Protein AF-0000000084913507 (afdb_homodimer)

Secondary structure (DSSP, 8-state):
------------------------HHHHHGGG--S--TTEEE-SS-EEEEETTTTEEEEEEEEE-HHHHH-----GGG---B--TTS-GGG---HHHHTTSSSEEEESS-GGG-TT-HHHHHHTTBTTTTEEEE-HHHIIIIIHHHHHHHHHGGGT-SEEEEEEEEE--EEEETTTTEEEEEEEEETTTTEE--SEEEEEEEEE-GGGTT-EEEEEEEESS---S---GGGGB--HHHHHHHHT--SSTTS-GGG--SBHHHHH-------HHHHHHHHHHHHHH-SSHHHHHHHHHHHHHH--SSHHHHHHHHHHHHHHHHHHHTT--/------------------------HHHHHGGG--S--TTEEE-SS-EEEEETTTTEEEEEEEEE-HHHHH-----GGG---B--TTS-GGG---HHHHTTSSSEEEESS-GGG-TT-HHHHHHTTBTTTTEEEE-HHHIIIIIHHHHHHHHHGGGT-SEEEEEEEEE--EEEETTTTEEEEEEEEETTTTEE--SEEEEEEEEE-GGGTT-EEEEEEEESS---S---GGGGB--HHHHHHHH---SSTTS-GGG--SBHHHHH-------HHHHHHHHHHHHHH-SSHHHHHHHHHHHHHH--SSHHHHHHHHHHHHHHHHHHHTT--

pLDDT: mean 90.05, std 17.03, range [25.39, 98.94]

Nearest PDB structures (foldseek):
  3s5b-assembly1_B  TM=9.616E-01  e=5.655E-26  Caenorhabditis elegans
  4qn0-assembly1_A  TM=9.670E-01  e=1.112E-25  Caenorhabditis elegans
  5gkc-assembly1_B  TM=9.629E-01  e=9.837E-26  Caenorhabditis elegans
  5t40-assembly1_B  TM=7.676E-01  e=4.626E-30  Homo sapiens
  5gkp-assembly1_B  TM=9.649E-01  e=1.820E-25  Caenorhabditis elegans

Structure (mmCIF, N/CA/C/O backbone):
data_AF-0000000084913507-model_v1
#
loop_
_entity.id
_entity.type
_entity.pdbx_description
1 polymer Endonuclease
#
loop_
_atom_site.group_PDB
_atom_site.id
_atom_site.type_symbol
_atom_site.label_atom_id
_atom_site.label_alt_id
_atom_site.label_comp_id
_atom_site.label_asym_id
_atom_site.label_entity_id
_atom_site.label_seq_id
_atom_site.pdbx_PDB_ins_code
_atom_site.Cartn_x
_atom_site.Cartn_y
_atom_site.Cartn_z
_atom_site.occupancy
_atom_site.B_iso_or_equiv
_atom_site.auth_seq_id
_atom_site.auth_comp_id
_atom_site.auth_asym_id
_atom_site.auth_atom_id
_atom_site.pdbx_PDB_model_num
ATOM 1 N N . MET A 1 1 ? -70.375 14.734 46.312 1 25.39 1 MET A N 1
ATOM 2 C CA . MET A 1 1 ? -69 14.359 46.125 1 25.39 1 MET A CA 1
ATOM 3 C C . MET A 1 1 ? -68.375 15.023 44.875 1 25.39 1 MET A C 1
ATOM 5 O O . MET A 1 1 ? -68.875 14.773 43.781 1 25.39 1 MET A O 1
ATOM 9 N N . ALA A 1 2 ? -68.062 16.312 45.062 1 28.25 2 ALA A N 1
ATOM 10 C CA . ALA A 1 2 ? -67.625 17.359 44.125 1 28.25 2 ALA A CA 1
ATOM 11 C C . ALA A 1 2 ? -66.5 16.906 43.25 1 28.25 2 ALA A C 1
ATOM 13 O O . ALA A 1 2 ? -65.438 16.438 43.781 1 28.25 2 ALA A O 1
ATOM 14 N N . TRP A 1 3 ? -66.688 16.484 42.062 1 27.73 3 TRP A N 1
ATOM 15 C CA . TRP A 1 3 ? -65.875 16.047 40.938 1 27.73 3 TRP A CA 1
ATOM 16 C C . TRP A 1 3 ? -64.812 17.109 40.562 1 27.73 3 TRP A C 1
ATOM 18 O O . TRP A 1 3 ? -65.188 18.219 40.156 1 27.73 3 TRP A O 1
ATOM 28 N N . ARG A 1 4 ? -63.844 17.281 41.469 1 30.91 4 ARG A N 1
ATOM 29 C CA . ARG A 1 4 ? -62.906 18.375 41.312 1 30.91 4 ARG A CA 1
ATOM 30 C C . ARG A 1 4 ? -62.344 18.406 39.875 1 30.91 4 ARG A C 1
ATOM 32 O O . ARG A 1 4 ? -62.156 17.375 39.25 1 30.91 4 ARG A O 1
ATOM 39 N N . ALA A 1 5 ? -62.594 19.578 39.25 1 33.16 5 ALA A N 1
ATOM 40 C CA . ALA A 1 5 ? -62.188 20.016 37.938 1 33.16 5 ALA A CA 1
ATOM 41 C C . ALA A 1 5 ? -60.719 19.719 37.688 1 33.16 5 ALA A C 1
ATOM 43 O O . ALA A 1 5 ? -59.844 20.078 38.5 1 33.16 5 ALA A O 1
ATOM 44 N N . VAL A 1 6 ? -60.375 18.625 37.031 1 33.56 6 VAL A N 1
ATOM 45 C CA . VAL A 1 6 ? -59.031 18.234 36.625 1 33.56 6 VAL A CA 1
ATOM 46 C C . VAL A 1 6 ? -58.344 19.391 35.906 1 33.56 6 VAL A C 1
ATOM 48 O O . VAL A 1 6 ? -58.875 19.906 34.906 1 33.56 6 VAL A O 1
ATOM 51 N N . PRO A 1 7 ? -57.625 20.203 36.719 1 31.22 7 PRO A N 1
ATOM 52 C CA . PRO A 1 7 ? -57.062 21.344 36 1 31.22 7 PRO A CA 1
ATOM 53 C C . PRO A 1 7 ? -56.406 20.953 34.688 1 31.22 7 PRO A C 1
ATOM 55 O O . PRO A 1 7 ? -56 19.797 34.5 1 31.22 7 PRO A O 1
ATOM 58 N N . THR A 1 8 ? -56.906 21.547 33.625 1 32.75 8 THR A N 1
ATOM 59 C CA . THR A 1 8 ? -56.406 21.469 32.25 1 32.75 8 THR A CA 1
ATOM 60 C C . THR A 1 8 ? -54.906 21.734 32.219 1 32.75 8 THR A C 1
ATOM 62 O O . THR A 1 8 ? -54.438 22.75 32.719 1 32.75 8 THR A O 1
ATOM 65 N N . PHE A 1 9 ? -54.156 20.641 32.375 1 31.48 9 PHE A N 1
ATOM 66 C CA . PHE A 1 9 ? -5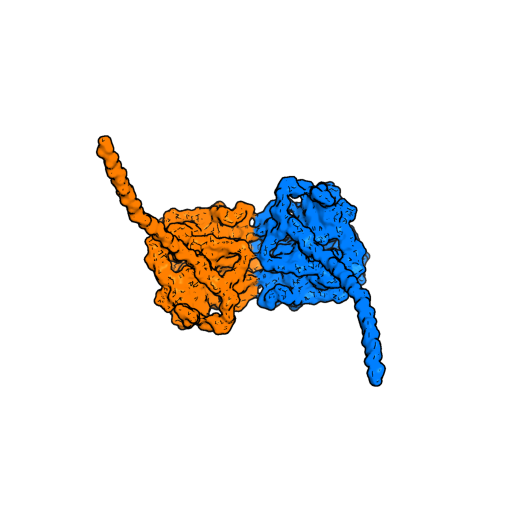2.719 20.75 32.219 1 31.48 9 PHE A CA 1
ATOM 67 C C . PHE A 1 9 ? -52.375 21.578 30.984 1 31.48 9 PHE A C 1
ATOM 69 O O . PHE A 1 9 ? -52.781 21.25 29.875 1 31.48 9 PHE A O 1
ATOM 76 N N . THR A 1 10 ? -52.312 22.906 31.219 1 31.72 10 THR A N 1
ATOM 77 C CA . THR A 1 10 ? -51.812 23.75 30.141 1 31.72 10 THR A CA 1
ATOM 78 C C . THR A 1 10 ? -50.562 23.109 29.516 1 31.72 10 THR A C 1
ATOM 80 O O . THR A 1 10 ? -49.719 22.578 30.234 1 31.72 10 THR A O 1
ATOM 83 N N . THR A 1 11 ? -50.75 22.625 28.281 1 32.88 11 THR A N 1
ATOM 84 C CA . THR A 1 11 ? -49.719 22.094 27.391 1 32.88 11 THR A CA 1
ATOM 85 C C . THR A 1 11 ? -48.469 22.969 27.438 1 32.88 11 THR A C 1
ATOM 87 O O . THR A 1 11 ? -48.531 24.188 27.281 1 32.88 11 THR A O 1
ATOM 90 N N . SER A 1 12 ? -47.594 22.719 28.469 1 32.16 12 SER A N 1
ATOM 91 C CA . SER A 1 12 ? -46.312 23.406 28.469 1 32.16 12 SER A CA 1
ATOM 92 C C . SER A 1 12 ? -45.812 23.625 27.047 1 32.16 12 SER A C 1
ATOM 94 O O . SER A 1 12 ? -46 22.781 26.188 1 32.16 12 SER A O 1
ATOM 96 N N . PRO A 1 13 ? -45.625 24.875 26.703 1 30.77 13 PRO A N 1
ATOM 97 C CA . PRO A 1 13 ? -45.125 25.094 25.344 1 30.77 13 PRO A CA 1
ATOM 98 C C . PRO A 1 13 ? -44.062 24.062 24.953 1 30.77 13 PRO A C 1
ATOM 100 O O . PRO A 1 13 ? -43.344 23.531 25.812 1 30.77 13 PRO A O 1
ATOM 103 N N . ALA A 1 14 ? -44.281 23.344 23.875 1 32.28 14 ALA A N 1
ATOM 104 C CA . ALA A 1 14 ? -43.344 22.531 23.141 1 32.28 14 ALA A CA 1
ATOM 105 C C . ALA A 1 14 ? -41.969 23.172 23.125 1 32.28 14 ALA A C 1
ATOM 107 O O . ALA A 1 14 ? -41.781 24.297 22.641 1 32.28 14 ALA A O 1
ATOM 108 N N . LEU A 1 15 ? -41.188 22.984 24.188 1 30.48 15 LEU A N 1
ATOM 109 C CA . LEU A 1 15 ? -39.781 23.312 24.016 1 30.48 15 LEU A CA 1
ATOM 110 C C . LEU A 1 15 ? -39.344 23.125 22.562 1 30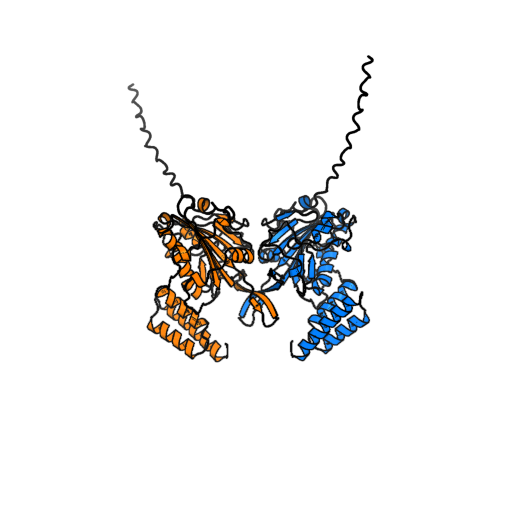.48 15 LEU A C 1
ATOM 112 O O . LEU A 1 15 ? -39.438 22.031 22.031 1 30.48 15 LEU A O 1
ATOM 116 N N . THR A 1 16 ? -39.5 24.125 21.781 1 29.95 16 THR A N 1
ATOM 117 C CA . THR A 1 16 ? -38.812 24.109 20.5 1 29.95 16 THR A CA 1
ATOM 118 C C . THR A 1 16 ? -37.438 23.5 20.641 1 29.95 16 THR A C 1
ATOM 120 O O . THR A 1 16 ? -36.562 24.062 21.328 1 29.95 16 THR A O 1
ATOM 123 N N . LEU A 1 17 ? -37.344 22.25 20.844 1 31.69 17 LEU A N 1
ATOM 124 C CA . LEU A 1 17 ? -36.062 21.609 20.578 1 31.69 17 LEU A CA 1
ATOM 125 C C . LEU A 1 17 ? -35.281 22.359 19.484 1 31.69 17 LEU A C 1
ATOM 127 O O . LEU A 1 17 ? -35.719 22.391 18.328 1 31.69 17 LEU A O 1
ATOM 131 N N . LEU A 1 18 ? -34.812 23.453 19.844 1 28.94 18 LEU A N 1
ATOM 132 C CA . LEU A 1 18 ? -33.75 23.969 18.953 1 28.94 18 LEU A CA 1
ATOM 133 C C . LEU A 1 18 ? -33 22.828 18.297 1 28.94 18 LEU A C 1
ATOM 135 O O . LEU A 1 18 ? -32.312 22.062 18.969 1 28.94 18 LEU A O 1
ATOM 139 N N . LEU A 1 19 ? -33.625 22.156 17.422 1 32.12 19 LEU A N 1
ATOM 140 C CA . LEU A 1 19 ? -32.812 21.438 16.453 1 32.12 19 LEU A CA 1
ATOM 141 C C . LEU A 1 19 ? -31.484 22.156 16.219 1 32.12 19 LEU A C 1
ATOM 143 O O . LEU A 1 19 ? -31.438 23.172 15.523 1 32.12 19 LEU A O 1
ATOM 147 N N . LEU A 1 20 ? -30.797 22.547 17.219 1 33.41 20 LEU A N 1
ATOM 148 C CA . LEU A 1 20 ? -29.406 22.828 16.891 1 33.41 20 LEU A CA 1
ATOM 149 C C . LEU A 1 20 ? -28.969 22.047 15.656 1 33.41 20 LEU A C 1
ATOM 151 O O . LEU A 1 20 ? -28.953 20.812 15.672 1 33.41 20 LEU A O 1
ATOM 155 N N . ALA A 1 21 ? -29.328 22.359 14.539 1 34.81 21 ALA A N 1
ATOM 156 C CA . ALA A 1 21 ? -28.766 21.922 13.266 1 34.81 21 ALA A CA 1
ATOM 157 C C . ALA A 1 21 ? -27.281 21.578 13.406 1 34.81 21 ALA A C 1
ATOM 159 O O . ALA A 1 21 ? -26.438 22.469 13.555 1 34.81 21 ALA A O 1
ATOM 160 N N . SER A 1 22 ? -26.797 20.781 14.156 1 41.56 22 SER A N 1
ATOM 161 C CA . SER A 1 22 ? -25.438 20.281 14.039 1 41.56 22 SER A CA 1
ATOM 162 C C . SER A 1 22 ? -24.906 20.438 12.617 1 41.56 22 SER A C 1
ATOM 164 O O . SER A 1 22 ? -25.5 19.906 11.672 1 41.56 22 SER A O 1
ATOM 166 N N . ARG A 1 23 ? -24.625 21.641 12.109 1 47.25 23 ARG A N 1
ATOM 167 C CA . ARG A 1 23 ? -24 21.969 10.836 1 47.25 23 ARG A CA 1
ATOM 168 C C . ARG A 1 23 ? -23.125 20.812 10.359 1 47.25 23 ARG A C 1
ATOM 170 O O . ARG A 1 23 ? -22.047 20.562 10.914 1 47.25 23 ARG A O 1
ATOM 177 N N . ASP A 1 24 ? -23.656 19.797 9.867 1 58.09 24 ASP A N 1
ATOM 178 C CA . ASP A 1 24 ? -23 18.609 9.352 1 58.09 24 ASP A CA 1
ATOM 179 C C . ASP A 1 24 ? -21.891 18.969 8.367 1 58.09 24 ASP A C 1
ATOM 181 O O . ASP A 1 24 ? -22.141 19.047 7.156 1 58.09 24 ASP A O 1
ATOM 185 N N . THR A 1 25 ? -20.812 19.688 8.758 1 67.12 25 THR A N 1
ATOM 186 C CA . THR A 1 25 ? -19.641 20.109 7.996 1 67.12 25 THR A CA 1
ATOM 187 C C . THR A 1 25 ? -19.141 18.984 7.082 1 67.12 25 THR A C 1
ATOM 189 O O . THR A 1 25 ? -18.578 19.25 6.02 1 67.12 25 THR A O 1
ATOM 192 N N . THR A 1 26 ? -19.578 17.828 7.336 1 75.94 26 THR A N 1
ATOM 193 C CA . THR A 1 26 ? -19 16.734 6.566 1 75.94 26 THR A CA 1
ATOM 194 C C . THR A 1 26 ? -19.797 16.484 5.289 1 75.94 26 THR A C 1
ATOM 196 O O . THR A 1 26 ? -19.25 16.062 4.277 1 75.94 26 THR A O 1
ATOM 199 N N . GLU A 1 27 ? -21.078 16.766 5.344 1 79.38 27 GLU A N 1
ATOM 200 C CA . GLU A 1 27 ? -21.844 16.625 4.117 1 79.38 27 GLU A CA 1
ATOM 201 C C . GLU A 1 27 ? -21.391 17.609 3.049 1 79.38 27 GLU A C 1
ATOM 203 O O . GLU A 1 27 ? -21.25 17.25 1.878 1 79.38 27 GLU A O 1
ATOM 208 N N . TYR A 1 28 ? -21.125 18.844 3.521 1 87.56 28 TYR A N 1
ATOM 209 C CA . TYR A 1 28 ? -20.688 19.875 2.586 1 87.56 28 TYR A CA 1
ATOM 210 C C . TYR A 1 28 ? -19.281 19.562 2.072 1 87.56 28 TYR A C 1
ATOM 212 O O . TYR A 1 28 ? -18.969 19.844 0.915 1 87.56 28 TYR A O 1
ATOM 220 N N . ALA A 1 29 ? -18.531 18.938 2.891 1 89.94 29 ALA A N 1
ATOM 221 C CA . ALA A 1 29 ? -17.172 18.594 2.504 1 89.94 29 ALA A CA 1
ATOM 222 C C . ALA A 1 29 ? -17.156 17.688 1.277 1 89.94 29 ALA A C 1
ATOM 224 O O . ALA A 1 29 ? -16.25 17.766 0.446 1 89.94 29 ALA A O 1
ATOM 225 N N . ALA A 1 30 ? -18.156 16.922 1.095 1 93.88 30 ALA A N 1
ATOM 226 C CA . ALA A 1 30 ? -18.172 15.891 0.052 1 93.88 30 ALA A CA 1
ATOM 227 C C . ALA A 1 30 ? -18.844 16.422 -1.22 1 93.88 30 ALA A C 1
ATOM 229 O O . ALA A 1 30 ? -19.125 15.648 -2.143 1 93.88 30 ALA A O 1
ATOM 230 N N . LYS A 1 31 ? -19.109 17.703 -1.231 1 92.19 31 LYS A N 1
ATOM 231 C CA . LYS A 1 31 ? -19.891 18.297 -2.314 1 92.19 31 LYS A CA 1
ATOM 232 C C . LYS A 1 31 ? -19.25 18.031 -3.67 1 92.19 31 LYS A C 1
ATOM 234 O O . LYS A 1 31 ? -19.938 17.812 -4.664 1 92.19 31 LYS A O 1
ATOM 239 N N . TYR A 1 32 ? -17.938 17.938 -3.713 1 95.56 32 TYR A N 1
ATOM 240 C CA . TYR A 1 32 ? -17.266 17.766 -4.992 1 95.56 32 TYR A CA 1
ATOM 241 C C . TYR A 1 32 ? -16.75 16.344 -5.148 1 95.56 32 TYR A C 1
ATOM 243 O O . TYR A 1 32 ? -15.867 16.078 -5.965 1 95.56 32 TYR A O 1
ATOM 251 N N . GLY A 1 33 ? -17.312 15.391 -4.328 1 96.81 33 GLY A N 1
ATOM 252 C CA . GLY A 1 33 ? -16.938 13.984 -4.406 1 96.81 33 GLY A CA 1
ATOM 253 C C . GLY A 1 33 ? -15.812 13.617 -3.465 1 96.81 33 GLY A C 1
ATOM 254 O O . GLY A 1 33 ? -15.117 14.5 -2.945 1 96.81 33 GLY A O 1
ATOM 255 N N . LEU A 1 34 ? -15.68 12.32 -3.236 1 98.19 34 LEU A N 1
ATOM 256 C CA . LEU A 1 34 ? -14.625 11.789 -2.379 1 98.19 34 LEU A CA 1
ATOM 257 C C . LEU A 1 34 ? -13.445 11.289 -3.209 1 98.19 34 LEU A C 1
ATOM 259 O O . LEU A 1 34 ? -13.617 10.883 -4.363 1 98.19 34 LEU A O 1
ATOM 263 N N . PRO A 1 35 ? -12.266 11.398 -2.617 1 98.44 35 PRO A N 1
ATOM 264 C CA . PRO A 1 35 ? -11.094 10.93 -3.361 1 98.44 35 PRO A CA 1
ATOM 265 C C . PRO A 1 35 ? -11.172 9.453 -3.723 1 98.44 35 PRO A C 1
ATOM 267 O O . PRO A 1 35 ? -10.578 9.023 -4.715 1 98.44 35 PRO A O 1
ATOM 270 N N . SER A 1 36 ? -11.742 8.617 -2.889 1 97.75 36 SER A N 1
ATOM 271 C CA . SER A 1 36 ? -12.055 7.207 -3.09 1 97.75 36 SER A CA 1
ATOM 272 C C . SER A 1 36 ? -13.211 6.766 -2.203 1 97.75 36 SER A C 1
ATOM 274 O O . SER A 1 36 ? -13.633 7.5 -1.308 1 97.75 36 SER A O 1
ATOM 276 N N . GLU A 1 37 ? -13.703 5.531 -2.404 1 95.06 37 GLU A N 1
ATOM 277 C CA . GLU A 1 37 ? -14.938 5.129 -1.733 1 95.06 37 GLU A CA 1
ATOM 278 C C . GLU A 1 37 ? -14.68 4.016 -0.722 1 95.06 37 GLU A C 1
ATOM 280 O O . GLU A 1 37 ? -15.594 3.592 -0.013 1 95.06 37 GLU A O 1
ATOM 285 N N . GLY A 1 38 ? -13.539 3.613 -0.584 1 93.94 38 GLY A N 1
ATOM 286 C CA . GLY A 1 38 ? -13.273 2.473 0.277 1 93.94 38 GLY A CA 1
ATOM 287 C C . GLY A 1 38 ? -13.219 2.836 1.749 1 93.94 38 GLY A C 1
ATOM 288 O O . GLY A 1 38 ? -12.531 3.781 2.137 1 93.94 38 GLY A O 1
ATOM 289 N N . ASN A 1 39 ? -13.922 2.121 2.586 1 96.81 39 ASN A N 1
ATOM 290 C CA . ASN A 1 39 ? -13.859 2.213 4.039 1 96.81 39 ASN A CA 1
ATOM 291 C C . ASN A 1 39 ? -14.008 3.654 4.52 1 96.81 39 ASN A C 1
ATOM 293 O O . ASN A 1 39 ? -13.18 4.148 5.285 1 96.81 39 ASN A O 1
ATOM 297 N N . VAL A 1 40 ? -15.031 4.324 4.117 1 97.5 40 VAL A N 1
ATOM 298 C CA . VAL A 1 40 ? -15.25 5.734 4.422 1 97.5 40 VAL A CA 1
ATOM 299 C C . VAL A 1 40 ? -15.953 5.871 5.77 1 97.5 40 VAL A C 1
ATOM 301 O O . VAL A 1 40 ? -16.891 5.133 6.062 1 97.5 40 VAL A O 1
ATOM 304 N N . VAL A 1 41 ? -15.477 6.77 6.598 1 97.19 41 VAL A N 1
ATOM 305 C CA . VAL A 1 41 ? -16.125 7.102 7.867 1 97.19 41 VAL A CA 1
ATOM 306 C C . VAL A 1 41 ? -16.344 8.609 7.949 1 97.19 41 VAL A C 1
ATOM 308 O O . VAL A 1 41 ? -15.5 9.398 7.512 1 97.19 41 VAL A O 1
ATOM 311 N N . HIS A 1 42 ? -17.469 8.984 8.461 1 96.44 42 HIS A N 1
ATOM 312 C CA . HIS A 1 42 ? -17.812 10.383 8.695 1 96.44 42 HIS A CA 1
ATOM 313 C C . HIS A 1 42 ? -17.625 10.758 10.164 1 96.44 42 HIS A C 1
ATOM 315 O O . HIS A 1 42 ? -18.281 10.172 11.039 1 96.44 42 HIS A O 1
ATOM 321 N N . LYS A 1 43 ? -16.703 11.648 10.422 1 96.75 43 LYS A N 1
ATOM 322 C CA . LYS A 1 43 ? -16.469 12.18 11.758 1 96.75 43 LYS A CA 1
ATOM 323 C C . LYS A 1 43 ? -17.047 13.594 11.898 1 96.75 43 LYS A C 1
ATOM 325 O O . LYS A 1 43 ? -17.672 14.109 10.969 1 96.75 43 LYS A O 1
ATOM 330 N N . ALA A 1 44 ? -16.906 14.219 13.031 1 94.88 44 ALA A N 1
ATOM 331 C CA . ALA A 1 44 ? -17.547 15.5 13.297 1 94.88 44 ALA A CA 1
ATOM 332 C C . ALA A 1 44 ? -16.891 16.625 12.492 1 94.88 44 ALA A C 1
ATOM 334 O O . ALA A 1 44 ? -17.562 17.562 12.055 1 94.88 44 ALA A O 1
ATOM 335 N N . GLY A 1 45 ? -15.625 16.516 12.25 1 95.88 45 GLY A N 1
ATOM 336 C CA . GLY A 1 45 ? -14.914 17.609 11.617 1 95.88 45 GLY A CA 1
ATOM 337 C C . GLY A 1 45 ? -14.242 17.219 10.312 1 95.88 45 GLY A C 1
ATOM 338 O O . GLY A 1 45 ? -13.656 18.062 9.641 1 95.88 45 GLY A O 1
ATOM 339 N N . TYR A 1 46 ? -14.352 15.922 9.969 1 97.81 46 TYR A N 1
ATOM 340 C CA . TYR A 1 46 ? -13.695 15.461 8.75 1 97.81 46 TYR A CA 1
ATOM 341 C C . TYR A 1 46 ? -14.297 14.141 8.273 1 97.81 46 TYR A C 1
ATOM 343 O O . TYR A 1 46 ? -15.031 13.484 9.016 1 97.81 46 TYR A O 1
ATOM 351 N N . ILE A 1 47 ? -14.086 13.867 7.031 1 98.31 47 ILE A N 1
ATOM 352 C CA . ILE A 1 47 ? -14.352 12.562 6.438 1 98.31 47 ILE A CA 1
ATOM 353 C C . ILE A 1 47 ? -13.031 11.844 6.172 1 98.31 47 ILE A C 1
ATOM 355 O O . ILE A 1 47 ? -12.062 12.453 5.727 1 98.31 47 ILE A O 1
ATOM 359 N N . ALA A 1 48 ? -13.016 10.531 6.461 1 98.5 48 ALA A N 1
ATOM 360 C CA . ALA A 1 48 ? -11.773 9.789 6.258 1 98.5 48 ALA A CA 1
ATOM 361 C C . ALA A 1 48 ? -12.031 8.469 5.543 1 98.5 48 ALA A C 1
ATOM 363 O O . ALA A 1 48 ? -13.141 7.926 5.613 1 98.5 48 ALA A O 1
ATOM 364 N N . SER A 1 49 ? -11.094 8.062 4.793 1 98.44 49 SER A N 1
ATOM 365 C CA . SER A 1 49 ? -11.016 6.699 4.285 1 98.44 49 SER A CA 1
ATOM 366 C C . SER A 1 49 ? -9.938 5.902 5.016 1 98.44 49 SER A C 1
ATOM 368 O O . SER A 1 49 ? -8.773 6.301 5.047 1 98.44 49 SER A O 1
ATOM 370 N N . LEU A 1 50 ? -10.352 4.754 5.578 1 98.5 50 LEU A N 1
ATOM 371 C CA . LEU A 1 50 ? -9.453 3.949 6.406 1 98.5 50 LEU A CA 1
ATOM 372 C C . LEU A 1 50 ? -8.688 2.943 5.555 1 98.5 50 LEU A C 1
ATOM 374 O O . LEU A 1 50 ? -9.25 2.344 4.633 1 98.5 50 LEU A O 1
ATOM 378 N N . ASN A 1 51 ? -7.465 2.812 5.824 1 98.44 51 ASN A N 1
ATOM 379 C CA . ASN A 1 51 ? -6.652 1.752 5.242 1 98.44 51 ASN A CA 1
ATOM 380 C C . ASN A 1 51 ? -6.309 0.679 6.273 1 98.44 51 ASN A C 1
ATOM 382 O O . ASN A 1 51 ? -5.465 0.894 7.145 1 98.44 51 ASN A O 1
ATOM 386 N N . TYR A 1 52 ? -6.938 -0.436 6.113 1 98.44 52 TYR A N 1
ATOM 387 C CA . TYR A 1 52 ? -6.797 -1.518 7.082 1 98.44 52 TYR A CA 1
ATOM 388 C C . TYR A 1 52 ? -5.418 -2.154 6.996 1 98.44 52 TYR A C 1
ATOM 390 O O . TYR A 1 52 ? -4.906 -2.68 7.988 1 98.44 52 TYR A O 1
ATOM 398 N N . GLN A 1 53 ? -4.805 -2.088 5.914 1 98.19 53 GLN A N 1
ATOM 399 C CA . GLN A 1 53 ? -3.48 -2.674 5.742 1 98.19 53 GLN A CA 1
ATOM 400 C C . GLN A 1 53 ? -2.412 -1.838 6.441 1 98.19 53 GLN A C 1
ATOM 402 O O . GLN A 1 53 ? -1.564 -2.377 7.156 1 98.19 53 GLN A O 1
ATOM 407 N N . THR A 1 54 ? -2.463 -0.511 6.281 1 98.69 54 THR A N 1
ATOM 408 C CA . THR A 1 54 ? -1.43 0.363 6.82 1 98.69 54 THR A CA 1
ATOM 409 C C . THR A 1 54 ? -1.815 0.862 8.211 1 98.69 54 THR A C 1
ATOM 411 O O . THR A 1 54 ? -0.979 1.404 8.938 1 98.69 54 THR A O 1
ATOM 414 N N . ARG A 1 55 ? -3.104 0.777 8.531 1 98.81 55 ARG A N 1
ATOM 415 C CA . ARG A 1 55 ? -3.674 1.226 9.805 1 98.81 55 ARG A CA 1
ATOM 416 C C . ARG A 1 55 ? -3.543 2.736 9.953 1 98.81 55 ARG A C 1
ATOM 418 O O . ARG A 1 55 ? -3.293 3.234 11.055 1 98.81 55 ARG A O 1
ATOM 425 N N . THR A 1 56 ? -3.529 3.412 8.836 1 98.81 56 THR A N 1
ATOM 426 C CA . THR A 1 56 ? -3.605 4.859 8.672 1 98.81 56 THR A CA 1
ATOM 427 C C . THR A 1 56 ? -4.676 5.234 7.652 1 98.81 56 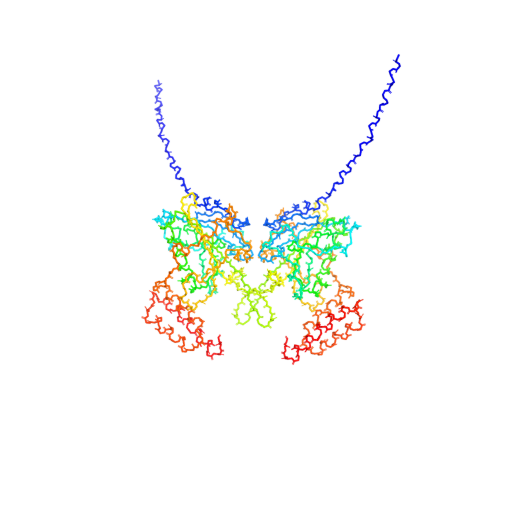THR A C 1
ATOM 429 O O . THR A 1 56 ? -5.242 4.359 6.996 1 98.81 56 THR A O 1
ATOM 432 N N . PRO A 1 57 ? -5.043 6.52 7.574 1 98.75 57 PRO A N 1
ATOM 433 C CA . PRO A 1 57 ? -6.016 6.879 6.539 1 98.75 57 PRO A CA 1
ATOM 434 C C . PRO A 1 57 ? -5.426 6.832 5.133 1 98.75 57 PRO A C 1
ATOM 436 O O . PRO A 1 57 ? -4.234 7.086 4.949 1 98.75 57 PRO A O 1
ATOM 439 N N . ASN A 1 58 ? -6.316 6.492 4.18 1 98.69 58 ASN A N 1
ATOM 440 C CA . ASN A 1 58 ? -5.973 6.789 2.793 1 98.69 58 ASN A CA 1
ATOM 441 C C . ASN A 1 58 ? -5.969 8.289 2.527 1 98.69 58 ASN A C 1
ATOM 443 O O . ASN A 1 58 ? -5.145 8.789 1.757 1 98.69 58 ASN A O 1
ATOM 447 N N . TRP A 1 59 ? -6.902 8.938 3.125 1 98.88 59 TRP A N 1
ATOM 448 C CA . TRP A 1 59 ? -7.07 10.383 3.023 1 98.88 59 TRP A CA 1
ATOM 449 C C . TRP A 1 59 ? -8.039 10.891 4.086 1 98.88 59 TRP A C 1
ATOM 451 O O . TRP A 1 59 ? -8.82 10.117 4.648 1 98.88 59 TRP A O 1
ATOM 461 N N . VAL A 1 60 ? -7.93 12.141 4.383 1 98.88 60 VAL A N 1
ATOM 462 C CA . VAL A 1 60 ? -8.844 12.891 5.238 1 98.88 60 VAL A CA 1
ATOM 463 C C . VAL A 1 60 ? -9.297 14.164 4.523 1 98.88 60 VAL A C 1
ATOM 465 O O . VAL A 1 60 ? -8.477 14.898 3.967 1 98.88 60 VAL A O 1
ATOM 468 N N . LEU A 1 61 ? -10.594 14.406 4.488 1 98.75 61 LEU A N 1
ATOM 469 C CA . LEU A 1 61 ? -11.195 15.547 3.805 1 98.75 61 LEU A CA 1
ATOM 470 C C . LEU A 1 61 ? -11.859 16.5 4.801 1 98.75 61 LEU A C 1
ATOM 472 O O . LEU A 1 61 ? -12.656 16.062 5.641 1 98.75 61 LEU A O 1
ATOM 476 N N . GLN A 1 62 ? -11.508 17.75 4.711 1 97.88 62 GLN A N 1
ATOM 477 C CA . GLN A 1 62 ? -12.055 18.797 5.57 1 97.88 62 GLN A CA 1
ATOM 478 C C . GLN A 1 62 ? -12.68 19.922 4.742 1 97.88 62 GLN A C 1
ATOM 480 O O . GLN A 1 62 ? -12.281 20.141 3.598 1 97.88 62 GLN A O 1
ATOM 485 N N . HIS A 1 63 ? -13.68 20.531 5.324 1 97.19 63 HIS A N 1
ATOM 486 C CA . HIS A 1 63 ? -14.211 21.812 4.863 1 97.19 63 HIS A CA 1
ATOM 487 C C . HIS A 1 63 ? -13.977 22.906 5.891 1 97.19 63 HIS A C 1
ATOM 489 O O . HIS A 1 63 ? -14.516 22.859 7 1 97.19 63 HIS A O 1
ATOM 495 N N . LEU A 1 64 ? -13.18 23.875 5.508 1 96.56 64 LEU A N 1
ATOM 496 C CA . LEU A 1 64 ? -12.844 24.969 6.395 1 96.56 64 LEU A CA 1
ATOM 497 C C . LEU A 1 64 ? -13.539 26.25 5.957 1 96.56 64 LEU A C 1
ATOM 499 O O . LEU A 1 64 ? -13.602 26.562 4.766 1 96.56 64 LEU A O 1
ATOM 503 N N . THR A 1 65 ? -14.07 26.969 6.898 1 95.5 65 THR A N 1
ATOM 504 C CA . THR A 1 65 ? -14.633 28.297 6.703 1 95.5 65 THR A CA 1
ATOM 505 C C . THR A 1 65 ? -14.164 29.25 7.805 1 95.5 65 THR A C 1
ATOM 507 O O . THR A 1 65 ? -13.75 28.812 8.875 1 95.5 65 THR A O 1
ATOM 510 N N . LYS A 1 66 ? -14.273 30.453 7.512 1 95.62 66 LYS A N 1
ATOM 511 C CA . LYS A 1 66 ? -13.898 31.453 8.516 1 95.62 66 LYS A CA 1
ATOM 512 C C . LYS A 1 66 ? -14.75 31.312 9.773 1 95.62 66 LYS A C 1
ATOM 514 O O . LYS A 1 66 ? -14.234 31.391 10.891 1 95.62 66 LYS A O 1
ATOM 519 N N . ASP A 1 67 ? -16 31.094 9.664 1 94.44 67 ASP A N 1
ATOM 520 C CA . ASP A 1 67 ? -16.938 30.953 10.789 1 94.44 67 ASP A CA 1
ATOM 521 C C . ASP A 1 67 ? -16.516 29.797 11.695 1 94.44 67 ASP A C 1
ATOM 523 O O . ASP A 1 67 ? -16.484 29.953 12.922 1 94.44 67 ASP A O 1
ATOM 527 N N . LEU A 1 68 ? -16.219 28.688 11.078 1 92.38 68 LEU A N 1
ATOM 528 C CA . LEU A 1 68 ? -15.82 27.516 11.852 1 92.38 68 LEU A CA 1
ATOM 529 C C . LEU A 1 68 ? -14.516 27.781 12.594 1 92.38 68 LEU A C 1
ATOM 531 O O . LEU A 1 68 ? -14.344 27.344 13.734 1 92.38 68 LEU A O 1
ATOM 535 N N . GLN A 1 69 ? -13.625 28.516 11.922 1 92.94 69 GLN A N 1
ATOM 536 C CA . GLN A 1 69 ? -12.305 28.734 12.5 1 92.94 69 GLN A CA 1
ATOM 537 C C . GLN A 1 69 ? -12.367 29.734 13.648 1 92.94 69 GLN A C 1
ATOM 539 O O . GLN A 1 69 ? -11.516 29.719 14.539 1 92.94 69 GLN A O 1
ATOM 544 N N . GLU A 1 70 ? -13.352 30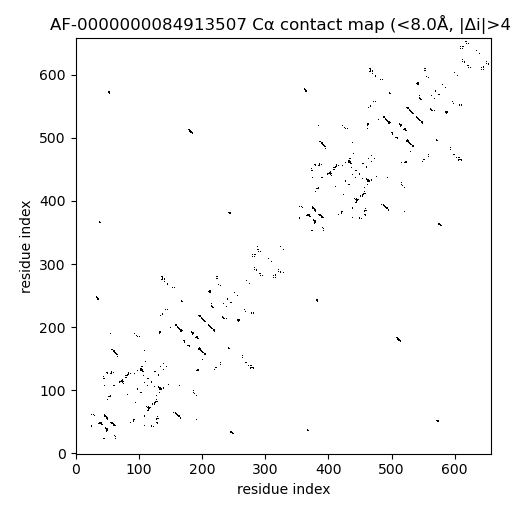.562 13.672 1 93.25 70 GLU A N 1
ATOM 545 C CA . GLU A 1 70 ? -13.484 31.594 14.695 1 93.25 70 GLU A CA 1
ATOM 546 C C . GLU A 1 70 ? -14.211 31.062 15.93 1 93.25 70 GLU A C 1
ATOM 548 O O . GLU A 1 70 ? -14.141 31.641 17 1 93.25 70 GLU A O 1
ATOM 553 N N . GLU A 1 71 ? -14.859 30 15.742 1 89.56 71 GLU A N 1
ATOM 554 C CA . GLU A 1 71 ? -15.516 29.344 16.875 1 89.56 71 GLU A CA 1
ATOM 555 C C . GLU A 1 71 ? -14.531 28.531 17.703 1 89.56 71 GLU A C 1
ATOM 557 O O . GLU A 1 71 ? -13.781 27.719 17.156 1 89.56 71 GLU A O 1
ATOM 562 N N . VAL A 1 72 ? -14.477 28.859 18.984 1 91.44 72 VAL A N 1
ATOM 563 C CA . VAL A 1 72 ? -13.594 28.125 19.891 1 91.44 72 VAL A CA 1
ATOM 564 C C . VAL A 1 72 ? -14.406 27.5 21.016 1 91.44 72 VAL A C 1
ATOM 566 O O . VAL A 1 72 ? -14.797 28.188 21.953 1 91.44 72 VAL A O 1
ATOM 569 N N . HIS A 1 73 ? -14.641 26.234 20.906 1 90.25 73 HIS A N 1
ATOM 570 C CA . HIS A 1 73 ? -15.453 25.531 21.891 1 90.25 73 HIS A CA 1
ATOM 571 C C . HIS A 1 73 ? -14.664 24.422 22.562 1 90.25 73 HIS A C 1
ATOM 573 O O . HIS A 1 73 ? -15.141 23.797 23.516 1 90.25 73 HIS A O 1
ATOM 579 N N . ALA A 1 74 ? -13.492 24.219 22.062 1 90.56 74 ALA A N 1
ATOM 580 C CA . ALA A 1 74 ? -12.68 23.141 22.625 1 90.56 74 ALA A CA 1
ATOM 581 C C . ALA A 1 74 ? -11.195 23.469 22.547 1 90.56 74 ALA A C 1
ATOM 583 O O . ALA A 1 74 ? -10.75 24.141 21.609 1 90.56 74 ALA A O 1
ATOM 584 N N . HIS A 1 75 ? -10.492 22.984 23.531 1 89.31 75 HIS A N 1
ATOM 585 C CA . HIS A 1 75 ? -9.039 23.109 23.578 1 89.31 75 HIS A CA 1
ATOM 586 C C . HIS A 1 75 ? -8.367 21.75 23.516 1 89.31 75 HIS A C 1
ATOM 588 O O . HIS A 1 75 ? -8.805 20.797 24.172 1 89.31 75 HIS A O 1
ATOM 594 N N . ARG A 1 76 ? -7.285 21.719 22.766 1 87.56 76 ARG A N 1
ATOM 595 C CA . ARG A 1 76 ? -6.688 20.438 22.422 1 87.56 76 ARG A CA 1
ATOM 596 C C . ARG A 1 76 ? -6.141 19.719 23.656 1 87.56 76 ARG A C 1
ATOM 598 O O . ARG A 1 76 ? -6.109 18.5 23.719 1 87.56 76 ARG A O 1
ATOM 605 N N . SER A 1 77 ? -5.684 20.438 24.672 1 87.44 77 SER A N 1
ATOM 606 C CA . SER A 1 77 ? -5.012 19.844 25.828 1 87.44 77 SER A CA 1
ATOM 607 C C . SER A 1 77 ? -5.949 18.938 26.609 1 87.44 77 SER A C 1
ATOM 609 O O . SER A 1 77 ? -5.5 18.109 27.406 1 87.44 77 SER A O 1
ATOM 611 N N . SER A 1 78 ? -7.129 18.938 26.312 1 88.44 78 SER A N 1
ATOM 612 C CA . SER A 1 78 ? -8.102 18.172 27.094 1 88.44 78 SER A CA 1
ATOM 613 C C . SER A 1 78 ? -8.469 16.859 26.406 1 88.44 78 SER A C 1
ATOM 615 O O . SER A 1 78 ? -9.25 16.078 26.938 1 88.44 78 SER A O 1
ATOM 617 N N . PHE A 1 79 ? -7.879 16.625 25.312 1 95 79 PHE A N 1
ATOM 618 C CA . PHE A 1 79 ? -8.312 15.453 24.547 1 95 79 PHE A CA 1
ATOM 619 C C . PHE A 1 79 ? -7.129 14.547 24.234 1 95 79 PHE A C 1
ATOM 621 O O . PHE A 1 79 ? -6.18 14.961 23.562 1 95 79 PHE A O 1
ATOM 628 N N . PRO A 1 80 ? -7.199 13.344 24.703 1 97.06 80 PRO A N 1
ATOM 629 C CA . PRO A 1 80 ? -6.129 12.383 24.422 1 97.06 80 PRO A CA 1
ATOM 630 C C . PRO A 1 80 ? -6.312 11.664 23.094 1 97.06 80 PRO A C 1
ATOM 632 O O . PRO A 1 80 ? -7.438 11.555 22.594 1 97.06 80 PRO A O 1
ATOM 635 N N . PHE A 1 81 ? -5.23 11.219 22.609 1 98.56 81 PHE A N 1
ATOM 636 C CA . PHE A 1 81 ? -5.316 10.266 21.516 1 98.56 81 PHE A CA 1
ATOM 637 C C . PHE A 1 81 ? -6.047 9 21.953 1 98.56 81 PHE A C 1
ATOM 639 O O . PHE A 1 81 ? -5.941 8.586 23.109 1 98.56 81 PHE A O 1
ATOM 646 N N . PHE A 1 82 ? -6.75 8.406 20.984 1 98.56 82 PHE A N 1
ATOM 647 C CA . PHE A 1 82 ? -7.488 7.211 21.359 1 98.56 82 PHE A CA 1
ATOM 648 C C . PHE A 1 82 ? -7.578 6.242 20.172 1 98.56 82 PHE A C 1
ATOM 650 O O . PHE A 1 82 ? -7.363 6.633 19.031 1 98.56 82 PHE A O 1
ATOM 657 N N . GLU A 1 83 ? -7.77 5.023 20.5 1 98.75 83 GLU A N 1
ATOM 658 C CA . GLU A 1 83 ? -7.977 3.965 19.516 1 98.75 83 GLU A CA 1
ATOM 659 C C . GLU A 1 83 ? -9.398 3.994 18.969 1 98.75 83 GLU A C 1
ATOM 661 O O . GLU A 1 83 ? -10.359 3.797 19.703 1 98.75 83 GLU A O 1
ATOM 666 N N . ASP A 1 84 ? -9.555 4.211 17.719 1 98.31 84 ASP A N 1
ATOM 667 C CA . ASP A 1 84 ? -10.852 4.48 17.109 1 98.31 84 ASP A CA 1
ATOM 668 C C . ASP A 1 84 ? -11.664 3.195 16.953 1 98.31 84 ASP A C 1
ATOM 670 O O . ASP A 1 84 ? -11.344 2.346 16.125 1 98.31 84 ASP A O 1
ATOM 674 N N . GLU A 1 85 ? -12.75 3.094 17.531 1 97.06 85 GLU A N 1
ATOM 675 C CA . GLU A 1 85 ? -13.57 1.889 17.531 1 97.06 85 GLU A CA 1
ATOM 676 C C . GLU A 1 85 ? -14.336 1.738 16.219 1 97.06 85 GLU A C 1
ATOM 678 O O . GLU A 1 85 ? -14.891 0.675 15.938 1 97.06 85 GLU A O 1
ATOM 683 N N . ALA A 1 86 ? -14.312 2.797 15.43 1 95.06 86 ALA A N 1
ATOM 684 C CA . ALA A 1 86 ? -14.883 2.674 14.094 1 95.06 86 ALA A CA 1
ATOM 685 C C . ALA A 1 86 ? -14.062 1.714 13.234 1 95.06 86 ALA A C 1
ATOM 687 O O . ALA A 1 86 ? -14.539 1.229 12.203 1 95.06 86 ALA A O 1
ATOM 688 N N . VAL A 1 87 ? -12.875 1.417 13.609 1 97.69 87 VAL A N 1
ATOM 689 C CA . VAL A 1 87 ? -11.992 0.484 12.914 1 97.69 87 VAL A CA 1
ATOM 690 C C . VAL A 1 87 ? -12.102 -0.899 13.555 1 97.69 87 VAL A C 1
ATOM 692 O O . VAL A 1 87 ? -11.977 -1.037 14.773 1 97.69 87 VAL A O 1
ATOM 695 N N . PRO A 1 88 ? -12.352 -1.905 12.734 1 97.06 88 PRO A N 1
ATOM 696 C CA . PRO A 1 88 ? -12.328 -3.246 13.32 1 97.06 88 PRO A CA 1
ATOM 697 C C . PRO A 1 88 ? -11.047 -3.529 14.102 1 97.06 88 PRO A C 1
ATOM 699 O O . PRO A 1 88 ? -9.961 -3.115 13.68 1 97.06 88 PRO A O 1
ATOM 702 N N . SER A 1 89 ? -11.164 -4.215 15.172 1 97.31 89 SER A N 1
ATOM 703 C CA . SER A 1 89 ? -10.07 -4.434 16.109 1 97.31 89 SER A CA 1
ATOM 704 C C . SER A 1 89 ? -8.867 -5.051 15.422 1 97.31 89 SER A C 1
ATOM 706 O O . SER A 1 89 ? -7.723 -4.703 15.719 1 97.31 89 SER A O 1
ATOM 708 N N . LEU A 1 90 ? -9.102 -5.867 14.5 1 97 90 LEU A N 1
ATOM 709 C CA . LEU A 1 90 ? -8.031 -6.578 13.797 1 97 90 LEU A CA 1
ATOM 710 C C . LEU A 1 90 ? -7.145 -5.602 13.031 1 97 90 LEU A C 1
ATOM 712 O O . LEU A 1 90 ? -5.965 -5.879 12.805 1 97 90 LEU A O 1
ATOM 716 N N . PHE A 1 91 ? -7.715 -4.469 12.688 1 98.44 91 PHE A N 1
ATOM 717 C CA . PHE A 1 91 ? -7.023 -3.543 11.805 1 98.44 91 PHE A CA 1
ATOM 718 C C . PHE A 1 91 ? -6.723 -2.23 12.516 1 98.44 91 PHE A C 1
ATOM 720 O O . PHE A 1 91 ? -6.273 -1.267 11.891 1 98.44 91 PHE A O 1
ATOM 727 N N . ARG A 1 92 ? -6.852 -2.162 13.773 1 98.44 92 ARG A N 1
ATOM 728 C CA . ARG A 1 92 ? -6.863 -0.917 14.531 1 98.44 92 ARG A CA 1
ATOM 729 C C . ARG A 1 92 ? -5.473 -0.591 15.07 1 98.44 92 ARG A C 1
ATOM 731 O O . ARG A 1 92 ? -4.832 -1.434 15.695 1 98.44 92 ARG A O 1
ATOM 738 N N . ALA A 1 93 ? -5.008 0.591 14.742 1 98.81 93 ALA A N 1
ATOM 739 C CA . ALA A 1 93 ? -3.805 1.076 15.406 1 98.81 93 ALA A CA 1
ATOM 740 C C . ALA A 1 93 ? -4.039 1.261 16.906 1 98.81 93 ALA A C 1
ATOM 742 O O . ALA A 1 93 ? -5.129 1.668 17.312 1 98.81 93 ALA A O 1
ATOM 743 N N . GLN A 1 94 ? -3.045 1.033 17.625 1 98.81 94 GLN A N 1
ATOM 744 C CA . GLN A 1 94 ? -3.107 1.177 19.078 1 98.81 94 GLN A CA 1
ATOM 745 C C . GLN A 1 94 ? -2.092 2.203 19.578 1 98.81 94 GLN A C 1
ATOM 747 O O . GLN A 1 94 ? -1.121 2.51 18.875 1 98.81 94 GLN A O 1
ATOM 752 N N . LEU A 1 95 ? -2.41 2.713 20.766 1 98.62 95 LEU A N 1
ATOM 753 C CA . LEU A 1 95 ? -1.517 3.699 21.359 1 98.62 95 LEU A CA 1
ATOM 754 C C . LEU A 1 95 ? -0.1 3.148 21.469 1 98.62 95 LEU A C 1
ATOM 756 O O . LEU A 1 95 ? 0.872 3.867 21.234 1 98.62 95 LEU A O 1
ATOM 760 N N . ARG A 1 96 ? 0.081 1.933 21.781 1 98.5 96 ARG A N 1
ATOM 761 C CA . ARG A 1 96 ? 1.38 1.302 22 1 98.5 96 ARG A CA 1
ATOM 762 C C . ARG A 1 96 ? 2.176 1.24 20.688 1 98.5 96 ARG A C 1
ATOM 764 O O . ARG A 1 96 ? 3.4 1.094 20.719 1 98.5 96 ARG A O 1
ATOM 771 N N . ASP A 1 97 ? 1.502 1.27 19.578 1 98.75 97 ASP A N 1
ATOM 772 C CA . ASP A 1 97 ? 2.197 1.26 18.297 1 98.75 97 ASP A CA 1
ATOM 773 C C . ASP A 1 97 ? 3.062 2.508 18.125 1 98.75 97 ASP A C 1
ATOM 775 O O . ASP A 1 97 ? 4.105 2.465 17.469 1 98.75 97 ASP A O 1
ATOM 779 N N . TYR A 1 98 ? 2.654 3.561 18.734 1 98.31 98 TYR A N 1
ATOM 780 C CA . TYR A 1 98 ? 3.322 4.848 18.547 1 98.31 98 TYR A CA 1
ATOM 781 C C . TYR A 1 98 ? 4.32 5.105 19.672 1 98.31 98 TYR A C 1
ATOM 783 O O . TYR A 1 98 ? 5.145 6.016 19.578 1 98.31 98 TYR A O 1
ATOM 791 N N . GLN A 1 99 ? 4.234 4.34 20.703 1 96.88 99 GLN A N 1
ATOM 792 C CA . GLN A 1 99 ? 5.137 4.516 21.828 1 96.88 99 GLN A CA 1
ATOM 793 C C . GLN A 1 99 ? 6.574 4.176 21.453 1 96.88 99 GLN A C 1
ATOM 795 O O . GLN A 1 99 ? 6.844 3.092 20.922 1 96.88 99 GLN A O 1
ATOM 800 N N . ARG A 1 100 ? 7.5 5.09 21.594 1 93.38 100 ARG A N 1
ATOM 801 C CA . ARG A 1 100 ? 8.914 4.93 21.297 1 93.38 100 ARG A CA 1
ATOM 802 C C . ARG A 1 100 ? 9.125 4.566 19.828 1 93.38 100 ARG A C 1
ATOM 804 O O . ARG A 1 100 ? 9.984 3.744 19.5 1 93.38 100 ARG A O 1
ATOM 811 N N . SER A 1 101 ? 8.273 5.066 19.016 1 95.56 101 SER A N 1
ATOM 812 C CA . SER A 1 101 ? 8.328 4.75 17.594 1 95.56 101 SER A CA 1
ATOM 813 C C . SER A 1 101 ? 9.359 5.617 16.875 1 95.56 101 SER A C 1
ATOM 815 O O . SER A 1 101 ? 9.781 5.293 15.758 1 95.56 101 SER A O 1
ATOM 817 N N . GLY A 1 102 ? 9.703 6.727 17.469 1 93.5 102 GLY A N 1
ATOM 818 C CA . GLY A 1 102 ? 10.523 7.719 16.797 1 93.5 102 GLY A CA 1
ATOM 819 C C . GLY A 1 102 ? 9.719 8.68 15.953 1 93.5 102 GLY A C 1
ATOM 820 O O . GLY A 1 102 ? 10.273 9.641 15.398 1 93.5 102 GLY A O 1
ATOM 821 N N . PHE A 1 103 ? 8.43 8.438 15.883 1 97.62 103 PHE A N 1
ATOM 822 C CA . PHE A 1 103 ? 7.535 9.297 15.125 1 97.62 103 PHE A CA 1
ATOM 823 C C . PHE A 1 103 ? 6.555 10.008 16.047 1 97.62 103 PHE A C 1
ATOM 825 O O . PHE A 1 103 ? 6.25 9.508 17.141 1 97.62 103 PHE A O 1
ATOM 832 N N . SER A 1 104 ? 6.129 11.125 15.594 1 97.38 104 SER A N 1
ATOM 833 C CA . SER A 1 104 ? 4.984 11.758 16.234 1 97.38 104 SER A CA 1
ATOM 834 C C . SER A 1 104 ? 3.672 11.172 15.734 1 97.38 104 SER A C 1
ATOM 836 O O . SER A 1 104 ? 3.643 10.492 14.703 1 97.38 104 SER A O 1
ATOM 838 N N . ARG A 1 105 ? 2.652 11.359 16.531 1 98.38 105 ARG A N 1
ATOM 839 C CA . ARG A 1 105 ? 1.284 11.109 16.094 1 98.38 105 ARG A CA 1
ATOM 840 C C . ARG A 1 105 ? 0.736 12.297 15.305 1 98.38 105 ARG A C 1
ATOM 842 O O . ARG A 1 105 ? 0.077 13.172 15.867 1 98.38 105 ARG A O 1
ATOM 849 N N . GLY A 1 106 ? 0.986 12.312 14.008 1 98.62 106 GLY A N 1
ATOM 850 C CA . GLY A 1 106 ? 0.691 13.453 13.148 1 98.62 106 GLY A CA 1
ATOM 851 C C . GLY A 1 106 ? -0.767 13.531 12.742 1 98.62 106 GLY A C 1
ATOM 852 O O . GLY A 1 106 ? -1.349 12.531 12.305 1 98.62 106 GLY A O 1
ATOM 853 N N . HIS A 1 107 ? -1.338 14.68 12.852 1 98.75 107 HIS A N 1
ATOM 854 C CA . HIS A 1 107 ? -2.709 14.93 12.422 1 98.75 107 HIS A CA 1
ATOM 855 C C . HIS A 1 107 ? -2.775 15.211 10.93 1 98.75 107 HIS A C 1
ATOM 857 O O . HIS A 1 107 ? -1.985 16 10.398 1 98.75 107 HIS A O 1
ATOM 863 N N . LEU A 1 108 ? -3.727 14.555 10.281 1 98.81 108 LEU A N 1
ATOM 864 C CA . LEU A 1 108 ? -4.051 14.961 8.922 1 98.81 108 LEU A CA 1
ATOM 865 C C . LEU A 1 108 ? -5.062 16.109 8.93 1 98.81 108 LEU A C 1
ATOM 867 O O . LEU A 1 108 ? -4.891 17.094 8.219 1 98.81 108 LEU A O 1
ATOM 871 N N . ALA A 1 109 ? -6.109 15.969 9.633 1 98.38 109 ALA A N 1
ATOM 872 C CA . ALA A 1 109 ? -6.938 17.094 10.047 1 98.38 109 ALA A CA 1
ATOM 873 C C . ALA A 1 109 ? -6.453 17.672 11.375 1 98.38 109 ALA A C 1
ATOM 875 O O . ALA A 1 109 ? -6.652 17.078 12.438 1 98.38 109 ALA A O 1
ATOM 876 N N . ALA A 1 110 ? -5.91 18.844 11.328 1 97.94 110 ALA A N 1
ATOM 877 C CA . ALA A 1 110 ? -5.258 19.422 12.5 1 97.94 110 ALA A CA 1
ATOM 878 C C . ALA A 1 110 ? -6.262 19.672 13.617 1 97.94 110 ALA A C 1
ATOM 880 O O . ALA A 1 110 ? -7.398 20.078 13.367 1 97.94 110 ALA A O 1
ATOM 881 N N . ALA A 1 111 ? -5.766 19.5 14.82 1 97.56 111 ALA A N 1
ATOM 882 C CA . ALA A 1 111 ? -6.594 19.828 15.977 1 97.56 111 ALA A CA 1
ATOM 883 C C . ALA A 1 111 ? -7.055 21.281 15.93 1 97.56 111 ALA A C 1
ATOM 885 O O . ALA A 1 111 ? -8.211 21.578 16.25 1 97.56 111 ALA A O 1
ATOM 886 N N . SER A 1 112 ? -6.195 22.172 15.5 1 95.75 112 SER A N 1
ATOM 887 C CA . SER A 1 112 ? -6.473 23.609 15.469 1 95.75 112 SER A CA 1
ATOM 888 C C . SER A 1 112 ? -7.598 23.922 14.492 1 95.75 112 SER A C 1
ATOM 890 O O . SER A 1 112 ? -8.188 25 14.547 1 95.75 112 SER A O 1
ATOM 892 N N . ASP A 1 113 ? -7.879 23.016 13.586 1 96.69 113 ASP A N 1
ATOM 893 C CA . ASP A 1 113 ? -8.969 23.219 12.641 1 96.69 113 ASP A CA 1
ATOM 894 C C . ASP A 1 113 ? -10.305 22.75 13.227 1 96.69 113 ASP A C 1
ATOM 896 O O . ASP A 1 113 ? -11.352 22.922 12.609 1 96.69 113 ASP A O 1
ATOM 900 N N . ASN A 1 114 ? -10.281 22.172 14.391 1 96.5 114 ASN A N 1
ATOM 901 C CA . ASN A 1 114 ? -11.461 21.484 14.906 1 96.5 114 ASN A CA 1
ATOM 902 C C . ASN A 1 114 ? -11.867 22.016 16.281 1 96.5 114 ASN A C 1
ATOM 904 O O . ASN A 1 114 ? -12.461 21.297 17.078 1 96.5 114 ASN A O 1
ATOM 908 N N . LYS A 1 115 ? -11.602 23.234 16.562 1 96.44 115 LYS A N 1
ATOM 909 C CA . LYS A 1 115 ? -11.891 23.844 17.859 1 96.44 115 LYS A CA 1
ATOM 910 C C . LYS A 1 115 ? -13.375 24.172 17.984 1 96.44 115 LYS A C 1
ATOM 912 O O . LYS A 1 115 ? -13.859 24.438 19.094 1 96.44 115 LYS A O 1
ATOM 917 N N . PHE A 1 116 ? -14.148 24.172 16.922 1 94.81 116 PHE A N 1
ATOM 918 C CA . PHE A 1 116 ? -15.516 24.672 16.859 1 94.81 116 PHE A CA 1
ATOM 919 C C . PHE A 1 116 ? -16.469 23.734 17.609 1 94.81 116 PHE A C 1
ATOM 921 O O . PHE A 1 116 ? -17.609 24.094 17.875 1 94.81 116 PHE A O 1
ATOM 928 N N . SER A 1 117 ? -16.047 22.5 17.969 1 93.62 117 SER A N 1
ATOM 929 C CA . SER A 1 117 ? -16.875 21.562 18.719 1 93.62 117 SER A CA 1
ATOM 930 C C . SER A 1 117 ? -16 20.562 19.484 1 93.62 117 SER A C 1
ATOM 932 O O . SER A 1 117 ? -14.938 20.172 19.016 1 93.62 117 SER A O 1
ATOM 934 N N . GLU A 1 118 ? -16.531 20.109 20.578 1 95.69 118 GLU A N 1
ATOM 935 C CA . GLU A 1 118 ? -15.828 19.094 21.359 1 95.69 118 GLU A CA 1
ATOM 936 C C . GLU A 1 118 ? -15.719 17.781 20.594 1 95.69 118 GLU A C 1
ATOM 938 O O . GLU A 1 118 ? -14.688 17.109 20.641 1 95.69 118 GLU A O 1
ATOM 943 N N . ALA A 1 119 ? -16.797 17.469 19.938 1 95.81 119 ALA A N 1
ATOM 944 C CA . ALA A 1 119 ? -16.812 16.234 19.156 1 95.81 119 ALA A CA 1
ATOM 945 C C . ALA A 1 119 ? -15.766 16.281 18.047 1 95.81 119 ALA A C 1
ATOM 947 O O . ALA A 1 119 ? -15.039 15.305 17.828 1 95.81 119 ALA A O 1
ATOM 948 N N . ALA A 1 120 ? -15.68 17.391 17.328 1 96.75 120 ALA A N 1
ATOM 949 C CA . ALA A 1 120 ? -14.695 17.562 16.266 1 96.75 120 ALA A CA 1
ATOM 950 C C . ALA A 1 120 ? -13.273 17.5 16.828 1 96.75 120 ALA A C 1
ATOM 952 O O . ALA A 1 120 ? -12.406 16.828 16.25 1 96.75 120 ALA A O 1
ATOM 953 N N . MET A 1 121 ? -13.07 18.203 17.906 1 97.44 121 MET A N 1
ATOM 954 C CA . MET A 1 121 ? -11.766 18.172 18.562 1 97.44 121 MET A CA 1
ATOM 955 C C . MET A 1 121 ? -11.391 16.75 18.969 1 97.44 121 MET A C 1
ATOM 957 O O . MET A 1 121 ? -10.289 16.281 18.672 1 97.44 121 MET A O 1
ATOM 961 N N . ARG A 1 122 ? -12.273 16.109 19.609 1 97.56 122 ARG A N 1
ATOM 962 C CA . ARG A 1 122 ? -12.016 14.734 20.031 1 97.56 122 ARG A CA 1
ATOM 963 C C . ARG A 1 122 ? -11.664 13.852 18.828 1 97.56 122 ARG A C 1
ATOM 965 O O . ARG A 1 122 ? -10.664 13.125 18.859 1 97.56 122 ARG A O 1
ATOM 972 N N . ASP A 1 123 ? -12.453 13.93 17.797 1 97.69 123 ASP A N 1
ATOM 973 C CA . ASP A 1 123 ? -12.281 13.078 16.625 1 97.69 123 ASP A CA 1
ATOM 974 C C . ASP A 1 123 ? -10.922 13.328 15.961 1 97.69 123 ASP A C 1
ATOM 976 O O . ASP A 1 123 ? -10.359 12.43 15.328 1 97.69 123 ASP A O 1
ATOM 980 N N . SER A 1 124 ? -10.391 14.516 16.078 1 98.25 124 SER A N 1
ATOM 981 C CA . SER A 1 124 ? -9.109 14.82 15.445 1 98.25 124 SER A CA 1
ATOM 982 C C . SER A 1 124 ? -7.984 14 16.062 1 98.25 124 SER A C 1
ATOM 984 O O . SER A 1 124 ? -6.902 13.883 15.492 1 98.25 124 SER A O 1
ATOM 986 N N . PHE A 1 125 ? -8.227 13.336 17.219 1 98.75 125 PHE A N 1
ATOM 987 C CA . PHE A 1 125 ? -7.195 12.578 17.906 1 98.75 125 PHE A CA 1
ATOM 988 C C . PHE A 1 125 ? -7.383 11.086 17.688 1 98.75 125 PHE A C 1
ATOM 990 O O . PHE A 1 125 ? -6.742 10.266 18.359 1 98.75 125 PHE A O 1
ATOM 997 N N . ALA A 1 126 ? -8.195 10.727 16.781 1 98.81 126 ALA A N 1
ATOM 998 C CA . ALA A 1 126 ? -8.492 9.32 16.516 1 98.81 126 ALA A CA 1
ATOM 999 C C . ALA A 1 126 ? -7.367 8.656 15.734 1 98.81 126 ALA A C 1
ATOM 1001 O O . ALA A 1 126 ? -7.086 9.039 14.594 1 98.81 126 ALA A O 1
ATOM 1002 N N . LEU A 1 127 ? -6.773 7.621 16.359 1 98.81 127 LEU A N 1
ATOM 1003 C CA . LEU A 1 127 ? -5.816 6.812 15.609 1 98.81 127 LEU A CA 1
ATOM 1004 C C . LEU A 1 127 ? -6.488 6.125 14.422 1 98.81 127 LEU A C 1
ATOM 1006 O O . LEU A 1 127 ? -7.711 5.949 14.414 1 98.81 127 LEU A O 1
ATOM 1010 N N . SER A 1 128 ? -5.773 5.742 13.398 1 98.62 128 SER A N 1
ATOM 1011 C CA . SER A 1 128 ? -6.219 5.047 12.203 1 98.62 128 SER A CA 1
ATOM 1012 C C . SER A 1 128 ? -7.059 5.957 11.312 1 98.62 128 SER A C 1
ATOM 1014 O O . SER A 1 128 ? -7.035 5.832 10.086 1 98.62 128 SER A O 1
ATOM 1016 N N . SER A 1 129 ? -7.793 6.883 11.859 1 98.62 129 SER A N 1
ATOM 1017 C CA . SER A 1 129 ? -8.742 7.688 11.094 1 98.62 129 SER A CA 1
ATOM 1018 C C . SER A 1 129 ? -8.141 9.039 10.711 1 98.62 129 SER A C 1
ATOM 1020 O O . SER A 1 129 ? -8.539 9.641 9.711 1 98.62 129 SER A O 1
ATOM 1022 N N . ASN A 1 130 ? -7.219 9.492 11.602 1 98.81 130 ASN A N 1
ATOM 1023 C CA . ASN A 1 130 ? -6.742 10.852 11.352 1 98.81 130 ASN A CA 1
ATOM 1024 C C . ASN A 1 130 ? -5.254 10.992 11.648 1 98.81 130 ASN A C 1
ATOM 1026 O O . ASN A 1 130 ? -4.676 12.062 11.469 1 98.81 130 ASN A O 1
ATOM 1030 N N . ILE A 1 131 ? -4.652 9.961 12.148 1 98.94 131 ILE A N 1
ATOM 1031 C CA . ILE A 1 131 ? -3.283 10.047 12.641 1 98.94 131 ILE A CA 1
ATOM 1032 C C . ILE A 1 131 ? -2.373 9.156 11.797 1 98.94 131 ILE A C 1
ATOM 1034 O O . ILE A 1 131 ? -2.752 8.039 11.438 1 98.94 131 ILE A O 1
ATOM 1038 N N . VAL A 1 132 ? -1.216 9.609 11.508 1 98.94 132 VAL A N 1
ATOM 1039 C CA . VAL A 1 132 ? -0.164 8.852 10.836 1 98.94 132 VAL A CA 1
ATOM 1040 C C . VAL A 1 132 ? 1.158 9.031 11.578 1 98.94 132 VAL A C 1
ATOM 1042 O O . VAL A 1 132 ? 1.383 10.062 12.211 1 98.94 132 VAL A O 1
ATOM 1045 N N . PRO A 1 133 ? 2.023 8.008 11.539 1 98.94 133 PRO A N 1
ATOM 1046 C CA . PRO A 1 133 ? 3.391 8.289 11.984 1 98.94 133 PRO A CA 1
ATOM 1047 C C . PRO A 1 133 ? 4.07 9.375 11.156 1 98.94 133 PRO A C 1
ATOM 1049 O O . PRO A 1 133 ? 4.203 9.242 9.938 1 98.94 133 PRO A O 1
ATOM 1052 N N . GLN A 1 134 ? 4.445 10.414 11.805 1 98.81 134 GLN A N 1
ATOM 1053 C CA . GLN A 1 134 ? 5.016 11.57 11.117 1 98.81 134 GLN A CA 1
ATOM 1054 C C . GLN A 1 134 ? 6.348 11.977 11.742 1 98.81 134 GLN A C 1
ATOM 1056 O O . GLN A 1 134 ? 6.48 12 12.969 1 98.81 134 GLN A O 1
ATOM 1061 N N . GLU A 1 135 ? 7.344 12.195 10.883 1 98.38 135 GLU A N 1
ATOM 1062 C CA . GLU A 1 135 ? 8.609 12.711 11.391 1 98.38 135 GLU A CA 1
ATOM 1063 C C . GLU A 1 135 ? 8.406 14.008 12.164 1 98.38 135 GLU A C 1
ATOM 1065 O O . GLU A 1 135 ? 7.762 14.93 11.672 1 98.38 135 GLU A O 1
ATOM 1070 N N . MET A 1 136 ? 8.977 14.102 13.305 1 96.75 136 MET A N 1
ATOM 1071 C CA . MET A 1 136 ? 8.656 15.133 14.297 1 96.75 136 MET A CA 1
ATOM 1072 C C . MET A 1 136 ? 9.016 16.516 13.773 1 96.75 136 MET A C 1
ATOM 1074 O O . MET A 1 136 ? 8.211 17.453 13.867 1 96.75 136 MET A O 1
ATOM 1078 N N . SER A 1 137 ? 10.227 16.672 13.281 1 96.88 137 SER A N 1
ATOM 1079 C CA . SER A 1 137 ? 10.656 17.984 12.828 1 96.88 137 SER A CA 1
ATOM 1080 C C . SER A 1 137 ? 9.852 18.453 11.617 1 96.88 137 SER A C 1
ATOM 1082 O O . SER A 1 137 ? 9.492 19.625 11.516 1 96.88 137 SER A O 1
ATOM 1084 N N . MET A 1 138 ? 9.594 17.547 10.711 1 97.25 138 MET A N 1
ATOM 1085 C CA . MET A 1 138 ? 8.766 17.906 9.555 1 97.25 138 MET A CA 1
ATOM 1086 C C . MET A 1 138 ? 7.359 18.281 9.984 1 97.25 138 MET A C 1
ATOM 1088 O O . MET A 1 138 ? 6.789 19.25 9.477 1 97.25 138 MET A O 1
ATOM 1092 N N . ASN A 1 139 ? 6.785 17.562 10.922 1 97.56 139 ASN A N 1
ATOM 1093 C CA . ASN A 1 139 ? 5.465 17.812 11.477 1 97.56 139 ASN A CA 1
ATOM 1094 C C . ASN A 1 139 ? 5.379 19.219 12.086 1 97.56 139 ASN A C 1
ATOM 1096 O O . ASN A 1 139 ? 4.445 19.969 11.797 1 97.56 139 ASN A O 1
ATOM 1100 N N . GLY A 1 140 ? 6.379 19.547 12.836 1 95.5 140 GLY A N 1
ATOM 1101 C CA . GLY A 1 140 ? 6.375 20.812 13.562 1 95.5 140 GLY A CA 1
ATOM 1102 C C . GLY A 1 140 ? 6.883 21.984 12.742 1 95.5 140 GLY A C 1
ATOM 1103 O O . GLY A 1 140 ? 6.852 23.125 13.195 1 95.5 140 GLY A O 1
ATOM 1104 N N . CYS A 1 141 ? 7.371 21.734 11.562 1 94.88 141 CYS A N 1
ATOM 1105 C CA . CYS A 1 141 ? 7.957 22.781 10.734 1 94.88 141 CYS A CA 1
ATOM 1106 C C . CYS A 1 141 ? 7.152 22.984 9.461 1 94.88 141 CYS A C 1
ATOM 1108 O O . CYS A 1 141 ? 6.133 23.688 9.469 1 94.88 141 CYS A O 1
ATOM 1110 N N . ASP A 1 142 ? 7.5 22.266 8.453 1 95.25 142 ASP A N 1
ATOM 1111 C CA . ASP A 1 142 ? 6.941 22.562 7.137 1 95.25 142 ASP A CA 1
ATOM 1112 C C . ASP A 1 142 ? 5.484 22.109 7.047 1 95.25 142 ASP A C 1
ATOM 1114 O O . ASP A 1 142 ? 4.672 22.766 6.391 1 95.25 142 ASP A O 1
ATOM 1118 N N . TRP A 1 143 ? 5.148 21.031 7.676 1 97.31 143 TRP A N 1
ATOM 1119 C CA . TRP A 1 143 ? 3.752 20.609 7.691 1 97.31 143 TRP A CA 1
ATOM 1120 C C . TRP A 1 143 ? 2.885 21.625 8.43 1 97.31 143 TRP A C 1
ATOM 1122 O O . TRP A 1 143 ? 1.79 21.969 7.977 1 97.31 143 TRP A O 1
ATOM 1132 N N . LEU A 1 144 ? 3.373 22.094 9.555 1 95.94 144 LEU A N 1
ATOM 1133 C CA . LEU A 1 144 ? 2.668 23.125 10.305 1 95.94 144 LEU A CA 1
ATOM 1134 C C . LEU A 1 144 ? 2.49 24.391 9.461 1 95.94 144 LEU A C 1
ATOM 1136 O O . LEU A 1 144 ? 1.418 25 9.469 1 95.94 144 LEU A O 1
ATOM 1140 N N . ARG A 1 145 ? 3.539 24.781 8.766 1 95.19 145 ARG A N 1
ATOM 1141 C CA . ARG A 1 145 ? 3.436 25.938 7.875 1 95.19 145 ARG A CA 1
ATOM 1142 C C . ARG A 1 145 ? 2.316 25.75 6.859 1 95.19 145 ARG A C 1
ATOM 1144 O O . ARG A 1 145 ? 1.542 26.672 6.598 1 95.19 145 ARG A O 1
ATOM 1151 N N . LEU A 1 146 ? 2.271 24.578 6.324 1 96.38 146 LEU A N 1
ATOM 1152 C CA . LEU A 1 146 ? 1.255 24.281 5.324 1 96.38 146 LEU A CA 1
ATOM 1153 C C . LEU A 1 146 ? -0.139 24.297 5.941 1 96.38 146 LEU A C 1
ATOM 1155 O O . LEU A 1 146 ? -1.09 24.781 5.32 1 96.38 146 LEU A O 1
ATOM 1159 N N . GLU A 1 147 ? -0.283 23.781 7.133 1 95.75 147 GLU A N 1
ATOM 1160 C CA . GLU A 1 147 ? -1.551 23.812 7.855 1 95.75 147 GLU A CA 1
ATOM 1161 C C . GLU A 1 147 ? -2.006 25.25 8.102 1 95.75 147 GLU A C 1
ATOM 1163 O O . GLU A 1 147 ? -3.17 25.578 7.883 1 95.75 147 GLU A O 1
ATOM 1168 N N . ARG A 1 148 ? -1.096 26.062 8.562 1 94.31 148 ARG A N 1
ATOM 1169 C CA . ARG A 1 148 ? -1.4 27.469 8.836 1 94.31 148 ARG A CA 1
ATOM 1170 C C . ARG A 1 148 ? -1.817 28.188 7.559 1 94.31 148 ARG A C 1
ATOM 1172 O O . ARG A 1 148 ? -2.768 28.969 7.566 1 94.31 148 ARG A O 1
ATOM 1179 N N . MET A 1 149 ? -1.09 27.938 6.543 1 94.06 149 MET A N 1
ATOM 1180 C CA . MET A 1 149 ? -1.437 28.547 5.266 1 94.06 149 MET A CA 1
ATOM 1181 C C . MET A 1 149 ? -2.838 28.141 4.828 1 94.06 149 MET A C 1
ATOM 1183 O O . MET A 1 149 ? -3.635 28.984 4.414 1 94.06 149 MET A O 1
ATOM 1187 N N . SER A 1 150 ? -3.137 26.859 4.891 1 95.44 150 SER A N 1
ATOM 1188 C CA . SER A 1 150 ? -4.445 26.344 4.496 1 95.44 150 SER A CA 1
ATOM 1189 C C . SER A 1 150 ? -5.562 27.016 5.285 1 95.44 150 SER A C 1
ATOM 1191 O O . SER A 1 150 ? -6.566 27.438 4.711 1 95.44 150 SER A O 1
ATOM 1193 N N . ARG A 1 151 ? -5.41 27.078 6.531 1 94.19 151 ARG A N 1
ATOM 1194 C CA . ARG A 1 151 ? -6.391 27.734 7.398 1 94.19 151 ARG A CA 1
ATOM 1195 C C . ARG A 1 151 ? -6.531 29.203 7.055 1 94.19 151 ARG A C 1
ATOM 1197 O O . ARG A 1 151 ? -7.645 29.734 7.035 1 94.19 151 ARG A O 1
ATOM 1204 N N . GLY A 1 152 ? -5.406 29.812 6.824 1 93.81 152 GLY A N 1
ATOM 1205 C CA . GLY A 1 152 ? -5.391 31.234 6.508 1 93.81 152 GLY A CA 1
ATOM 1206 C C . GLY A 1 152 ? -6.145 31.578 5.234 1 93.81 152 GLY A C 1
ATOM 1207 O O . GLY A 1 152 ? -6.605 32.719 5.062 1 93.81 152 GLY A O 1
ATOM 1208 N N . LEU A 1 153 ? -6.289 30.625 4.352 1 95.12 153 LEU A N 1
ATOM 1209 C CA . LEU A 1 153 ? -7.008 30.844 3.104 1 95.12 153 LEU A CA 1
ATOM 1210 C C . LEU A 1 153 ? -8.477 31.172 3.371 1 95.12 153 LEU A C 1
ATOM 1212 O O . LEU A 1 153 ? -9.148 31.766 2.52 1 95.12 153 LEU A O 1
ATOM 1216 N N . THR A 1 154 ? -9.008 30.812 4.547 1 95.12 154 THR A N 1
ATOM 1217 C CA . THR A 1 154 ? -10.398 31.078 4.887 1 95.12 154 THR A CA 1
ATOM 1218 C C . THR A 1 154 ? -10.641 32.562 5.047 1 95.12 154 THR A C 1
ATOM 1220 O O . THR A 1 154 ? -11.789 33.031 5.062 1 95.12 154 THR A O 1
ATOM 1223 N N . ASN A 1 155 ? -9.594 33.344 5.215 1 94.06 155 ASN A N 1
ATOM 1224 C CA . ASN A 1 155 ? -9.711 34.781 5.273 1 94.06 155 ASN A CA 1
ATOM 1225 C C . ASN A 1 155 ? -9.953 35.375 3.889 1 94.06 155 ASN A C 1
ATOM 1227 O O . ASN A 1 155 ? -10.391 36.531 3.77 1 94.06 155 ASN A O 1
ATOM 1231 N N . LYS A 1 156 ? -9.633 34.688 2.85 1 92.75 156 LYS A N 1
ATOM 1232 C CA . LYS A 1 156 ? -9.719 35.188 1.48 1 92.75 156 LYS A CA 1
ATOM 1233 C C . LYS A 1 156 ? -10.812 34.438 0.7 1 92.75 156 LYS A C 1
ATOM 1235 O O . LYS A 1 156 ? -11.375 35 -0.25 1 92.75 156 LYS A O 1
ATOM 1240 N N . PHE A 1 157 ? -11.031 33.219 1.062 1 94.5 157 PHE A N 1
ATOM 1241 C CA . PHE A 1 157 ? -12.008 32.406 0.38 1 94.5 157 PHE A CA 1
ATOM 1242 C C . PHE A 1 157 ? -13.102 31.938 1.344 1 94.5 157 PHE A C 1
ATOM 1244 O O . PHE A 1 157 ? -12.82 31.641 2.506 1 94.5 157 PHE A O 1
ATOM 1251 N N . LYS A 1 158 ? -14.328 31.781 0.886 1 94.88 158 LYS A N 1
ATOM 1252 C CA . LYS A 1 158 ? -15.461 31.391 1.72 1 94.88 158 LYS A CA 1
ATOM 1253 C C . LYS A 1 158 ? -15.383 29.922 2.086 1 94.88 158 LYS A C 1
ATOM 1255 O O . LYS A 1 158 ? -15.773 29.516 3.188 1 94.88 158 LYS A O 1
ATOM 1260 N N . HIS A 1 159 ? -14.938 29.125 1.084 1 94.56 159 HIS A N 1
ATOM 1261 C CA . HIS A 1 159 ? -14.852 27.688 1.262 1 94.56 159 HIS A CA 1
ATOM 1262 C C . HIS A 1 159 ? -13.461 27.172 0.936 1 94.56 159 HIS A C 1
ATOM 1264 O O . HIS A 1 159 ? -12.945 27.406 -0.159 1 94.56 159 HIS A O 1
ATOM 1270 N N . VAL A 1 160 ? -12.898 26.484 1.87 1 96.44 160 VAL A N 1
ATOM 1271 C CA . VAL A 1 160 ? -11.602 25.844 1.663 1 96.44 160 VAL A CA 1
ATOM 1272 C C . VAL A 1 160 ? -11.711 24.359 1.941 1 96.44 160 VAL A C 1
ATOM 1274 O O . VAL A 1 160 ? -11.945 23.938 3.08 1 96.44 160 VAL A O 1
ATOM 1277 N N . PHE A 1 161 ? -11.609 23.562 0.883 1 96.94 161 PHE A N 1
ATOM 1278 C CA . PHE A 1 161 ? -11.586 22.109 1.003 1 96.94 161 PHE A CA 1
ATOM 1279 C C . PHE A 1 161 ? -10.156 21.594 1.048 1 96.94 161 PHE A C 1
ATOM 1281 O O . PHE A 1 161 ? -9.32 22 0.236 1 96.94 161 PHE A O 1
ATOM 1288 N N . VAL A 1 162 ? -9.914 20.734 2.016 1 98.44 162 VAL A N 1
ATOM 1289 C CA . VAL A 1 162 ? -8.562 20.219 2.186 1 98.44 162 VAL A CA 1
ATOM 1290 C C . VAL A 1 162 ? -8.586 18.703 2.223 1 98.44 162 VAL A C 1
ATOM 1292 O O . VAL A 1 162 ? -9.328 18.109 3.008 1 98.44 162 VAL A O 1
ATOM 1295 N N . VAL A 1 163 ? -7.84 18.062 1.363 1 98.88 163 VAL A N 1
ATOM 1296 C CA . VAL A 1 163 ? -7.602 16.625 1.417 1 98.88 163 VAL A CA 1
ATOM 1297 C C . VAL A 1 163 ? -6.145 16.359 1.778 1 98.88 163 VAL A C 1
ATOM 1299 O O . VAL A 1 163 ? -5.23 16.812 1.09 1 98.88 163 VAL A O 1
ATOM 1302 N N . SER A 1 164 ? -5.906 15.672 2.84 1 98.94 164 SER A N 1
ATOM 1303 C CA . SER A 1 164 ? -4.562 15.297 3.277 1 98.94 164 SER A CA 1
ATOM 1304 C C . SER A 1 164 ? -4.414 13.789 3.396 1 98.94 164 SER A C 1
ATOM 1306 O O . SER A 1 164 ? -5.395 13.078 3.648 1 98.94 164 SER A O 1
ATOM 1308 N N . GLY A 1 165 ? -3.209 13.312 3.238 1 98.88 165 GLY A N 1
ATOM 1309 C CA . GLY A 1 165 ? -2.996 11.883 3.381 1 98.88 165 GLY A CA 1
ATOM 1310 C C . GLY A 1 165 ? -1.549 11.469 3.189 1 98.88 165 GLY A C 1
ATOM 1311 O O . GLY A 1 165 ? -0.688 12.312 2.93 1 98.88 165 GLY A O 1
ATOM 1312 N N . PRO A 1 166 ? -1.3 10.219 3.42 1 98.81 166 PRO A N 1
ATOM 1313 C CA . PRO A 1 166 ? 0.026 9.625 3.215 1 98.81 166 PRO A CA 1
ATOM 1314 C C . PRO A 1 166 ? 0.289 9.258 1.756 1 98.81 166 PRO A C 1
ATOM 1316 O O . PRO A 1 166 ? -0.648 9.18 0.958 1 98.81 166 PRO A O 1
ATOM 1319 N N . MET A 1 167 ? 1.534 9.148 1.459 1 98.19 167 MET A N 1
ATOM 1320 C CA . MET A 1 167 ? 2.01 8.664 0.168 1 98.19 167 MET A CA 1
ATOM 1321 C C . MET A 1 167 ? 3.213 7.742 0.344 1 98.19 167 MET A C 1
ATOM 1323 O O . MET A 1 167 ? 3.955 7.863 1.32 1 98.19 167 MET A O 1
ATOM 1327 N N . TYR A 1 168 ? 3.354 6.867 -0.53 1 98.44 168 TYR A N 1
ATOM 1328 C CA . TYR A 1 168 ? 4.484 5.949 -0.595 1 98.44 168 TYR A CA 1
ATOM 1329 C C . TYR A 1 168 ? 5.18 6.035 -1.95 1 98.44 168 TYR A C 1
ATOM 1331 O O . TYR A 1 168 ? 4.746 5.402 -2.916 1 98.44 168 TYR A O 1
ATOM 1339 N N . LEU A 1 169 ? 6.195 6.773 -1.966 1 98.38 169 LEU A N 1
ATOM 1340 C CA . LEU A 1 169 ? 6.852 7.07 -3.234 1 98.38 169 LEU A CA 1
ATOM 1341 C C . LEU A 1 169 ? 8.102 6.215 -3.414 1 98.38 169 LEU A C 1
ATOM 1343 O O . LEU A 1 169 ? 8.836 5.977 -2.453 1 98.38 169 LEU A O 1
ATOM 1347 N N . ALA A 1 170 ? 8.281 5.797 -4.656 1 98.12 170 ALA A N 1
ATOM 1348 C CA . ALA A 1 170 ? 9.477 5.023 -5.004 1 98.12 170 ALA A CA 1
ATOM 1349 C C . ALA A 1 170 ? 10.695 5.93 -5.137 1 98.12 170 ALA A C 1
ATOM 1351 O O . ALA A 1 170 ? 10.57 7.109 -5.48 1 98.12 170 ALA A O 1
ATOM 1352 N N . GLU A 1 171 ? 11.766 5.355 -4.801 1 96.75 171 GLU A N 1
ATOM 1353 C CA . GLU A 1 171 ? 13.062 5.988 -5.02 1 96.75 171 GLU A CA 1
ATOM 1354 C C . GLU A 1 171 ? 14.047 5.02 -5.668 1 96.75 171 GLU A C 1
ATOM 1356 O O . GLU A 1 171 ? 13.812 3.811 -5.695 1 96.75 171 GLU A O 1
ATOM 1361 N N . ARG A 1 172 ? 15.031 5.574 -6.199 1 96 172 ARG A N 1
ATOM 1362 C CA . ARG A 1 172 ? 16.062 4.746 -6.824 1 96 172 ARG A CA 1
ATOM 1363 C C . ARG A 1 172 ? 16.844 3.967 -5.773 1 96 172 ARG A C 1
ATOM 1365 O O . ARG A 1 172 ? 17.297 4.539 -4.777 1 96 172 ARG A O 1
ATOM 1372 N N . ASP A 1 173 ? 16.844 2.768 -5.949 1 92.06 173 ASP A N 1
ATOM 1373 C CA . ASP A 1 173 ? 17.734 1.879 -5.195 1 92.06 173 ASP A CA 1
ATOM 1374 C C . ASP A 1 173 ? 19.031 1.632 -5.953 1 92.06 173 ASP A C 1
ATOM 1376 O O . ASP A 1 173 ? 19.062 0.825 -6.883 1 92.06 173 ASP A O 1
ATOM 1380 N N . HIS A 1 174 ? 20.031 2.168 -5.52 1 86.75 174 HIS A N 1
ATOM 1381 C CA . HIS A 1 174 ? 21.297 2.098 -6.246 1 86.75 174 HIS A CA 1
ATOM 1382 C C . HIS A 1 174 ? 21.953 0.733 -6.07 1 86.75 174 HIS A C 1
ATOM 1384 O O . HIS A 1 174 ? 22.688 0.277 -6.949 1 86.75 174 HIS A O 1
ATOM 1390 N N . THR A 1 175 ? 21.688 0.13 -4.988 1 81.94 175 THR A N 1
ATOM 1391 C CA . THR A 1 175 ? 22.25 -1.184 -4.715 1 81.94 175 THR A CA 1
ATOM 1392 C C . THR A 1 175 ? 21.75 -2.215 -5.719 1 81.94 175 THR A C 1
ATOM 1394 O O . THR A 1 175 ? 22.531 -2.994 -6.266 1 81.94 175 THR A O 1
ATOM 1397 N N . ASN A 1 176 ? 20.531 -2.152 -6.059 1 83.75 176 ASN A N 1
ATOM 1398 C CA . ASN A 1 176 ? 19.938 -3.148 -6.934 1 83.75 176 ASN A CA 1
ATOM 1399 C C . ASN A 1 176 ? 19.594 -2.562 -8.305 1 83.75 176 ASN A C 1
ATOM 1401 O O . ASN A 1 176 ? 19.062 -3.258 -9.164 1 83.75 176 ASN A O 1
ATOM 1405 N N . ASN A 1 177 ? 19.891 -1.31 -8.461 1 88.62 177 ASN A N 1
ATOM 1406 C CA . ASN A 1 177 ? 19.656 -0.596 -9.711 1 88.62 177 ASN A CA 1
ATOM 1407 C C . ASN A 1 177 ? 18.203 -0.723 -10.172 1 88.62 177 ASN A C 1
ATOM 1409 O O . ASN A 1 177 ? 17.938 -1.139 -11.297 1 88.62 177 ASN A O 1
ATOM 1413 N N . CYS A 1 178 ? 17.344 -0.43 -9.281 1 94.25 178 CYS A N 1
ATOM 1414 C CA . CYS A 1 178 ? 15.906 -0.477 -9.547 1 94.25 178 CYS A CA 1
ATOM 1415 C C . CYS A 1 178 ? 15.172 0.626 -8.789 1 94.25 178 CYS A C 1
ATOM 1417 O O . CYS A 1 178 ? 15.773 1.334 -7.984 1 94.25 178 CYS A O 1
ATOM 1419 N N . MET A 1 179 ? 13.961 0.861 -9.195 1 97.62 179 MET A N 1
ATOM 1420 C CA . MET A 1 179 ? 13.078 1.727 -8.414 1 97.62 179 MET A CA 1
ATOM 1421 C C . MET A 1 179 ? 12.305 0.922 -7.371 1 97.62 179 MET A C 1
ATOM 1423 O O . MET A 1 179 ? 11.812 -0.168 -7.664 1 97.62 179 MET A O 1
ATOM 1427 N N . ALA A 1 180 ? 12.305 1.455 -6.121 1 98.31 180 ALA A N 1
ATOM 1428 C CA . ALA A 1 180 ? 11.633 0.71 -5.059 1 98.31 180 ALA A CA 1
ATOM 1429 C C . ALA A 1 180 ? 10.977 1.655 -4.062 1 98.31 180 ALA A C 1
ATOM 1431 O O . ALA A 1 180 ? 11.414 2.797 -3.896 1 98.31 180 ALA A O 1
ATOM 1432 N N . VAL A 1 181 ? 9.938 1.2 -3.504 1 98.44 181 VAL A N 1
ATOM 1433 C CA . VAL A 1 181 ? 9.312 1.849 -2.355 1 98.44 181 VAL A CA 1
ATOM 1434 C C . VAL A 1 181 ? 9.812 1.212 -1.063 1 98.44 181 VAL A C 1
ATOM 1436 O O . VAL A 1 181 ? 9.891 -0.014 -0.957 1 98.44 181 VAL A O 1
ATOM 1439 N N . ARG A 1 182 ? 10.172 2.025 -0.086 1 97.56 182 ARG A N 1
ATOM 1440 C CA . ARG A 1 182 ? 10.578 1.564 1.236 1 97.56 182 ARG A CA 1
ATOM 1441 C C . ARG A 1 182 ? 9.992 2.445 2.332 1 97.56 182 ARG A C 1
ATOM 1443 O O . ARG A 1 182 ? 10.102 3.672 2.277 1 97.56 182 ARG A O 1
ATOM 1450 N N . TYR A 1 183 ? 9.391 1.859 3.299 1 98.12 183 TYR A N 1
ATOM 1451 C CA . TYR A 1 183 ? 8.859 2.617 4.426 1 98.12 183 TYR A CA 1
ATOM 1452 C C . TYR A 1 183 ? 8.914 1.794 5.711 1 98.12 183 TYR A C 1
ATOM 1454 O O . TYR A 1 183 ? 8.789 0.567 5.672 1 98.12 183 TYR A O 1
ATOM 1462 N N . GLN A 1 184 ? 9.062 2.441 6.84 1 98.25 184 GLN A N 1
ATOM 1463 C CA . GLN A 1 184 ? 9.094 1.805 8.148 1 98.25 184 GLN A CA 1
ATOM 1464 C C . GLN A 1 184 ? 7.684 1.473 8.633 1 98.25 184 GLN A C 1
ATOM 1466 O O . GLN A 1 184 ? 6.719 2.145 8.258 1 98.25 184 GLN A O 1
ATOM 1471 N N . VAL A 1 185 ? 7.582 0.435 9.375 1 98.75 185 VAL A N 1
ATOM 1472 C CA . VAL A 1 185 ? 6.371 0.165 10.141 1 98.75 185 VAL A CA 1
ATOM 1473 C C . VAL A 1 185 ? 6.676 0.224 11.633 1 98.75 185 VAL A C 1
ATOM 1475 O O . VAL A 1 185 ? 7.77 -0.153 12.062 1 98.75 185 VAL A O 1
ATOM 1478 N N . VAL A 1 186 ? 5.691 0.701 12.43 1 98.5 186 VAL A N 1
ATOM 1479 C CA . VAL A 1 186 ? 6.004 0.942 13.836 1 98.5 186 VAL A CA 1
ATOM 1480 C C . VAL A 1 186 ? 5.047 0.143 14.719 1 98.5 186 VAL A C 1
ATOM 1482 O O . VAL A 1 186 ? 3.875 -0.031 14.383 1 98.5 186 VAL A O 1
ATOM 1485 N N . GLY A 1 187 ? 5.566 -0.348 15.859 1 98.12 187 GLY A N 1
ATOM 1486 C CA . GLY A 1 187 ? 4.777 -1.012 16.891 1 98.12 187 GLY A CA 1
ATOM 1487 C C . GLY A 1 187 ? 4.418 -2.441 16.531 1 98.12 187 GLY A C 1
ATOM 1488 O O . GLY A 1 187 ? 4.766 -2.924 15.445 1 98.12 187 GLY A O 1
ATOM 1489 N N . PRO A 1 188 ? 3.725 -3.072 17.5 1 97.31 188 PRO A N 1
ATOM 1490 C CA . PRO A 1 188 ? 3.373 -4.48 17.312 1 97.31 188 PRO A CA 1
ATOM 1491 C C . PRO A 1 188 ? 2.398 -4.699 16.156 1 97.31 188 PRO A C 1
ATOM 1493 O O . PRO A 1 188 ? 2.391 -5.773 15.547 1 97.31 188 PRO A O 1
ATOM 1496 N N . ASN A 1 189 ? 1.611 -3.666 15.867 1 98.12 189 ASN A N 1
ATOM 1497 C CA . ASN A 1 189 ? 0.635 -3.816 14.797 1 98.12 189 ASN A CA 1
ATOM 1498 C C . ASN A 1 189 ? 1.19 -3.328 13.461 1 98.12 189 ASN A C 1
ATOM 1500 O O . ASN A 1 189 ? 0.48 -3.318 12.453 1 98.12 189 ASN A O 1
ATOM 1504 N N . GLN A 1 190 ? 2.363 -2.861 13.453 1 98.19 190 GLN A N 1
ATOM 1505 C CA . GLN A 1 190 ? 3.084 -2.492 12.242 1 98.19 190 GLN A CA 1
ATOM 1506 C C . GLN A 1 190 ? 2.357 -1.383 11.484 1 98.19 190 GLN A C 1
ATOM 1508 O O . GLN A 1 190 ? 2.094 -1.51 10.289 1 98.19 190 GLN A O 1
ATOM 1513 N N . VAL A 1 191 ? 2.105 -0.288 12.18 1 98.94 191 VAL A N 1
ATOM 1514 C CA . VAL A 1 191 ? 1.521 0.891 11.555 1 98.94 191 VAL A CA 1
ATOM 1515 C C . VAL A 1 191 ? 2.518 1.496 10.562 1 98.94 191 VAL A C 1
ATOM 1517 O O . VAL A 1 191 ? 3.674 1.74 10.914 1 98.94 191 VAL A O 1
ATOM 1520 N N . ALA A 1 192 ? 2.092 1.729 9.391 1 98.94 192 ALA A N 1
ATOM 1521 C CA . ALA A 1 192 ? 2.994 2.188 8.336 1 98.94 192 ALA A CA 1
ATOM 1522 C C . ALA A 1 192 ? 3.369 3.652 8.539 1 98.94 192 ALA A C 1
ATOM 1524 O O . ALA A 1 192 ? 2.5 4.5 8.758 1 98.94 192 ALA A O 1
ATOM 1525 N N . ALA A 1 193 ? 4.617 3.945 8.469 1 98.88 193 ALA A N 1
ATOM 1526 C CA . ALA A 1 193 ? 5.098 5.32 8.375 1 98.88 193 ALA A CA 1
ATOM 1527 C C . ALA A 1 193 ? 5.293 5.73 6.918 1 98.88 193 ALA A C 1
ATOM 1529 O O . ALA A 1 193 ? 6.18 5.219 6.234 1 98.88 193 ALA A O 1
ATOM 1530 N N . PRO A 1 194 ? 4.461 6.668 6.469 1 98.81 194 PRO A N 1
ATOM 1531 C CA . PRO A 1 194 ? 4.539 7 5.043 1 98.81 194 PRO A CA 1
ATOM 1532 C C . PRO A 1 194 ? 5.863 7.656 4.664 1 98.81 194 PRO A C 1
ATOM 1534 O O . PRO A 1 194 ? 6.504 8.297 5.5 1 98.81 194 PRO A O 1
ATOM 1537 N N . THR A 1 195 ? 6.246 7.5 3.408 1 98.69 195 THR A N 1
ATOM 1538 C CA . THR A 1 195 ? 7.461 8.141 2.918 1 98.69 195 THR A CA 1
ATOM 1539 C C . THR A 1 195 ? 7.238 9.641 2.715 1 98.69 195 THR A C 1
ATOM 1541 O O . THR A 1 195 ? 8.172 10.438 2.834 1 98.69 195 THR A O 1
ATOM 1544 N N . HIS A 1 196 ? 6.055 9.977 2.359 1 98.81 196 HIS A N 1
ATOM 1545 C CA . HIS A 1 196 ? 5.648 11.352 2.094 1 98.81 196 HIS A CA 1
ATOM 1546 C C . HIS A 1 196 ? 4.234 11.617 2.596 1 98.81 196 HIS A C 1
ATOM 1548 O O . HIS A 1 196 ? 3.504 10.688 2.932 1 98.81 196 HIS A O 1
ATOM 1554 N N . MET A 1 197 ? 3.906 12.844 2.641 1 98.69 197 MET A N 1
ATOM 1555 C CA . MET A 1 197 ? 2.555 13.32 2.916 1 98.69 197 MET A CA 1
ATOM 1556 C C . MET A 1 197 ? 2.08 14.273 1.823 1 98.69 197 MET A C 1
ATOM 1558 O O . MET A 1 197 ? 2.885 14.992 1.225 1 98.69 197 MET A O 1
ATOM 1562 N N . PHE A 1 198 ? 0.769 14.273 1.624 1 98.88 198 PHE A N 1
ATOM 1563 C CA . PHE A 1 198 ? 0.244 15.219 0.651 1 98.88 198 PHE A CA 1
ATOM 1564 C C . PHE A 1 198 ? -0.879 16.047 1.259 1 98.88 198 PHE A C 1
ATOM 1566 O O . PHE A 1 198 ? -1.475 15.664 2.264 1 98.88 198 PHE A O 1
ATOM 1573 N N . LYS A 1 199 ? -1.095 17.156 0.678 1 98.81 199 LYS A N 1
ATOM 1574 C CA . LYS A 1 199 ? -2.232 18.031 0.939 1 98.81 199 LYS A CA 1
ATOM 1575 C C . LYS A 1 199 ? -2.74 18.672 -0.35 1 98.81 199 LYS A C 1
ATOM 1577 O O . LYS A 1 199 ? -1.969 19.281 -1.092 1 98.81 199 LYS A O 1
ATOM 1582 N N . VAL A 1 200 ? -3.975 18.516 -0.616 1 98.81 200 VAL A N 1
ATOM 1583 C CA . VAL A 1 200 ? -4.656 19.172 -1.725 1 98.81 200 VAL A CA 1
ATOM 1584 C C . VAL A 1 200 ? -5.648 20.203 -1.185 1 98.81 200 VAL A C 1
ATOM 1586 O O . VAL A 1 200 ? -6.445 19.891 -0.295 1 98.81 200 VAL A O 1
ATOM 1589 N N . ILE A 1 201 ? -5.582 21.359 -1.736 1 97.94 201 ILE A N 1
ATOM 1590 C CA . ILE A 1 201 ? -6.434 22.453 -1.284 1 97.94 201 ILE A CA 1
ATOM 1591 C C . ILE A 1 201 ? -7.27 22.984 -2.451 1 97.94 201 ILE A C 1
ATOM 1593 O O . ILE A 1 201 ? -6.734 23.25 -3.529 1 97.94 201 ILE A O 1
ATOM 1597 N N . LEU A 1 202 ? -8.523 23.016 -2.277 1 97.06 202 LEU A N 1
ATOM 1598 C CA . LEU A 1 202 ? -9.461 23.703 -3.162 1 97.06 202 LEU A CA 1
ATOM 1599 C C . LEU A 1 202 ? -10.117 24.875 -2.451 1 97.06 202 LEU A C 1
ATOM 1601 O O . LEU A 1 202 ? -10.773 24.703 -1.424 1 97.06 202 LEU A O 1
ATOM 1605 N N . ALA A 1 203 ? -9.875 26.031 -2.926 1 96.12 203 ALA A N 1
ATOM 1606 C CA . ALA A 1 203 ? -10.422 27.266 -2.342 1 96.12 203 ALA A CA 1
ATOM 1607 C C . ALA A 1 203 ? -11.352 27.969 -3.322 1 96.12 203 ALA A C 1
ATOM 1609 O O . ALA A 1 203 ? -11.047 28.062 -4.512 1 96.12 203 ALA A O 1
ATOM 1610 N N . GLU A 1 204 ? -12.477 28.312 -2.771 1 94.62 204 GLU A N 1
ATOM 1611 C CA . GLU A 1 204 ? -13.414 29 -3.656 1 94.62 204 GLU A CA 1
ATOM 1612 C C . GLU A 1 204 ? -14.328 29.938 -2.873 1 94.62 204 GLU A C 1
ATOM 1614 O O . GLU A 1 204 ? -14.406 29.859 -1.646 1 94.62 204 GLU A O 1
ATOM 1619 N N . ASN A 1 205 ? -14.758 30.875 -3.613 1 90.75 205 ASN A N 1
ATOM 1620 C CA . ASN A 1 205 ? -15.82 31.734 -3.084 1 90.75 205 ASN A CA 1
ATOM 1621 C C . ASN A 1 205 ? -17.188 31.266 -3.561 1 90.75 205 ASN A C 1
ATOM 1623 O O . ASN A 1 205 ? -17.359 30.125 -3.992 1 90.75 205 ASN A O 1
ATOM 1627 N N . ASP A 1 206 ? -18.172 32.094 -3.375 1 78.06 206 ASP A N 1
ATOM 1628 C CA . ASP A 1 206 ? -19.547 31.688 -3.652 1 78.06 206 ASP A CA 1
ATOM 1629 C C . ASP A 1 206 ? -19.719 31.328 -5.125 1 78.06 206 ASP A C 1
ATOM 1631 O O . ASP A 1 206 ? -19.094 31.938 -6 1 78.06 206 ASP A O 1
ATOM 1635 N N . GLN A 1 207 ? -20.531 30.359 -5.5 1 70.56 207 GLN A N 1
ATOM 1636 C CA . GLN A 1 207 ? -20.938 29.859 -6.809 1 70.56 207 GLN A CA 1
ATOM 1637 C C . GLN A 1 207 ? -19.719 29.406 -7.621 1 70.56 207 GLN A C 1
ATOM 1639 O O . GLN A 1 207 ? -19.703 29.547 -8.844 1 70.56 207 GLN A O 1
ATOM 1644 N N . GLY A 1 208 ? -18.594 29.094 -6.871 1 73.5 208 GLY A N 1
ATOM 1645 C CA . GLY A 1 208 ? -17.453 28.547 -7.594 1 73.5 208 GLY A CA 1
ATOM 1646 C C . GLY A 1 208 ? -16.578 29.625 -8.227 1 73.5 208 GLY A C 1
ATOM 1647 O O . GLY A 1 208 ? -15.617 29.312 -8.938 1 73.5 208 GLY A O 1
ATOM 1648 N N . GLU A 1 209 ? -16.922 30.781 -7.91 1 75.25 209 GLU A N 1
ATOM 1649 C CA . GLU A 1 209 ? -16.156 31.906 -8.422 1 75.25 209 GLU A CA 1
ATOM 1650 C C . GLU A 1 209 ? -14.727 31.891 -7.875 1 75.25 209 GLU A C 1
ATOM 1652 O O . GLU A 1 209 ? -14.516 31.609 -6.691 1 75.25 209 GLU A O 1
ATOM 1657 N N . ASP A 1 210 ? -13.625 32.031 -8.75 1 84.38 210 ASP A N 1
ATOM 1658 C CA . ASP A 1 210 ? -12.219 32.188 -8.398 1 84.38 210 ASP A CA 1
ATOM 1659 C C . ASP A 1 210 ? -11.648 30.906 -7.801 1 84.38 210 ASP A C 1
ATOM 1661 O O . ASP A 1 210 ? -10.82 30.953 -6.891 1 84.38 210 ASP A O 1
ATOM 1665 N N . ARG A 1 211 ? -12.203 29.859 -8.195 1 93.31 211 ARG A N 1
ATOM 1666 C CA . ARG A 1 211 ? -11.734 28.578 -7.688 1 93.31 211 ARG A CA 1
ATOM 1667 C C . ARG A 1 211 ? -10.25 28.375 -7.977 1 93.31 211 ARG A C 1
ATOM 1669 O O . ARG A 1 211 ? -9.789 28.625 -9.094 1 93.31 211 ARG A O 1
ATOM 1676 N N . ALA A 1 212 ? -9.586 28.109 -6.949 1 95.25 212 ALA A N 1
ATOM 1677 C CA . ALA A 1 212 ? -8.156 27.828 -7.051 1 95.25 212 ALA A CA 1
ATOM 1678 C C . ALA A 1 212 ? -7.82 26.5 -6.375 1 95.25 212 ALA A C 1
ATOM 1680 O O . ALA A 1 212 ? -8.484 26.094 -5.422 1 95.25 212 ALA A O 1
ATOM 1681 N N . VAL A 1 213 ? -6.812 25.828 -6.949 1 97 213 VAL A N 1
ATOM 1682 C CA . VAL A 1 213 ? -6.43 24.516 -6.43 1 97 213 VAL A CA 1
ATOM 1683 C C . VAL A 1 213 ? -4.91 24.438 -6.309 1 97 213 VAL A C 1
ATOM 1685 O O . VAL A 1 213 ? -4.184 25.141 -7.008 1 97 213 VAL A O 1
ATOM 1688 N N . ALA A 1 214 ? -4.453 23.688 -5.363 1 97.38 214 ALA A N 1
ATOM 1689 C CA . ALA A 1 214 ? -3.029 23.391 -5.23 1 97.38 214 ALA A CA 1
ATOM 1690 C C . ALA A 1 214 ? -2.814 22.031 -4.574 1 97.38 214 ALA A C 1
ATOM 1692 O O . ALA A 1 214 ? -3.613 21.609 -3.736 1 97.38 214 ALA A O 1
ATOM 1693 N N . ALA A 1 215 ? -1.83 21.359 -5.02 1 98.31 215 ALA A N 1
ATOM 1694 C CA . ALA A 1 215 ? -1.38 20.109 -4.414 1 98.31 215 ALA A CA 1
ATOM 1695 C C . ALA A 1 215 ? 0.057 20.219 -3.914 1 98.31 215 ALA A C 1
ATOM 1697 O O . ALA A 1 215 ? 0.916 20.781 -4.602 1 98.31 215 ALA A O 1
ATOM 1698 N N . PHE A 1 216 ? 0.279 19.734 -2.734 1 98.25 216 PHE A N 1
ATOM 1699 C CA . PHE A 1 216 ? 1.597 19.75 -2.109 1 98.25 216 PHE A CA 1
ATOM 1700 C C . PHE A 1 216 ? 2.023 18.344 -1.701 1 98.25 216 PHE A C 1
ATOM 1702 O O . PHE A 1 216 ? 1.2 17.547 -1.25 1 98.25 216 PHE A O 1
ATOM 1709 N N . VAL A 1 217 ? 3.295 18.047 -1.811 1 98.69 217 VAL A N 1
ATOM 1710 C CA . VAL A 1 217 ? 3.895 16.812 -1.316 1 98.69 217 VAL A CA 1
ATOM 1711 C C . VAL A 1 217 ? 5.145 17.125 -0.497 1 98.69 217 VAL A C 1
ATOM 1713 O O . VAL A 1 217 ? 6 17.906 -0.936 1 98.69 217 VAL A O 1
ATOM 1716 N N . MET A 1 218 ? 5.219 16.562 0.66 1 98.06 218 MET A N 1
ATOM 1717 C CA . MET A 1 218 ? 6.367 16.766 1.536 1 98.06 218 MET A CA 1
ATOM 1718 C C . MET A 1 218 ? 6.953 15.43 1.98 1 98.06 218 MET A C 1
ATOM 1720 O O . MET A 1 218 ? 6.211 14.5 2.309 1 98.06 218 MET A O 1
ATOM 1724 N N . PRO A 1 219 ? 8.273 15.328 1.96 1 98.12 219 PRO A N 1
ATOM 1725 C CA . PRO A 1 219 ? 8.867 14.102 2.496 1 98.12 219 PRO A CA 1
ATOM 1726 C C . PRO A 1 219 ? 8.68 13.961 4.004 1 98.12 219 PRO A C 1
ATOM 1728 O O . PRO A 1 219 ? 8.742 14.961 4.73 1 98.12 219 PRO A O 1
ATOM 1731 N N . ASN A 1 220 ? 8.383 12.789 4.465 1 98.56 220 ASN A N 1
ATOM 1732 C CA . ASN A 1 220 ? 8.25 12.484 5.887 1 98.56 220 ASN A CA 1
ATOM 1733 C C . ASN A 1 220 ? 9.609 12.219 6.531 1 98.56 220 ASN A C 1
ATOM 1735 O O . ASN A 1 220 ? 9.828 11.141 7.094 1 98.56 220 ASN A O 1
ATOM 1739 N N . ARG A 1 221 ? 10.422 13.156 6.488 1 97.69 221 ARG A N 1
ATOM 1740 C CA . ARG A 1 221 ? 11.781 13.172 7.008 1 97.69 221 ARG A CA 1
ATOM 1741 C C . ARG A 1 221 ? 12.234 14.594 7.328 1 97.69 221 ARG A C 1
ATOM 1743 O O . ARG A 1 221 ? 11.594 15.562 6.918 1 97.69 221 ARG A O 1
ATOM 1750 N N . PRO A 1 222 ? 13.336 14.711 8.078 1 97.5 222 PRO A N 1
ATOM 1751 C CA . PRO A 1 222 ? 13.844 16.062 8.281 1 97.5 222 PRO A CA 1
ATOM 1752 C C . PRO A 1 222 ? 14.18 16.766 6.969 1 97.5 222 PRO A C 1
ATOM 1754 O O . PRO A 1 222 ? 14.789 16.172 6.082 1 97.5 222 PRO A O 1
ATOM 1757 N N . ILE A 1 223 ? 13.758 17.953 6.863 1 96.38 223 ILE A N 1
ATOM 1758 C CA . ILE A 1 223 ? 14 18.766 5.672 1 96.38 223 ILE A CA 1
ATOM 1759 C C . ILE A 1 223 ? 14.984 19.891 5.996 1 96.38 223 ILE A C 1
ATOM 1761 O O . ILE A 1 223 ? 14.727 20.719 6.871 1 96.38 223 ILE A O 1
ATOM 1765 N N . ARG A 1 224 ? 16.016 19.984 5.273 1 93.81 224 ARG A N 1
ATOM 1766 C CA . ARG A 1 224 ? 17.141 20.875 5.598 1 93.81 224 ARG A CA 1
ATOM 1767 C C . ARG A 1 224 ? 16.812 22.312 5.266 1 93.81 224 ARG A C 1
ATOM 1769 O O . ARG A 1 224 ? 17.031 23.219 6.09 1 93.81 224 ARG A O 1
ATOM 1776 N N . ASP A 1 225 ? 16.234 22.516 4.098 1 89.31 225 ASP A N 1
ATOM 1777 C CA . ASP A 1 225 ? 16.141 23.859 3.576 1 89.31 225 ASP A CA 1
ATOM 1778 C C . ASP A 1 225 ? 14.805 24.5 3.975 1 89.31 225 ASP A C 1
ATOM 1780 O O . ASP A 1 225 ? 13.773 23.844 3.998 1 89.31 225 ASP A O 1
ATOM 1784 N N . ASN A 1 226 ? 14.953 25.703 4.344 1 88.62 226 ASN A N 1
ATOM 1785 C CA . ASN A 1 226 ? 13.758 26.5 4.562 1 88.62 226 ASN A CA 1
ATOM 1786 C C . ASN A 1 226 ? 13.172 27 3.246 1 88.62 226 ASN A C 1
ATOM 1788 O O . ASN A 1 226 ? 13.234 28.203 2.961 1 88.62 226 ASN A O 1
ATOM 1792 N N . GLU A 1 227 ? 12.516 26.188 2.576 1 87.06 227 GLU A N 1
ATOM 1793 C CA . GLU A 1 227 ? 11.969 26.516 1.262 1 87.06 227 GLU A CA 1
ATOM 1794 C C . GLU A 1 227 ? 10.57 27.125 1.377 1 87.06 227 GLU A C 1
ATOM 1796 O O . GLU A 1 227 ? 9.82 26.797 2.301 1 87.06 227 GLU A O 1
ATOM 1801 N N . PRO A 1 228 ? 10.312 28.109 0.44 1 91.25 228 PRO A N 1
ATOM 1802 C CA . PRO A 1 228 ? 8.898 28.5 0.367 1 91.25 228 PRO A CA 1
ATOM 1803 C C . PRO A 1 228 ? 7.98 27.312 0.044 1 91.25 228 PRO A C 1
ATOM 1805 O O . PRO A 1 228 ? 8.406 26.359 -0.61 1 91.25 228 PRO A O 1
ATOM 1808 N N . LEU A 1 229 ? 6.75 27.422 0.422 1 94.06 229 LEU A N 1
ATOM 1809 C CA . LEU A 1 229 ? 5.832 26.297 0.34 1 94.06 229 LEU A CA 1
ATOM 1810 C C . LEU A 1 229 ? 5.582 25.891 -1.112 1 94.06 229 LEU A C 1
ATOM 1812 O O . LEU A 1 229 ? 5.309 24.734 -1.406 1 94.06 229 LEU A O 1
ATOM 1816 N N . TYR A 1 230 ? 5.645 26.906 -2.064 1 93.25 230 TYR A N 1
ATOM 1817 C CA . TYR A 1 230 ? 5.348 26.594 -3.457 1 93.25 230 TYR A CA 1
ATOM 1818 C C . TYR A 1 230 ? 6.363 25.609 -4.023 1 93.25 230 TYR A C 1
ATOM 1820 O O . TYR A 1 230 ? 6.117 24.969 -5.055 1 93.25 230 TYR A O 1
ATOM 1828 N N . ARG A 1 231 ? 7.523 25.438 -3.361 1 93.81 231 ARG A N 1
ATOM 1829 C CA . ARG A 1 231 ? 8.531 24.469 -3.811 1 93.81 231 ARG A CA 1
ATOM 1830 C C . ARG A 1 231 ? 8.062 23.047 -3.578 1 93.81 231 ARG A C 1
ATOM 1832 O O . ARG A 1 231 ? 8.609 22.109 -4.164 1 93.81 231 ARG A O 1
ATOM 1839 N N . TYR A 1 232 ? 7.062 22.844 -2.725 1 96.38 232 TYR A N 1
ATOM 1840 C CA . TYR A 1 232 ? 6.523 21.516 -2.441 1 96.38 232 TYR A CA 1
ATOM 1841 C C . TYR A 1 232 ? 5.348 21.203 -3.357 1 96.38 232 TYR A C 1
ATOM 1843 O O . TYR A 1 232 ? 4.75 20.125 -3.262 1 96.38 232 TYR A O 1
ATOM 1851 N N . GLN A 1 233 ? 4.973 22.141 -4.23 1 96.88 233 GLN A N 1
ATOM 1852 C CA . GLN A 1 233 ? 3.82 21.938 -5.102 1 96.88 233 GLN A CA 1
ATOM 1853 C C . GLN A 1 233 ? 4.121 20.891 -6.172 1 96.88 233 GLN A C 1
ATOM 1855 O O . GLN A 1 233 ? 5.238 20.812 -6.684 1 96.88 233 GLN A O 1
ATOM 1860 N N . VAL A 1 234 ? 3.141 20.094 -6.48 1 97.88 234 VAL A N 1
ATOM 1861 C CA . VAL A 1 234 ? 3.174 19.141 -7.582 1 97.88 234 VAL A CA 1
ATOM 1862 C C . VAL A 1 234 ? 1.898 19.25 -8.414 1 97.88 234 VAL A C 1
ATOM 1864 O O . VAL A 1 234 ? 0.871 19.719 -7.918 1 97.88 234 VAL A O 1
ATOM 1867 N N . PRO A 1 235 ? 1.99 18.891 -9.672 1 97.12 235 PRO A N 1
ATOM 1868 C CA . PRO A 1 235 ? 0.74 18.828 -10.438 1 97.12 235 PRO A CA 1
ATOM 1869 C C . PRO A 1 235 ? -0.275 17.859 -9.828 1 97.12 235 PRO A C 1
ATOM 1871 O O . PRO A 1 235 ? 0.093 16.766 -9.398 1 97.12 235 PRO A O 1
ATOM 1874 N N . LEU A 1 236 ? -1.504 18.281 -9.828 1 97.75 236 LEU A N 1
ATOM 1875 C CA . LEU A 1 236 ? -2.57 17.5 -9.234 1 97.75 236 LEU A CA 1
ATOM 1876 C C . LEU A 1 236 ? -2.633 16.109 -9.867 1 97.75 236 LEU A C 1
ATOM 1878 O O . LEU A 1 236 ? -2.799 15.109 -9.164 1 97.75 236 LEU A O 1
ATOM 1882 N N . VAL A 1 237 ? -2.465 16 -11.156 1 96.81 237 VAL A N 1
ATOM 1883 C CA . VAL A 1 237 ? -2.594 14.742 -11.883 1 96.81 237 VAL A CA 1
ATOM 1884 C C . VAL A 1 237 ? -1.481 13.781 -11.461 1 96.81 237 VAL A C 1
ATOM 1886 O O . VAL A 1 237 ? -1.691 12.57 -11.398 1 96.81 237 VAL A O 1
ATOM 1889 N N . GLU A 1 238 ? -0.33 14.273 -11.195 1 97.19 238 GLU A N 1
ATOM 1890 C CA . GLU A 1 238 ? 0.774 13.422 -10.75 1 97.19 238 GLU A CA 1
ATOM 1891 C C . GLU A 1 238 ? 0.503 12.852 -9.367 1 97.19 238 GLU A C 1
ATOM 1893 O O . GLU A 1 238 ? 0.847 11.695 -9.086 1 97.19 238 GLU A O 1
ATOM 1898 N N . LEU A 1 239 ? -0.039 13.703 -8.562 1 98.5 239 LEU A N 1
ATOM 1899 C CA . LEU A 1 239 ? -0.43 13.211 -7.246 1 98.5 239 LEU A CA 1
ATOM 1900 C C . LEU A 1 239 ? -1.484 12.117 -7.367 1 98.5 239 LEU A C 1
ATOM 1902 O O . LEU A 1 239 ? -1.414 11.102 -6.664 1 98.5 239 LEU A O 1
ATOM 1906 N N . GLU A 1 240 ? -2.463 12.328 -8.227 1 98.44 240 GLU A N 1
ATOM 1907 C CA . GLU A 1 240 ? -3.482 11.312 -8.453 1 98.44 240 GLU A CA 1
ATOM 1908 C C . GLU A 1 240 ? -2.857 10.008 -8.945 1 98.44 240 GLU A C 1
ATOM 1910 O O . GLU A 1 240 ? -3.184 8.93 -8.445 1 98.44 240 GLU A O 1
ATOM 1915 N N . ARG A 1 241 ? -1.973 10.141 -9.859 1 97.69 241 ARG A N 1
ATOM 1916 C CA . ARG A 1 241 ? -1.305 8.977 -10.43 1 97.69 241 ARG A CA 1
ATOM 1917 C C . ARG A 1 241 ? -0.569 8.18 -9.352 1 97.69 241 ARG A C 1
ATOM 1919 O O . ARG A 1 241 ? -0.607 6.949 -9.352 1 97.69 241 ARG A O 1
ATOM 1926 N N . SER A 1 242 ? 0.034 8.828 -8.445 1 97.62 242 SER A N 1
ATOM 1927 C CA . SER A 1 242 ? 0.881 8.195 -7.438 1 97.62 242 SER A CA 1
ATOM 1928 C C . SER A 1 242 ? 0.048 7.605 -6.305 1 97.62 242 SER A C 1
ATOM 1930 O O . SER A 1 242 ? 0.436 6.605 -5.695 1 97.62 242 SER A O 1
ATOM 1932 N N . THR A 1 243 ? -1.066 8.195 -6.043 1 98.38 243 THR A N 1
ATOM 1933 C CA . THR A 1 243 ? -1.841 7.781 -4.879 1 98.38 243 THR A CA 1
ATOM 1934 C C . THR A 1 243 ? -2.971 6.836 -5.285 1 98.38 243 THR A C 1
ATOM 1936 O O . THR A 1 243 ? -3.531 6.133 -4.445 1 98.38 243 THR A O 1
ATOM 1939 N N . GLY A 1 244 ? -3.359 6.918 -6.527 1 98.12 244 GLY A N 1
ATOM 1940 C CA . GLY A 1 244 ? -4.527 6.168 -6.957 1 98.12 244 GLY A CA 1
ATOM 1941 C C . GLY A 1 244 ? -5.836 6.816 -6.551 1 98.12 244 GLY A C 1
ATOM 1942 O O . GLY A 1 244 ? -6.895 6.188 -6.609 1 98.12 244 GLY A O 1
ATOM 1943 N N . LEU A 1 245 ? -5.781 8.062 -6.07 1 98.56 245 LEU A N 1
ATOM 1944 C CA . LEU A 1 245 ? -6.949 8.828 -5.648 1 98.56 245 LEU A CA 1
ATOM 1945 C C . LEU A 1 245 ? -7.371 9.812 -6.73 1 98.56 245 LEU A C 1
ATOM 1947 O O . LEU A 1 245 ? -6.586 10.141 -7.621 1 98.56 245 LEU A O 1
ATOM 1951 N N . ARG A 1 246 ? -8.586 10.227 -6.703 1 97.94 246 ARG A N 1
ATOM 1952 C CA . ARG A 1 246 ? -9.109 11.305 -7.531 1 97.94 246 ARG A CA 1
ATOM 1953 C C . ARG A 1 246 ? -9.625 12.453 -6.676 1 97.94 246 ARG A C 1
ATOM 1955 O O . ARG A 1 246 ? -10.547 12.273 -5.879 1 97.94 246 ARG A O 1
ATOM 1962 N N . PHE A 1 247 ? -9.102 13.625 -6.938 1 98.31 247 PHE A N 1
ATOM 1963 C CA . PHE A 1 247 ? -9.438 14.75 -6.07 1 98.31 247 PHE A CA 1
ATOM 1964 C C . PHE A 1 247 ? -10.508 15.625 -6.711 1 98.31 247 PHE A C 1
ATOM 1966 O O . PHE A 1 247 ? -10.352 16.062 -7.852 1 98.31 247 PHE A O 1
ATOM 1973 N N . PHE A 1 248 ? -11.578 15.773 -5.98 1 97.44 248 PHE A N 1
ATOM 1974 C CA . PHE A 1 248 ? -12.742 16.562 -6.395 1 97.44 248 PHE A CA 1
ATOM 1975 C C . PHE A 1 248 ? -13.281 16.062 -7.73 1 97.44 248 PHE A C 1
ATOM 1977 O O . PHE A 1 248 ? -13.422 16.844 -8.672 1 97.44 248 PHE A O 1
ATOM 1984 N N . PRO A 1 249 ? -13.703 14.82 -7.738 1 96.69 249 PRO A N 1
ATOM 1985 C CA . PRO A 1 249 ? -14.031 14.156 -9 1 96.69 249 PRO A CA 1
ATOM 1986 C C . PRO A 1 249 ? -15.305 14.711 -9.648 1 96.69 249 PRO A C 1
ATOM 1988 O O . PRO A 1 249 ? -15.555 14.453 -10.828 1 96.69 249 PRO A O 1
ATOM 1991 N N . LYS A 1 250 ? -16.094 15.438 -8.977 1 95.75 250 LYS A N 1
ATOM 1992 C CA . LYS A 1 250 ? -17.328 15.984 -9.547 1 95.75 250 LYS A CA 1
ATOM 1993 C C . LYS A 1 250 ? -17.062 17.297 -10.266 1 95.75 250 LYS A C 1
ATOM 1995 O O . LYS A 1 250 ? -17.953 17.844 -10.93 1 95.75 250 LYS A O 1
ATOM 2000 N N . LEU A 1 251 ? -15.859 17.859 -10.125 1 94.88 251 LEU A N 1
ATOM 2001 C CA . LEU A 1 251 ? -15.469 19.047 -10.867 1 94.88 251 LEU A CA 1
ATOM 2002 C C . LEU A 1 251 ? -14.75 18.672 -12.156 1 94.88 251 LEU A C 1
ATOM 2004 O O . LEU A 1 251 ? -13.953 17.719 -12.18 1 94.88 251 LEU A O 1
ATOM 2008 N N . ASP A 1 252 ? -15.031 19.453 -13.156 1 92.19 252 ASP A N 1
ATOM 2009 C CA . ASP A 1 252 ? -14.273 19.281 -14.391 1 92.19 252 ASP A CA 1
ATOM 2010 C C . ASP A 1 252 ? -12.828 19.75 -14.219 1 92.19 252 ASP A C 1
ATOM 2012 O O . ASP A 1 252 ? -12.57 20.75 -13.555 1 92.19 252 ASP A O 1
ATOM 2016 N N . ARG A 1 253 ? -11.938 19.062 -14.883 1 89.25 253 ARG A N 1
ATOM 2017 C CA . ARG A 1 253 ? -10.523 19.391 -14.766 1 89.25 253 ARG A CA 1
ATOM 2018 C C . ARG A 1 253 ? -10.258 20.828 -15.203 1 89.25 253 ARG A C 1
ATOM 2020 O O . ARG A 1 253 ? -9.359 21.484 -14.672 1 89.25 253 ARG A O 1
ATOM 2027 N N . SER A 1 254 ? -11.008 21.297 -16.109 1 88.75 254 SER A N 1
ATOM 2028 C CA . SER A 1 254 ? -10.844 22.656 -16.609 1 88.75 254 SER A CA 1
ATOM 2029 C C . SER A 1 254 ? -11.172 23.688 -15.539 1 88.75 254 SER A C 1
ATOM 2031 O O . SER A 1 254 ? -10.805 24.859 -15.664 1 88.75 254 SER A O 1
ATOM 2033 N N . GLU A 1 255 ? -11.836 23.25 -14.484 1 85.94 255 GLU A N 1
ATOM 2034 C CA . GLU A 1 255 ? -12.172 24.141 -13.383 1 85.94 255 GLU A CA 1
ATOM 2035 C C . GLU A 1 255 ? -11.062 24.172 -12.336 1 85.94 255 GLU A C 1
ATOM 2037 O O . GLU A 1 255 ? -11.125 24.953 -11.375 1 85.94 255 GLU A O 1
ATOM 2042 N N . LEU A 1 256 ? -10.078 23.359 -12.508 1 85.62 256 LEU A N 1
ATOM 2043 C CA . LEU A 1 256 ? -8.984 23.219 -11.555 1 85.62 256 LEU A CA 1
ATOM 2044 C C . LEU A 1 256 ? -7.68 23.75 -12.156 1 85.62 256 LEU A C 1
ATOM 2046 O O . LEU A 1 256 ? -6.656 23.062 -12.117 1 85.62 256 LEU A O 1
ATOM 2050 N N . THR A 1 257 ? -7.664 25 -12.586 1 84.31 257 THR A N 1
ATOM 2051 C CA . THR A 1 257 ? -6.512 25.484 -13.328 1 84.31 257 THR A CA 1
ATOM 2052 C C . THR A 1 257 ? -5.828 26.625 -12.586 1 84.31 257 THR A C 1
ATOM 2054 O O . THR A 1 257 ? -4.633 26.875 -12.758 1 84.31 257 THR A O 1
ATOM 2057 N N . ARG A 1 258 ? -6.594 27.312 -11.734 1 89.44 258 ARG A N 1
ATOM 2058 C CA . ARG A 1 258 ? -5.977 28.406 -10.984 1 89.44 258 ARG A CA 1
ATOM 2059 C C . ARG A 1 258 ? -5.23 27.875 -9.766 1 89.44 258 ARG A C 1
ATOM 2061 O O . ARG A 1 258 ? -5.711 26.969 -9.078 1 89.44 258 ARG A O 1
ATOM 2068 N N . ASP A 1 259 ? -4.07 28.516 -9.547 1 93.62 259 ASP A N 1
ATOM 2069 C CA . ASP A 1 259 ? -3.184 28.062 -8.477 1 93.62 259 ASP A CA 1
ATOM 2070 C C . ASP A 1 259 ? -3.391 28.891 -7.207 1 93.62 259 ASP A C 1
ATOM 2072 O O . ASP A 1 259 ? -3.291 30.125 -7.242 1 93.62 259 ASP A O 1
ATOM 2076 N N . VAL A 1 260 ? -3.564 28.203 -6.133 1 92.31 260 VAL A N 1
ATOM 2077 C CA . VAL A 1 260 ? -3.787 28.828 -4.836 1 92.31 260 VAL A CA 1
ATOM 2078 C C . VAL A 1 260 ? -2.6 29.734 -4.484 1 92.31 260 VAL A C 1
ATOM 2080 O O . VAL A 1 260 ? -2.775 30.828 -3.945 1 92.31 260 VAL A O 1
ATOM 2083 N N . CYS A 1 261 ? -1.362 29.281 -4.75 1 89.44 261 CYS A N 1
ATOM 2084 C CA . CYS A 1 261 ? -0.163 30.016 -4.363 1 89.44 261 CYS A CA 1
ATOM 2085 C C . CYS A 1 261 ? -0.01 31.281 -5.191 1 89.44 261 CYS A C 1
ATOM 2087 O O . CYS A 1 261 ? 0.524 32.281 -4.707 1 89.44 261 CYS A O 1
ATOM 2089 N N . VAL A 1 262 ? -0.466 31.203 -6.348 1 85.69 262 VAL A N 1
ATOM 2090 C CA . VAL A 1 262 ? -0.437 32.406 -7.199 1 85.69 262 VAL A CA 1
ATOM 2091 C C . VAL A 1 262 ? -1.516 33.375 -6.75 1 85.69 262 VAL A C 1
ATOM 2093 O O . VAL A 1 262 ? -1.282 34.594 -6.711 1 85.69 262 VAL A O 1
ATOM 2096 N N . THR A 1 263 ? -2.576 32.875 -6.297 1 81.94 263 THR A N 1
ATOM 2097 C CA . THR A 1 263 ? -3.74 33.688 -5.973 1 81.94 263 THR A CA 1
ATOM 2098 C C . THR A 1 263 ? -3.617 34.281 -4.566 1 81.94 263 THR A C 1
ATOM 2100 O O . THR A 1 263 ? -3.996 35.406 -4.324 1 81.94 263 THR A O 1
ATOM 2103 N N . ALA A 1 264 ? -3.109 33.469 -3.594 1 81.62 264 ALA A N 1
ATOM 2104 C CA . ALA A 1 264 ? -3.17 33.875 -2.188 1 81.62 264 ALA A CA 1
ATOM 2105 C C . ALA A 1 264 ? -1.775 33.906 -1.571 1 81.62 264 ALA A C 1
ATOM 2107 O O . ALA A 1 264 ? -1.607 34.375 -0.436 1 81.62 264 ALA A O 1
ATOM 2108 N N . GLY A 1 265 ? -0.785 33.562 -2.232 1 80.81 265 GLY A N 1
ATOM 2109 C CA . GLY A 1 265 ? 0.571 33.562 -1.706 1 80.81 265 GLY A CA 1
ATOM 2110 C C . GLY A 1 265 ? 0.896 32.312 -0.892 1 80.81 265 GLY A C 1
ATOM 2111 O O . GLY A 1 265 ? 0.042 31.812 -0.165 1 80.81 265 GLY A O 1
ATOM 2112 N N . CYS A 1 266 ? 2.029 31.797 -1.051 1 80.75 266 CYS A N 1
ATOM 2113 C CA . CYS A 1 266 ? 2.502 30.625 -0.327 1 80.75 266 CYS A CA 1
ATOM 2114 C C . CYS A 1 266 ? 3.869 30.875 0.294 1 80.75 266 CYS A C 1
ATOM 2116 O O . CYS A 1 266 ? 4.699 29.969 0.381 1 80.75 266 CYS A O 1
ATOM 2118 N N . GLU A 1 267 ? 4.129 32.094 0.719 1 72.12 267 GLU A N 1
ATOM 2119 C CA . GLU A 1 267 ? 5.441 32.469 1.227 1 72.12 267 GLU A CA 1
ATOM 2120 C C . GLU A 1 267 ? 5.516 32.312 2.742 1 72.12 267 GLU A C 1
ATOM 2122 O O . GLU A 1 267 ? 6.527 32.656 3.359 1 72.12 267 GLU A O 1
ATOM 2127 N N . HIS A 1 268 ? 4.969 31.438 3.221 1 69.31 268 HIS A N 1
ATOM 2128 C CA . HIS A 1 268 ? 4.953 31.344 4.676 1 69.31 268 HIS A CA 1
ATOM 2129 C C . HIS A 1 268 ? 6.332 30.984 5.219 1 69.31 268 HIS A C 1
ATOM 2131 O O . HIS A 1 268 ? 6.879 29.938 4.887 1 69.31 268 HIS A O 1
ATOM 2137 N N . VAL A 1 269 ? 7.105 31.938 5.988 1 64 269 VAL A N 1
ATOM 2138 C CA . VAL A 1 269 ? 8.477 31.766 6.461 1 64 269 VAL A CA 1
ATOM 2139 C C . VAL A 1 269 ? 8.469 31.125 7.848 1 64 269 VAL A C 1
ATOM 2141 O O . VAL A 1 269 ? 9.398 30.391 8.203 1 64 269 VAL A O 1
ATOM 2144 N N . GLY A 1 270 ? 7.684 30.828 8.484 1 72.38 270 GLY A N 1
ATOM 2145 C CA . GLY A 1 270 ? 7.59 30.219 9.797 1 72.38 270 GLY A CA 1
ATOM 2146 C C . GLY A 1 270 ? 8.055 31.141 10.914 1 72.38 270 GLY A C 1
ATOM 2147 O O . GLY A 1 270 ? 8.758 32.125 10.664 1 72.38 270 GLY A O 1
ATOM 2148 N N . ASP A 1 271 ? 7.676 31.031 12.148 1 85.81 271 ASP A N 1
ATOM 2149 C CA . ASP A 1 271 ? 8.062 31.734 13.367 1 85.81 271 ASP A CA 1
ATOM 2150 C C . ASP A 1 271 ? 9.148 30.969 14.125 1 85.81 271 ASP A C 1
ATOM 2152 O O . ASP A 1 271 ? 9.766 30.047 13.578 1 85.81 271 ASP A O 1
ATOM 2156 N N . GLU A 1 272 ? 9.414 31.469 15.266 1 87.81 272 GLU A N 1
ATOM 2157 C CA . GLU A 1 272 ? 10.508 30.875 16.031 1 87.81 272 GLU A CA 1
ATOM 2158 C C . GLU A 1 272 ? 10.227 29.406 16.359 1 87.81 272 GLU A C 1
ATOM 2160 O O . GLU A 1 272 ? 11.141 28.594 16.391 1 87.81 272 GLU A O 1
ATOM 2165 N N . ARG A 1 273 ? 9.031 29.078 16.609 1 88.12 273 ARG A N 1
ATOM 2166 C CA . ARG A 1 273 ? 8.656 27.688 16.891 1 88.12 273 ARG A CA 1
ATOM 2167 C C . ARG A 1 273 ? 8.977 26.781 15.703 1 88.12 273 ARG A C 1
ATOM 2169 O O . ARG A 1 273 ? 9.531 25.703 15.875 1 88.12 273 ARG A O 1
ATOM 2176 N N . VAL A 1 274 ? 8.617 27.219 14.523 1 92.69 274 VAL A N 1
ATOM 2177 C CA . VAL A 1 274 ? 8.883 26.484 13.289 1 92.69 274 VAL A CA 1
ATOM 2178 C C . VAL A 1 274 ? 10.383 26.312 13.094 1 92.69 274 VAL A C 1
ATOM 2180 O O . VAL A 1 274 ? 10.859 25.219 12.781 1 92.69 274 VAL A O 1
ATOM 2183 N N . LEU A 1 275 ? 11.102 27.359 13.375 1 91.81 275 LEU A N 1
ATOM 2184 C CA . LEU A 1 275 ? 12.547 27.328 13.195 1 91.81 275 LEU A CA 1
ATOM 2185 C C . LEU A 1 275 ? 13.195 26.391 14.203 1 91.81 275 LEU A C 1
ATOM 2187 O O . LEU A 1 275 ? 14.203 25.75 13.906 1 91.81 275 LEU A O 1
ATOM 2191 N N . ALA A 1 276 ? 12.656 26.422 15.398 1 93.88 276 ALA A N 1
ATOM 2192 C CA . ALA A 1 276 ? 13.172 25.516 16.422 1 93.88 276 ALA A CA 1
ATOM 2193 C C . ALA A 1 276 ? 13.047 24.062 15.977 1 93.88 276 ALA A C 1
ATOM 2195 O O . ALA A 1 276 ? 13.984 23.266 16.141 1 93.88 276 ALA A O 1
ATOM 2196 N N . TRP A 1 277 ? 11.969 23.719 15.422 1 94.31 277 TRP A N 1
ATOM 2197 C CA . TRP A 1 277 ? 11.758 22.359 14.953 1 94.31 277 TRP A CA 1
ATOM 2198 C C . TRP A 1 277 ? 12.664 22.031 13.773 1 94.31 277 TRP A C 1
ATOM 2200 O O . TRP A 1 277 ? 13.109 20.906 13.609 1 94.31 277 TRP A O 1
ATOM 2210 N N . ARG A 1 278 ? 12.891 23.047 12.898 1 95.25 278 ARG A N 1
ATOM 2211 C CA . ARG A 1 278 ? 13.844 22.828 11.812 1 95.25 278 ARG A CA 1
ATOM 2212 C C . ARG A 1 278 ? 15.227 22.484 12.359 1 95.25 278 ARG A C 1
ATOM 2214 O O . ARG A 1 278 ? 15.891 21.578 11.844 1 95.25 278 ARG A O 1
ATOM 2221 N N . ARG A 1 279 ? 15.617 23.203 13.367 1 96.25 279 ARG A N 1
ATOM 2222 C CA . ARG A 1 279 ? 16.906 22.906 13.977 1 96.25 279 ARG A CA 1
ATOM 2223 C C . ARG A 1 279 ? 16.953 21.5 14.562 1 96.25 279 ARG A C 1
ATOM 2225 O O . ARG A 1 279 ? 17.969 20.812 14.469 1 96.25 279 ARG A O 1
ATOM 2232 N N . PHE A 1 280 ? 15.883 21.109 15.172 1 97.56 280 PHE A N 1
ATOM 2233 C CA . PHE A 1 280 ? 15.789 19.75 15.68 1 97.56 280 PHE A CA 1
ATOM 2234 C C . PHE A 1 280 ? 16.047 18.734 14.57 1 97.56 280 PHE A C 1
ATOM 2236 O O . PHE A 1 280 ? 16.781 17.766 14.766 1 97.56 280 PHE A O 1
ATOM 2243 N N . GLY A 1 281 ? 15.414 18.938 13.445 1 97.75 281 GLY A N 1
ATOM 2244 C CA . GLY A 1 281 ? 15.641 18.078 12.297 1 97.75 281 GLY A CA 1
ATOM 2245 C C . GLY A 1 281 ? 17.078 18.094 11.805 1 97.75 281 GLY A C 1
ATOM 2246 O O . GLY A 1 281 ? 17.625 17.062 11.414 1 97.75 281 GLY A O 1
ATOM 2247 N N . LEU A 1 282 ? 17.641 19.281 11.844 1 97.88 282 LEU A N 1
ATOM 2248 C CA . LEU A 1 282 ? 19.016 19.438 11.383 1 97.88 282 LEU A CA 1
ATOM 2249 C C . LEU A 1 282 ? 19.984 18.656 12.273 1 97.88 282 LEU A C 1
ATOM 2251 O O . LEU A 1 282 ? 21 18.141 11.805 1 97.88 282 LEU A O 1
ATOM 2255 N N . LEU A 1 283 ? 19.656 18.547 13.586 1 98.12 283 LEU A N 1
ATOM 2256 C CA . LEU A 1 283 ? 20.469 17.703 14.469 1 98.12 283 LEU A CA 1
ATOM 2257 C C . LEU A 1 283 ? 20.484 16.266 13.977 1 98.12 283 LEU A C 1
ATOM 2259 O O . LEU A 1 283 ? 21.531 15.609 14.016 1 98.12 283 LEU A O 1
ATOM 2263 N N . LYS A 1 284 ? 19.422 15.797 13.469 1 96.44 284 LYS A N 1
ATOM 2264 C CA . LYS A 1 284 ? 19.266 14.398 13.07 1 96.44 284 LYS A CA 1
ATOM 2265 C C . LYS A 1 284 ? 20.062 14.094 11.805 1 96.44 284 LYS A C 1
ATOM 2267 O O . LYS A 1 284 ? 20.484 12.961 11.594 1 96.44 284 LYS A O 1
ATOM 2272 N N . ILE A 1 285 ? 20.25 15.125 10.992 1 96.94 285 ILE A N 1
ATOM 2273 C CA . ILE A 1 285 ? 20.797 14.812 9.672 1 96.94 285 ILE A CA 1
ATOM 2274 C C . ILE A 1 285 ? 22.109 15.562 9.469 1 96.94 285 ILE A C 1
ATOM 2276 O O . ILE A 1 285 ? 22.578 15.719 8.336 1 96.94 285 ILE A O 1
ATOM 2280 N N . ALA A 1 286 ? 22.656 16.125 10.531 1 97.94 286 ALA A N 1
ATOM 2281 C CA . ALA A 1 286 ? 23.938 16.797 10.414 1 97.94 286 ALA A CA 1
ATOM 2282 C C . ALA A 1 286 ? 24.953 15.93 9.688 1 97.94 286 ALA A C 1
ATOM 2284 O O . ALA A 1 286 ? 25.031 14.727 9.93 1 97.94 286 ALA A O 1
ATOM 2285 N N . ARG A 1 287 ? 25.781 16.5 8.867 1 96.06 287 ARG A N 1
ATOM 2286 C CA . ARG A 1 287 ? 26.656 15.766 7.969 1 96.06 287 ARG A CA 1
ATOM 2287 C C . ARG A 1 287 ? 28.016 15.5 8.625 1 96.06 287 ARG A C 1
ATOM 2289 O O . ARG A 1 287 ? 28.75 14.609 8.195 1 96.06 287 ARG A O 1
ATOM 2296 N N . ASN A 1 288 ? 28.375 16.359 9.562 1 96.81 288 ASN A N 1
ATOM 2297 C CA . ASN A 1 288 ? 29.609 16.219 10.328 1 96.81 288 ASN A CA 1
ATOM 2298 C C . ASN A 1 288 ? 29.484 16.844 11.719 1 96.81 288 ASN A C 1
ATOM 2300 O O . ASN A 1 288 ? 28.469 17.469 12.031 1 96.81 288 ASN A O 1
ATOM 2304 N N . ILE A 1 289 ? 30.531 16.594 12.453 1 97.38 289 ILE A N 1
ATOM 2305 C CA . ILE A 1 289 ? 30.516 17 13.852 1 97.38 289 ILE A CA 1
ATOM 2306 C C . ILE A 1 289 ? 30.469 18.531 13.938 1 97.38 289 ILE A C 1
ATOM 2308 O O . ILE A 1 289 ? 29.797 19.094 14.82 1 97.38 289 ILE A O 1
ATOM 2312 N N . GLU A 1 290 ? 31.125 19.188 13.047 1 97.75 290 GLU A N 1
ATOM 2313 C CA . GLU A 1 290 ? 31.141 20.641 13.039 1 97.75 290 GLU A CA 1
ATOM 2314 C C . GLU A 1 290 ? 29.734 21.219 12.828 1 97.75 290 GLU A C 1
ATOM 2316 O O . GLU A 1 290 ? 29.312 22.125 13.555 1 97.75 290 GLU A O 1
ATOM 2321 N N . GLU A 1 291 ? 29.047 20.734 11.867 1 97.81 291 GLU A N 1
ATOM 2322 C CA . GLU A 1 291 ? 27.672 21.156 11.617 1 97.81 291 GLU A CA 1
ATOM 2323 C C . GLU A 1 291 ? 26.766 20.828 12.805 1 97.81 291 GLU A C 1
ATOM 2325 O O . GLU A 1 291 ? 25.953 21.656 13.203 1 97.81 291 GLU A O 1
ATOM 2330 N N . LEU A 1 292 ? 26.922 19.625 13.32 1 98.25 292 LEU A N 1
ATOM 2331 C CA . LEU A 1 292 ? 26.125 19.188 14.461 1 98.25 292 LEU A CA 1
ATOM 2332 C C . LEU A 1 292 ? 26.297 20.141 15.641 1 98.25 292 LEU A C 1
ATOM 2334 O O . LEU A 1 292 ? 25.297 20.578 16.234 1 98.25 292 LEU A O 1
ATOM 2338 N N . ASP A 1 293 ? 27.562 20.469 15.93 1 98.31 293 ASP A N 1
ATOM 2339 C CA . ASP A 1 293 ? 27.859 21.344 17.047 1 98.31 293 ASP A CA 1
ATOM 2340 C C . ASP A 1 293 ? 27.328 22.75 16.812 1 98.31 293 ASP A C 1
ATOM 2342 O O . ASP A 1 293 ? 26.875 23.422 17.734 1 98.31 293 ASP A O 1
ATOM 2346 N N . SER A 1 294 ? 27.438 23.141 15.625 1 98.38 294 SER A N 1
ATOM 2347 C CA . SER A 1 294 ? 26.938 24.453 15.273 1 98.38 294 SER A CA 1
ATOM 2348 C C . SER A 1 294 ? 25.438 24.547 15.477 1 98.38 294 SER A C 1
ATOM 2350 O O . SER A 1 294 ? 24.938 25.531 16.031 1 98.38 294 SER A O 1
ATOM 2352 N N . VAL A 1 295 ? 24.688 23.578 14.992 1 98.25 295 VAL A N 1
ATOM 2353 C CA . VAL A 1 295 ? 23.234 23.562 15.141 1 98.25 295 VAL A CA 1
ATOM 2354 C C . VAL A 1 295 ? 22.875 23.484 16.625 1 98.25 295 VAL A C 1
ATOM 2356 O O . VAL A 1 295 ? 21.953 24.172 17.078 1 98.25 295 VAL A O 1
ATOM 2359 N N . TRP A 1 296 ? 23.578 22.641 17.344 1 98.38 296 TRP A N 1
ATOM 2360 C CA . TRP A 1 296 ? 23.328 22.516 18.766 1 98.38 296 TRP A CA 1
ATOM 2361 C C . TRP A 1 296 ? 23.531 23.844 19.484 1 98.38 296 TRP A C 1
ATOM 2363 O O . TRP A 1 296 ? 22.719 24.234 20.328 1 98.38 296 TRP A O 1
ATOM 2373 N N . ALA A 1 297 ? 24.609 24.516 19.141 1 98.12 297 ALA A N 1
ATOM 2374 C CA . ALA A 1 297 ? 24.891 25.828 19.719 1 98.12 297 ALA A CA 1
ATOM 2375 C C . ALA A 1 297 ? 23.734 26.797 19.453 1 98.12 297 ALA A C 1
ATOM 2377 O O . ALA A 1 297 ? 23.375 27.609 20.328 1 98.12 297 ALA A O 1
ATOM 2378 N N . GLN A 1 298 ? 23.25 26.75 18.281 1 97 298 GLN A N 1
ATOM 2379 C CA . GLN A 1 298 ? 22.125 27.609 17.938 1 97 298 GLN A CA 1
ATOM 2380 C C . GLN A 1 298 ? 20.891 27.266 18.797 1 97 298 GLN A C 1
ATOM 2382 O O . GLN A 1 298 ? 20.156 28.156 19.219 1 97 298 GLN A O 1
ATOM 2387 N N . CYS A 1 299 ? 20.609 25.969 19 1 97.19 299 CYS A N 1
ATOM 2388 C CA . CYS A 1 299 ? 19.5 25.531 19.844 1 97.19 299 CYS A CA 1
ATOM 2389 C C . CYS A 1 299 ? 19.656 26.078 21.25 1 97.19 299 CYS A C 1
ATOM 2391 O O . CYS A 1 299 ? 18.703 26.578 21.844 1 97.19 299 CYS A O 1
ATOM 2393 N N . GLU A 1 300 ? 20.859 26 21.719 1 96.44 300 GLU A N 1
ATOM 2394 C CA . GLU A 1 300 ? 21.125 26.469 23.078 1 96.44 300 GLU A CA 1
ATOM 2395 C C . GLU A 1 300 ? 20.969 27.984 23.188 1 96.44 300 GLU A C 1
ATOM 2397 O O . GLU A 1 300 ? 20.5 28.5 24.188 1 96.44 300 GLU A O 1
ATOM 2402 N N . GLN A 1 301 ? 21.391 28.672 22.203 1 95.62 301 GLN A N 1
ATOM 2403 C CA . GLN A 1 301 ? 21.297 30.125 22.188 1 95.62 301 GLN A CA 1
ATOM 2404 C C . GLN A 1 301 ? 19.844 30.578 22.188 1 95.62 301 GLN A C 1
ATOM 2406 O O . GLN A 1 301 ? 19.484 31.547 22.859 1 95.62 301 GLN A O 1
ATOM 2411 N N . THR A 1 302 ? 19.016 29.969 21.344 1 93.94 302 THR A N 1
ATOM 2412 C CA . THR A 1 302 ? 17.609 30.344 21.234 1 93.94 302 THR A CA 1
ATOM 2413 C C . THR A 1 302 ? 16.828 29.844 22.438 1 93.94 302 THR A C 1
ATOM 2415 O O . THR A 1 302 ? 15.781 30.422 22.781 1 93.94 302 THR A O 1
ATOM 2418 N N . GLY A 1 303 ? 17.266 28.781 23.031 1 91.56 303 GLY A N 1
ATOM 2419 C CA . GLY A 1 303 ? 16.609 28.266 24.219 1 91.56 303 GLY A CA 1
ATOM 2420 C C . GLY A 1 303 ? 15.531 27.25 23.922 1 91.56 303 GLY A C 1
ATOM 2421 O O . GLY A 1 303 ? 15.273 26.938 22.75 1 91.56 303 GLY A O 1
ATOM 2422 N N . PHE A 1 304 ? 14.977 26.641 24.984 1 91.56 304 PHE A N 1
ATOM 2423 C CA . PHE A 1 304 ? 13.953 25.609 24.906 1 91.56 304 PHE A CA 1
ATOM 2424 C C . PHE A 1 304 ? 12.742 25.969 25.75 1 91.56 304 PHE A C 1
ATOM 2426 O O . PHE A 1 304 ? 12.883 26.578 26.812 1 91.56 304 PHE A O 1
ATOM 2433 N N . GLU A 1 305 ? 11.594 25.672 25.234 1 84.88 305 GLU A N 1
ATOM 2434 C CA . GLU A 1 305 ? 10.359 26 25.938 1 84.88 305 GLU A CA 1
ATOM 2435 C C . GLU A 1 305 ? 10.266 25.281 27.266 1 84.88 305 GLU A C 1
ATOM 2437 O O . GLU A 1 305 ? 9.719 25.812 28.234 1 84.88 305 GLU A O 1
ATOM 2442 N N . ARG A 1 306 ? 10.695 24.062 27.328 1 90 306 ARG A N 1
ATOM 2443 C CA . ARG A 1 306 ? 10.664 23.188 28.5 1 90 306 ARG A CA 1
ATOM 2444 C C . ARG A 1 306 ? 11.922 22.344 28.594 1 90 306 ARG A C 1
ATOM 2446 O O . ARG A 1 306 ? 12.641 22.172 27.609 1 90 306 ARG A O 1
ATOM 2453 N N . ASP A 1 307 ? 12.102 21.812 29.766 1 92.31 307 ASP A N 1
ATOM 2454 C CA . ASP A 1 307 ? 13.289 21 30 1 92.31 307 ASP A CA 1
ATOM 2455 C C . ASP A 1 307 ? 13.234 19.703 29.188 1 92.31 307 ASP A C 1
ATOM 2457 O O . ASP A 1 307 ? 14.258 19.234 28.688 1 92.31 307 ASP A O 1
ATOM 2461 N N . TRP A 1 308 ? 12.117 19.203 29.203 1 91.19 308 TRP A N 1
ATOM 2462 C CA . TRP A 1 308 ? 12.023 17.922 28.5 1 91.19 308 TRP A CA 1
ATOM 2463 C C . TRP A 1 308 ? 12.289 18.094 27.016 1 91.19 308 TRP A C 1
ATOM 2465 O O . TRP A 1 308 ? 12.805 17.188 26.359 1 91.19 308 TRP A O 1
ATOM 2475 N N . VAL A 1 309 ? 11.969 19.219 26.453 1 91.88 309 VAL A N 1
ATOM 2476 C CA . VAL A 1 309 ? 12.281 19.516 25.047 1 91.88 309 VAL A CA 1
ATOM 2477 C C . VAL A 1 309 ? 13.797 19.562 24.859 1 91.88 309 VAL A C 1
ATOM 2479 O O . VAL A 1 309 ? 14.32 19 23.891 1 91.88 309 VAL A O 1
ATOM 2482 N N . ARG A 1 310 ? 14.445 20.297 25.766 1 94.81 310 ARG A N 1
ATOM 2483 C CA . ARG A 1 310 ? 15.906 20.328 25.703 1 94.81 310 ARG A CA 1
ATOM 2484 C C . ARG A 1 310 ? 16.484 18.922 25.734 1 94.81 310 ARG A C 1
ATOM 2486 O O . ARG A 1 310 ? 17.406 18.609 24.969 1 94.81 310 ARG A O 1
ATOM 2493 N N . ASN A 1 311 ? 15.945 18.141 26.641 1 96.19 311 ASN A N 1
ATOM 2494 C CA . ASN A 1 311 ? 16.438 16.781 26.766 1 96.19 311 ASN A CA 1
ATOM 2495 C C . ASN A 1 311 ? 16.219 15.984 25.484 1 96.19 311 ASN A C 1
ATOM 2497 O O . ASN A 1 311 ? 17.062 15.18 25.094 1 96.19 311 ASN A O 1
ATOM 2501 N N . MET A 1 312 ? 15.102 16.156 24.922 1 94.25 312 MET A N 1
ATOM 2502 C CA . MET A 1 312 ? 14.805 15.492 23.641 1 94.25 312 MET A CA 1
ATOM 2503 C C . MET A 1 312 ? 15.812 15.891 22.578 1 94.25 312 MET A C 1
ATOM 2505 O O . MET A 1 312 ? 16.328 15.039 21.859 1 94.25 312 MET A O 1
ATOM 2509 N N . TYR A 1 313 ? 16.125 17.156 22.516 1 96.69 313 TYR A N 1
ATOM 2510 C CA . TYR A 1 313 ? 17.109 17.656 21.562 1 96.69 313 TYR A CA 1
ATOM 2511 C C . TYR A 1 313 ? 18.5 17.078 21.844 1 96.69 313 TYR A C 1
ATOM 2513 O O . TYR A 1 313 ? 19.203 16.672 20.938 1 96.69 313 TYR A O 1
ATOM 2521 N N . LYS A 1 314 ? 18.828 17.094 23.094 1 97.75 314 LYS A N 1
ATOM 2522 C CA . LYS A 1 314 ? 20.141 16.609 23.516 1 97.75 314 LYS A CA 1
ATOM 2523 C C . LYS A 1 314 ? 20.312 15.125 23.172 1 97.75 314 LYS A C 1
ATOM 2525 O O . LYS A 1 314 ? 21.391 14.703 22.766 1 97.75 314 LYS A O 1
ATOM 2530 N N . ARG A 1 315 ? 19.266 14.422 23.391 1 96.44 315 ARG A N 1
ATOM 2531 C CA . ARG A 1 315 ? 19.312 13.008 23.031 1 96.44 315 ARG A CA 1
ATOM 2532 C C . ARG A 1 315 ? 19.594 12.82 21.547 1 96.44 315 ARG A C 1
ATOM 2534 O O . ARG A 1 315 ? 20.391 11.953 21.172 1 96.44 315 ARG A O 1
ATOM 2541 N N . GLU A 1 316 ? 18.922 13.602 20.719 1 96.31 316 GLU A N 1
ATOM 2542 C CA . GLU A 1 316 ? 19.141 13.516 19.281 1 96.31 316 GLU A CA 1
ATOM 2543 C C . GLU A 1 316 ? 20.562 13.953 18.922 1 96.31 316 GLU A C 1
ATOM 2545 O O . GLU A 1 316 ? 21.203 13.352 18.047 1 96.31 316 GLU A O 1
ATOM 2550 N N . TYR A 1 317 ? 21.047 15.023 19.516 1 98.06 317 TYR A N 1
ATOM 2551 C CA . TYR A 1 317 ? 22.422 15.484 19.344 1 98.06 317 TYR A CA 1
ATOM 2552 C C . TYR A 1 317 ? 23.422 14.375 19.672 1 98.06 317 TYR A C 1
ATOM 2554 O O . TYR A 1 317 ? 24.328 14.102 18.891 1 98.06 317 TYR A O 1
ATOM 2562 N N . ASP A 1 318 ? 23.25 13.742 20.828 1 98 318 ASP A N 1
ATOM 2563 C CA . ASP A 1 318 ? 24.156 12.695 21.281 1 98 318 ASP A CA 1
ATOM 2564 C C . ASP A 1 318 ? 24.109 11.492 20.344 1 98 318 ASP A C 1
ATOM 2566 O O . ASP A 1 318 ? 25.156 10.906 20.047 1 98 318 ASP A O 1
ATOM 2570 N N . LYS A 1 319 ? 22.969 11.164 20.031 1 95.38 319 LYS A N 1
ATOM 2571 C CA . LYS A 1 319 ? 22.812 10.039 19.109 1 95.38 319 LYS A CA 1
ATOM 2572 C C . LYS A 1 319 ? 23.516 10.297 17.797 1 95.38 319 LYS A C 1
ATOM 2574 O O . LYS A 1 319 ? 24.25 9.438 17.297 1 95.38 319 LYS A O 1
ATOM 2579 N N . ARG A 1 320 ? 23.297 11.438 17.219 1 96.75 320 ARG A N 1
ATOM 2580 C CA . ARG A 1 320 ? 23.906 11.773 15.945 1 96.75 320 ARG A CA 1
ATOM 2581 C C . ARG A 1 320 ? 25.422 11.883 16.078 1 96.75 320 ARG A C 1
ATOM 2583 O O . ARG A 1 320 ? 26.156 11.492 15.172 1 96.75 320 ARG A O 1
ATOM 2590 N N . LYS A 1 321 ? 25.859 12.43 17.125 1 97.38 321 LYS A N 1
ATOM 2591 C CA . LYS A 1 321 ? 27.297 12.531 17.375 1 97.38 321 LYS A CA 1
ATOM 2592 C C . LYS A 1 321 ? 27.953 11.156 17.391 1 97.38 321 LYS A C 1
ATOM 2594 O O . LYS A 1 321 ? 29 10.953 16.781 1 97.38 321 LYS A O 1
ATOM 2599 N N . ALA A 1 322 ? 27.328 10.258 18.078 1 96.12 322 ALA A N 1
ATOM 2600 C CA . ALA A 1 322 ? 27.844 8.891 18.141 1 96.12 322 ALA A CA 1
ATOM 2601 C C . ALA A 1 322 ? 27.906 8.273 16.75 1 96.12 322 ALA A C 1
ATOM 2603 O O . ALA A 1 322 ? 28.859 7.566 16.406 1 96.12 322 ALA A O 1
ATOM 2604 N N . GLN A 1 323 ? 26.922 8.477 15.992 1 93.69 323 GLN A N 1
ATOM 2605 C CA . GLN A 1 323 ? 26.875 7.949 14.625 1 93.69 323 GLN A CA 1
ATOM 2606 C C . GLN A 1 323 ? 28 8.523 13.781 1 93.69 323 GLN A C 1
ATOM 2608 O O . GLN A 1 323 ? 28.641 7.805 13.008 1 93.69 323 GLN A O 1
ATOM 2613 N N . LEU A 1 324 ? 28.188 9.82 13.922 1 95.06 324 LEU A N 1
ATOM 2614 C CA . LEU A 1 324 ? 29.219 10.508 13.148 1 95.06 324 LEU A CA 1
ATOM 2615 C C . LEU A 1 324 ? 30.609 10.062 13.578 1 95.06 324 LEU A C 1
ATOM 2617 O O . LEU A 1 324 ? 31.516 9.945 12.75 1 95.06 324 LEU A O 1
ATOM 2621 N N . GLU A 1 325 ? 30.75 9.781 14.742 1 94.56 325 GLU A N 1
ATOM 2622 C CA . GLU A 1 325 ? 32.031 9.305 15.258 1 94.56 325 GLU A CA 1
ATOM 2623 C C . GLU A 1 325 ? 32.312 7.895 14.766 1 94.56 325 GLU A C 1
ATOM 2625 O O . GLU A 1 325 ? 33.5 7.52 14.617 1 94.56 325 GLU A O 1
ATOM 2630 N N . ARG A 1 326 ? 31.375 7.121 14.461 1 90.5 326 ARG A N 1
ATOM 2631 C CA . ARG A 1 326 ? 31.547 5.762 13.961 1 90.5 326 ARG A CA 1
ATOM 2632 C C . ARG A 1 326 ? 31.656 5.746 12.438 1 90.5 326 ARG A C 1
ATOM 2634 O O . ARG A 1 326 ? 31.734 4.68 11.828 1 90.5 326 ARG A O 1
ATOM 2641 N N . GLY A 1 327 ? 31.516 6.914 11.836 1 80.94 327 GLY A N 1
ATOM 2642 C CA . GLY A 1 327 ? 31.719 7.016 10.406 1 80.94 327 GLY A CA 1
ATOM 2643 C C . GLY A 1 327 ? 30.438 7.031 9.609 1 80.94 327 GLY A C 1
ATOM 2644 O O . GLY A 1 327 ? 30.438 6.82 8.398 1 80.94 327 GLY A O 1
ATOM 2645 N N . ALA A 1 328 ? 29.5 7.156 10.344 1 70.12 328 ALA A N 1
ATOM 2646 C CA . ALA A 1 328 ? 28.219 7.246 9.625 1 70.12 328 ALA A CA 1
ATOM 2647 C C . ALA A 1 328 ? 28.141 8.539 8.812 1 70.12 328 ALA A C 1
ATOM 2649 O O . ALA A 1 328 ? 28.625 9.586 9.258 1 70.12 328 ALA A O 1
ATOM 2650 N N . LYS A 1 329 ? 27.734 8.516 7.555 1 68.12 329 LYS A N 1
ATOM 2651 C CA . LYS A 1 329 ? 27.547 9.711 6.738 1 68.12 329 LYS A CA 1
ATOM 2652 C C . LYS A 1 329 ? 26.078 10.148 6.742 1 68.12 329 LYS A C 1
ATOM 2654 O O . LYS A 1 329 ? 25.188 9.32 6.918 1 68.12 329 LYS A O 1
ATOM 2659 N N . MET B 1 1 ? -64.438 -15.32 -59 1 25.88 1 MET B N 1
ATOM 2660 C CA . MET B 1 1 ? -63.125 -14.867 -58.688 1 25.88 1 MET B CA 1
ATOM 2661 C C . MET B 1 1 ? -62.625 -15.477 -57.375 1 25.88 1 MET B C 1
ATOM 2663 O O . MET B 1 1 ? -63.25 -15.297 -56.312 1 25.88 1 MET B O 1
ATOM 2667 N N . ALA B 1 2 ? -62.062 -16.703 -57.5 1 27.97 2 ALA B N 1
ATOM 2668 C CA . ALA B 1 2 ? -61.594 -17.75 -56.594 1 27.97 2 ALA B CA 1
ATOM 2669 C C . ALA B 1 2 ? -60.531 -17.203 -55.625 1 27.97 2 ALA B C 1
ATOM 2671 O O . ALA B 1 2 ? -59.5 -16.703 -56.031 1 27.97 2 ALA B O 1
ATOM 2672 N N . TRP B 1 3 ? -60.938 -16.609 -54.562 1 27.69 3 TRP B N 1
ATOM 2673 C CA . TRP B 1 3 ? -60.188 -15.984 -53.5 1 27.69 3 TRP B CA 1
ATOM 2674 C C . TRP B 1 3 ? -59.156 -16.953 -52.938 1 27.69 3 TRP B C 1
ATOM 2676 O O . TRP B 1 3 ? -59.5 -18.031 -52.438 1 27.69 3 TRP B O 1
ATOM 2686 N N . ARG B 1 4 ? -58.031 -17.094 -53.625 1 30.81 4 ARG B N 1
ATOM 2687 C CA . ARG B 1 4 ? -56.938 -18.016 -53.312 1 30.81 4 ARG B CA 1
ATOM 2688 C C . ARG B 1 4 ? -56.531 -17.906 -51.844 1 30.81 4 ARG B C 1
ATOM 2690 O O . ARG B 1 4 ? -56.5 -16.812 -51.281 1 30.81 4 ARG B O 1
ATOM 2697 N N . ALA B 1 5 ? -56.719 -19.016 -51.125 1 31.38 5 ALA B N 1
ATOM 2698 C CA . ALA B 1 5 ? -56.438 -19.312 -49.719 1 31.38 5 ALA B CA 1
ATOM 2699 C C . ALA B 1 5 ? -55 -18.938 -49.344 1 31.38 5 ALA B C 1
ATOM 2701 O O . ALA B 1 5 ? -54.062 -19.312 -50.062 1 31.38 5 ALA B O 1
ATOM 2702 N N . VAL B 1 6 ? -54.781 -17.766 -48.844 1 34.03 6 VAL B N 1
ATOM 2703 C CA . VAL B 1 6 ? -53.469 -17.297 -48.406 1 34.03 6 VAL B CA 1
ATOM 2704 C C . VAL B 1 6 ? -52.812 -18.359 -47.5 1 34.03 6 VAL B C 1
ATOM 2706 O O . VAL B 1 6 ? -53.438 -18.844 -46.562 1 34.03 6 VAL B O 1
ATOM 2709 N N . PRO B 1 7 ? -51.875 -19.109 -48.156 1 30.73 7 PRO B N 1
ATOM 2710 C CA . PRO B 1 7 ? -51.281 -20.156 -47.312 1 30.73 7 PRO B CA 1
ATOM 2711 C C . PRO B 1 7 ? -50.844 -19.641 -45.938 1 30.73 7 PRO B C 1
ATOM 2713 O O . PRO B 1 7 ? -50.531 -18.453 -45.781 1 30.73 7 PRO B O 1
ATOM 2716 N N . THR B 1 8 ? -51.406 -20.172 -44.906 1 32.03 8 THR B N 1
ATOM 2717 C CA . THR B 1 8 ? -51.094 -19.953 -43.5 1 32.03 8 THR B CA 1
ATOM 2718 C C . THR B 1 8 ? -49.594 -20.125 -43.25 1 32.03 8 THR B C 1
ATOM 2720 O O . THR B 1 8 ? -49.031 -21.156 -43.625 1 32.03 8 THR B O 1
ATOM 2723 N N . PHE B 1 9 ? -48.812 -19.047 -43.406 1 31.89 9 PHE B N 1
ATOM 2724 C CA . PHE B 1 9 ? -47.406 -19.094 -43.031 1 31.89 9 PHE B CA 1
ATOM 2725 C C . PHE B 1 9 ? -47.25 -19.812 -41.688 1 31.89 9 PHE B C 1
ATOM 2727 O O . PHE B 1 9 ? -47.844 -19.422 -40.688 1 31.89 9 PHE B O 1
ATOM 2734 N N . THR B 1 10 ? -47.062 -21.094 -41.75 1 30.53 10 THR B N 1
ATOM 2735 C CA . THR B 1 10 ? -46.688 -21.844 -40.562 1 30.53 10 THR B CA 1
ATOM 2736 C C . THR B 1 10 ? -45.562 -21.141 -39.812 1 30.53 10 THR B C 1
ATOM 2738 O O . THR B 1 10 ? -44.562 -20.703 -40.438 1 30.53 10 THR B O 1
ATOM 2741 N N . THR B 1 11 ? -45.875 -20.453 -38.75 1 32.75 11 THR B N 1
ATOM 2742 C CA . THR B 1 11 ? -44.938 -19.828 -37.812 1 32.75 11 THR B CA 1
ATOM 2743 C C . THR B 1 11 ? -43.75 -20.75 -37.531 1 32.75 11 THR B C 1
ATOM 2745 O O . THR B 1 11 ? -43.938 -21.938 -37.281 1 32.75 11 THR B O 1
ATOM 2748 N N . SER B 1 12 ? -42.625 -20.547 -38.312 1 33.84 12 SER B N 1
ATOM 2749 C CA . SER B 1 12 ? -41.375 -21.234 -38.031 1 33.84 12 SER B CA 1
ATOM 2750 C C . SER B 1 12 ? -41.188 -21.469 -36.531 1 33.84 12 SER B C 1
ATOM 2752 O O . SER B 1 12 ? -41.656 -20.672 -35.719 1 33.84 12 SER B O 1
ATOM 2754 N N . PRO B 1 13 ? -40.875 -22.703 -36.156 1 34.66 13 PRO B N 1
ATOM 2755 C CA . PRO B 1 13 ? -40.688 -23.031 -34.75 1 34.66 13 PRO B CA 1
ATOM 2756 C C . PRO B 1 13 ? -39.844 -21.984 -34 1 34.66 13 PRO B C 1
ATOM 2758 O O . PRO B 1 13 ? -39.062 -21.266 -34.656 1 34.66 13 PRO B O 1
ATOM 2761 N N . ALA B 1 14 ? -40.25 -21.547 -32.844 1 33.47 14 ALA B N 1
ATOM 2762 C CA . ALA B 1 14 ? -39.625 -20.734 -31.797 1 33.47 14 ALA B CA 1
ATOM 2763 C C . ALA B 1 14 ? -38.156 -21.125 -31.578 1 33.47 14 ALA B C 1
ATOM 2765 O O . ALA B 1 14 ? -37.875 -22.281 -31.266 1 33.47 14 ALA B O 1
ATOM 2766 N N . LEU B 1 15 ? -37.25 -20.656 -32.406 1 32.44 15 LEU B N 1
ATOM 2767 C CA . LEU B 1 15 ? -35.875 -20.703 -31.922 1 32.44 15 LEU B CA 1
ATOM 2768 C C . LEU B 1 15 ? -35.812 -20.5 -30.406 1 32.44 15 LEU B C 1
ATOM 2770 O O . LEU B 1 15 ? -36.125 -19.422 -29.922 1 32.44 15 LEU B O 1
ATOM 2774 N N . THR B 1 16 ? -36.219 -21.484 -29.656 1 29.56 16 THR B N 1
ATOM 2775 C CA . THR B 1 16 ? -35.844 -21.438 -28.25 1 29.56 16 THR B CA 1
ATOM 2776 C C . THR B 1 16 ? -34.469 -20.828 -28.078 1 29.56 16 THR B C 1
ATOM 2778 O O . THR B 1 16 ? -33.469 -21.422 -28.531 1 29.56 16 THR B O 1
ATOM 2781 N N . LEU B 1 17 ? -34.312 -19.578 -28.219 1 30.84 17 LEU B N 1
ATOM 2782 C CA . LEU B 1 17 ? -33.125 -18.938 -27.656 1 30.84 17 LEU B CA 1
ATOM 2783 C C . LEU B 1 17 ? -32.625 -19.719 -26.438 1 30.84 17 LEU B C 1
ATOM 2785 O O . LEU B 1 17 ? -33.281 -19.766 -25.406 1 30.84 17 LEU B O 1
ATOM 2789 N N . LEU B 1 18 ? -32.094 -20.844 -26.672 1 28.8 18 LEU B N 1
ATOM 2790 C CA . LEU B 1 18 ? -31.234 -21.375 -25.609 1 28.8 18 LEU B CA 1
ATOM 2791 C C . LEU B 1 18 ? -30.594 -20.234 -24.812 1 28.8 18 LEU B C 1
ATOM 2793 O O . LEU B 1 18 ? -29.75 -19.5 -25.344 1 28.8 18 LEU B O 1
ATOM 2797 N N . LEU B 1 19 ? -31.375 -19.484 -24.156 1 31.81 19 LEU B N 1
ATOM 2798 C CA . LEU B 1 19 ? -30.734 -18.766 -23.062 1 31.81 19 LEU B CA 1
ATOM 2799 C C . LEU B 1 19 ? -29.547 -19.562 -22.516 1 31.81 19 LEU B C 1
ATOM 2801 O O . LEU B 1 19 ? -29.719 -20.547 -21.797 1 31.81 19 LEU B O 1
ATOM 2805 N N . LEU B 1 20 ? -28.688 -20 -23.328 1 33.03 20 LEU B N 1
ATOM 2806 C CA . LEU B 1 20 ? -27.406 -20.328 -22.719 1 33.03 20 LEU B CA 1
ATOM 2807 C C . LEU B 1 20 ? -27.203 -19.547 -21.422 1 33.03 20 LEU B C 1
ATOM 2809 O O . LEU B 1 20 ? -27.125 -18.328 -21.438 1 33.03 20 LEU B O 1
ATOM 2813 N N . ALA B 1 21 ? -27.859 -19.828 -20.406 1 34.5 21 ALA B N 1
ATOM 2814 C CA . ALA B 1 21 ? -27.531 -19.406 -19.047 1 34.5 21 ALA B CA 1
ATOM 2815 C C . ALA B 1 21 ? -26.031 -19.172 -18.891 1 34.5 21 ALA B C 1
ATOM 2817 O O . ALA B 1 21 ? -25.25 -20.125 -18.891 1 34.5 21 ALA B O 1
ATOM 2818 N N . SER B 1 22 ? -25.391 -18.375 -19.5 1 41.25 22 SER B N 1
ATOM 2819 C CA . SER B 1 22 ? -24.047 -17.953 -19.094 1 41.25 22 SER B CA 1
ATOM 2820 C C . SER B 1 22 ? -23.844 -18.156 -17.609 1 41.25 22 SER B C 1
ATOM 2822 O O . SER B 1 22 ? -24.562 -17.578 -16.781 1 41.25 22 SER B O 1
ATOM 2824 N N . ARG B 1 23 ? -23.781 -19.375 -17.047 1 47 23 ARG B N 1
ATOM 2825 C CA . ARG B 1 23 ? -23.438 -19.734 -15.672 1 47 23 ARG B CA 1
ATOM 2826 C C . ARG B 1 23 ? -22.578 -18.656 -15.023 1 47 23 ARG B C 1
ATOM 2828 O O . ARG B 1 23 ? -21.391 -18.531 -15.359 1 47 23 ARG B O 1
ATOM 2835 N N . ASP B 1 24 ? -23.109 -17.594 -14.633 1 58.06 24 ASP B N 1
ATOM 2836 C CA . ASP B 1 24 ? -22.453 -16.453 -13.992 1 58.06 24 ASP B CA 1
ATOM 2837 C C . ASP B 1 24 ? -21.594 -16.906 -12.812 1 58.06 24 ASP B C 1
ATOM 2839 O O . ASP B 1 24 ? -22.078 -16.938 -11.68 1 58.06 24 ASP B O 1
ATOM 2843 N N . THR B 1 25 ? -20.531 -17.719 -12.977 1 66.88 25 THR B N 1
ATOM 2844 C CA . THR B 1 25 ? -19.578 -18.234 -12.023 1 66.88 25 THR B CA 1
ATOM 2845 C C . THR B 1 25 ? -19.156 -17.172 -11.016 1 66.88 25 THR B C 1
ATOM 2847 O O . THR B 1 25 ? -18.828 -17.469 -9.867 1 66.88 25 THR B O 1
ATOM 2850 N N . THR B 1 26 ? -19.406 -15.977 -11.336 1 75.75 26 THR B N 1
ATOM 2851 C CA . THR B 1 26 ? -18.891 -14.938 -10.453 1 75.75 26 THR B CA 1
ATOM 2852 C C . THR B 1 26 ? -19.891 -14.602 -9.352 1 75.75 26 THR B C 1
ATOM 2854 O O . THR B 1 26 ? -19.5 -14.234 -8.25 1 75.75 26 THR B O 1
ATOM 2857 N N . GLU B 1 27 ? -21.141 -14.75 -9.664 1 79.06 27 GLU B N 1
ATOM 2858 C CA . GLU B 1 27 ? -22.125 -14.516 -8.609 1 79.06 27 GLU B CA 1
ATOM 2859 C C . GLU B 1 27 ? -21.984 -15.539 -7.484 1 79.06 27 GLU B C 1
ATOM 2861 O O . GLU B 1 27 ? -22.047 -15.18 -6.305 1 79.06 27 GLU B O 1
ATOM 2866 N N . TYR B 1 28 ? -21.781 -16.781 -7.91 1 87.56 28 TYR B N 1
ATOM 2867 C CA . TYR B 1 28 ? -21.625 -17.844 -6.914 1 87.56 28 TYR B CA 1
ATOM 2868 C C . TYR B 1 28 ? -20.328 -17.688 -6.137 1 87.56 28 TYR B C 1
ATOM 2870 O O . TYR B 1 28 ? -20.266 -17.984 -4.945 1 87.56 28 TYR B O 1
ATOM 2878 N N . ALA B 1 29 ? -19.375 -17.125 -6.785 1 89.94 29 ALA B N 1
ATOM 2879 C CA . ALA B 1 29 ? -18.078 -16.922 -6.137 1 89.94 29 ALA B CA 1
ATOM 2880 C C . ALA B 1 29 ? -18.203 -16.016 -4.922 1 89.94 29 ALA B C 1
ATOM 2882 O O . ALA B 1 29 ? -17.5 -16.188 -3.934 1 89.94 29 ALA B O 1
ATOM 2883 N N . ALA B 1 30 ? -19.156 -15.148 -4.938 1 93.88 30 ALA B N 1
ATOM 2884 C CA . ALA B 1 30 ? -19.266 -14.125 -3.906 1 93.88 30 ALA B CA 1
ATOM 2885 C C . ALA B 1 30 ? -20.219 -14.57 -2.791 1 93.88 30 ALA B C 1
ATOM 2887 O O . ALA B 1 30 ? -20.594 -13.773 -1.928 1 93.88 30 ALA B O 1
ATOM 2888 N N . LYS B 1 31 ? -20.609 -15.828 -2.844 1 92.19 31 LYS B N 1
ATOM 2889 C CA . LYS B 1 31 ? -21.641 -16.328 -1.938 1 92.19 31 LYS B CA 1
ATOM 2890 C C . LYS B 1 31 ? -21.234 -16.109 -0.481 1 92.19 31 LYS B C 1
ATOM 2892 O O . LYS B 1 31 ? -22.094 -15.828 0.365 1 92.19 31 LYS B O 1
ATOM 2897 N N . TYR B 1 32 ? -19.969 -16.172 -0.18 1 95.56 32 TYR B N 1
ATOM 2898 C CA . TYR B 1 32 ? -19.531 -16.047 1.209 1 95.56 32 TYR B CA 1
ATOM 2899 C C . TYR B 1 32 ? -18.922 -14.672 1.475 1 95.56 32 TYR B C 1
ATOM 2901 O O . TYR B 1 32 ? -18.188 -14.484 2.449 1 95.56 32 TYR B O 1
ATOM 2909 N N . GLY B 1 33 ? -19.219 -13.68 0.573 1 96.81 33 GLY B N 1
ATOM 2910 C CA . GLY B 1 33 ? -18.734 -12.32 0.738 1 96.81 33 GLY B CA 1
ATOM 2911 C C . GLY B 1 33 ? -17.406 -12.07 0.033 1 96.81 33 GLY B C 1
ATOM 2912 O O . GLY B 1 33 ? -16.719 -13.016 -0.34 1 96.81 33 GLY B O 1
ATOM 2913 N N . LEU B 1 34 ? -17.125 -10.789 -0.158 1 98.19 34 LEU B N 1
ATOM 2914 C CA . LEU B 1 34 ? -15.875 -10.375 -0.79 1 98.19 34 LEU B CA 1
ATOM 2915 C C . LEU B 1 34 ? -14.836 -9.984 0.258 1 98.19 34 LEU B C 1
ATOM 2917 O O . LEU B 1 34 ? -15.195 -9.562 1.36 1 98.19 34 LEU B O 1
ATOM 2921 N N . PRO B 1 35 ? -13.578 -10.203 -0.095 1 98.44 35 PRO B N 1
ATOM 2922 C CA . PRO B 1 35 ? -12.531 -9.852 0.869 1 98.44 35 PRO B CA 1
ATOM 2923 C C . PRO B 1 35 ? -12.531 -8.367 1.225 1 98.44 35 PRO B C 1
ATOM 2925 O O . PRO B 1 35 ? -12.109 -7.996 2.32 1 98.44 35 PRO B O 1
ATOM 2928 N N . SER B 1 36 ? -12.852 -7.492 0.305 1 97.75 36 SER B N 1
ATOM 2929 C CA . SER B 1 36 ? -13.055 -6.055 0.456 1 97.75 36 SER B CA 1
ATOM 2930 C C . SER B 1 36 ? -13.977 -5.508 -0.634 1 97.75 36 SER B C 1
ATOM 2932 O O . SER B 1 36 ? -14.273 -6.207 -1.605 1 97.75 36 SER B O 1
ATOM 2934 N N . GLU B 1 37 ? -14.359 -4.234 -0.524 1 95.12 37 GLU B N 1
ATOM 2935 C CA . GLU B 1 37 ? -15.398 -3.723 -1.415 1 95.12 37 GLU B CA 1
ATOM 2936 C C . GLU B 1 37 ? -14.844 -2.652 -2.352 1 95.12 37 GLU B C 1
ATOM 2938 O O . GLU B 1 37 ? -15.562 -2.152 -3.223 1 95.12 37 GLU B O 1
ATOM 2943 N N . GLY B 1 38 ? -13.664 -2.357 -2.26 1 93.88 38 GLY B N 1
ATOM 2944 C CA . GLY B 1 38 ? -13.133 -1.253 -3.043 1 93.88 38 GLY B CA 1
ATOM 2945 C C . GLY B 1 38 ? -12.828 -1.633 -4.48 1 93.88 38 GLY B C 1
ATOM 2946 O O . GLY B 1 38 ? -12.172 -2.646 -4.734 1 93.88 38 GLY B O 1
ATOM 2947 N N . ASN B 1 39 ? -13.289 -0.859 -5.43 1 96.81 39 ASN B N 1
ATOM 2948 C CA . ASN B 1 39 ? -12.945 -0.975 -6.844 1 96.81 39 ASN B CA 1
ATOM 2949 C C . ASN B 1 39 ? -13.148 -2.398 -7.352 1 96.81 39 ASN B C 1
ATOM 2951 O O . ASN B 1 39 ? -12.242 -2.98 -7.953 1 96.81 39 ASN B O 1
ATOM 2955 N N . VAL B 1 40 ? -14.281 -2.961 -7.164 1 97.44 40 VAL B N 1
ATOM 2956 C CA . VAL B 1 40 ? -14.57 -4.348 -7.516 1 97.44 40 VAL B CA 1
ATOM 2957 C C . VAL B 1 40 ? -15.016 -4.43 -8.977 1 97.44 40 VAL B C 1
ATOM 2959 O O . VAL B 1 40 ? -15.805 -3.602 -9.438 1 97.44 40 VAL B O 1
ATOM 2962 N N . VAL B 1 41 ? -14.477 -5.371 -9.703 1 97.19 41 VAL B N 1
ATOM 2963 C CA . VAL B 1 41 ? -14.891 -5.652 -11.078 1 97.19 41 VAL B CA 1
ATOM 2964 C C . VAL B 1 41 ? -15.25 -7.133 -11.211 1 97.19 41 VAL B C 1
ATOM 2966 O O . VAL B 1 41 ? -14.586 -7.992 -10.625 1 97.19 41 VAL B O 1
ATOM 2969 N N . HIS B 1 42 ? -16.281 -7.41 -11.945 1 96.38 42 HIS B N 1
ATOM 2970 C CA . HIS B 1 42 ? -16.703 -8.773 -12.25 1 96.38 42 HIS B CA 1
ATOM 2971 C C . HIS B 1 42 ? -16.281 -9.172 -13.664 1 96.38 42 HIS B C 1
ATOM 2973 O O . HIS B 1 42 ? -16.688 -8.531 -14.641 1 96.38 42 HIS B O 1
ATOM 2979 N N . LYS B 1 43 ? -15.422 -10.156 -13.742 1 96.69 43 LYS B N 1
ATOM 2980 C CA . LYS B 1 43 ? -14.984 -10.719 -15.016 1 96.69 43 LYS B CA 1
ATOM 2981 C C . LYS B 1 43 ? -15.656 -12.062 -15.273 1 96.69 43 LYS B C 1
ATOM 2983 O O . LYS B 1 43 ? -16.5 -12.508 -14.492 1 96.69 43 LYS B O 1
ATOM 2988 N N . ALA B 1 44 ? -15.367 -12.703 -16.359 1 94.88 44 ALA B N 1
ATOM 2989 C CA . ALA B 1 44 ? -16.062 -13.93 -16.766 1 94.88 44 ALA B CA 1
ATOM 2990 C C . ALA B 1 44 ? -15.688 -15.094 -15.859 1 94.88 44 ALA B C 1
ATOM 2992 O O . ALA B 1 44 ? -16.516 -15.961 -15.57 1 94.88 44 ALA B O 1
ATOM 2993 N N . GLY B 1 45 ? -14.477 -15.109 -15.383 1 95.88 45 GLY B N 1
ATOM 2994 C CA . GLY B 1 45 ? -14.008 -16.266 -14.641 1 95.88 45 GLY B CA 1
ATOM 2995 C C . GLY B 1 45 ? -13.57 -15.938 -13.227 1 95.88 45 GLY B C 1
ATOM 2996 O O . GLY B 1 45 ? -13.211 -16.828 -12.461 1 95.88 45 GLY B O 1
ATOM 2997 N N . TYR B 1 46 ? -13.625 -14.633 -12.891 1 97.81 46 TYR B N 1
ATOM 2998 C CA . TYR B 1 46 ? -13.172 -14.227 -11.57 1 97.81 46 TYR B CA 1
ATOM 2999 C C . TYR B 1 46 ? -13.727 -12.852 -11.203 1 97.81 46 TYR B C 1
ATOM 3001 O O . TYR B 1 46 ? -14.234 -12.133 -12.062 1 97.81 46 TYR B O 1
ATOM 3009 N N . ILE B 1 47 ? -13.734 -12.586 -9.945 1 98.31 47 ILE B N 1
ATOM 3010 C CA . ILE B 1 47 ? -13.984 -11.25 -9.391 1 98.31 47 ILE B CA 1
ATOM 3011 C C . ILE B 1 47 ? -12.672 -10.664 -8.867 1 98.31 47 ILE B C 1
ATOM 3013 O O . ILE B 1 47 ? -11.875 -11.367 -8.25 1 98.31 47 ILE B O 1
ATOM 3017 N N . ALA B 1 48 ? -12.469 -9.359 -9.133 1 98.5 48 ALA B N 1
ATOM 3018 C CA . ALA B 1 48 ? -11.227 -8.742 -8.688 1 98.5 48 ALA B CA 1
ATOM 3019 C C . ALA B 1 48 ? -11.484 -7.398 -8.023 1 98.5 48 ALA B C 1
ATOM 3021 O O . ALA B 1 48 ? -12.5 -6.75 -8.289 1 98.5 48 ALA B O 1
ATOM 3022 N N . SER B 1 49 ? -10.672 -7.082 -7.105 1 98.44 49 SER B N 1
ATOM 3023 C CA . SER B 1 49 ? -10.555 -5.723 -6.582 1 98.44 49 SER B CA 1
ATOM 3024 C C . SER B 1 49 ? -9.289 -5.043 -7.082 1 98.44 49 SER B C 1
ATOM 3026 O O . SER B 1 49 ? -8.18 -5.559 -6.891 1 98.44 49 SER B O 1
ATOM 3028 N N . LEU B 1 50 ? -9.469 -3.869 -7.703 1 98.5 50 LEU B N 1
ATOM 3029 C CA . LEU B 1 50 ? -8.359 -3.166 -8.336 1 98.5 50 LEU B CA 1
ATOM 3030 C C . LEU B 1 50 ? -7.676 -2.232 -7.344 1 98.5 50 LEU B C 1
ATOM 3032 O O . LEU B 1 50 ? -8.344 -1.571 -6.543 1 98.5 50 LEU B O 1
ATOM 3036 N N . ASN B 1 51 ? -6.422 -2.227 -7.371 1 98.44 51 ASN B N 1
ATOM 3037 C CA . ASN B 1 51 ? -5.633 -1.247 -6.629 1 98.44 51 ASN B CA 1
ATOM 3038 C C . ASN B 1 51 ? -4.996 -0.223 -7.562 1 98.44 51 ASN B C 1
ATOM 3040 O O . ASN B 1 51 ? -4.02 -0.529 -8.258 1 98.44 51 ASN B O 1
ATOM 3044 N N . TYR B 1 52 ? -5.539 0.958 -7.52 1 98.44 52 TYR B N 1
ATOM 3045 C CA . TYR B 1 52 ? -5.109 2.01 -8.438 1 98.44 52 TYR B CA 1
ATOM 3046 C C . TYR B 1 52 ? -3.711 2.506 -8.078 1 98.44 52 TYR B C 1
ATOM 3048 O O . TYR B 1 52 ? -2.969 2.967 -8.945 1 98.44 52 TYR B O 1
ATOM 3056 N N . GLN B 1 53 ? -3.328 2.389 -6.895 1 98.19 53 GLN B N 1
ATOM 3057 C CA . GLN B 1 53 ? -2.01 2.842 -6.457 1 98.19 53 GLN B CA 1
ATOM 3058 C C . GLN B 1 53 ? -0.916 1.896 -6.945 1 98.19 53 GLN B C 1
ATOM 3060 O O . GLN B 1 53 ? 0.104 2.34 -7.477 1 98.19 53 GLN B O 1
ATOM 3065 N N . THR B 1 54 ? -1.124 0.588 -6.816 1 98.69 54 THR B N 1
ATOM 3066 C CA . THR B 1 54 ? -0.096 -0.389 -7.156 1 98.69 54 THR B CA 1
ATOM 3067 C C . THR B 1 54 ? -0.253 -0.859 -8.602 1 98.69 54 THR B C 1
ATOM 3069 O O . THR B 1 54 ? 0.648 -1.49 -9.156 1 98.69 54 THR B O 1
ATOM 3072 N N . ARG B 1 55 ? -1.434 -0.644 -9.172 1 98.81 55 ARG B N 1
ATOM 3073 C CA . ARG B 1 55 ? -1.789 -1.046 -10.523 1 98.81 55 ARG B CA 1
ATOM 3074 C C . ARG B 1 55 ? -1.78 -2.564 -10.672 1 98.81 55 ARG B C 1
ATOM 3076 O O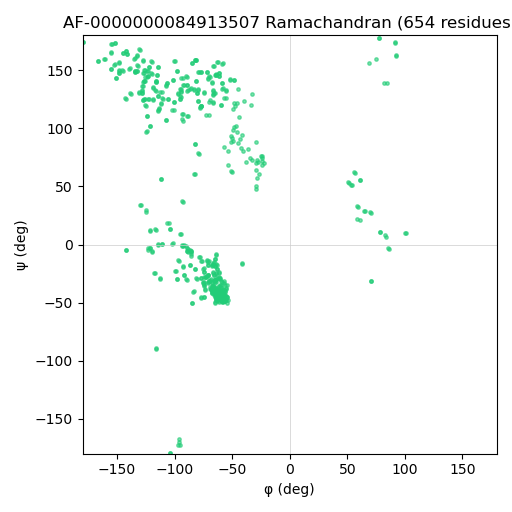 . ARG B 1 55 ? -1.369 -3.094 -11.703 1 98.81 55 ARG B O 1
ATOM 3083 N N . THR B 1 56 ? -2.059 -3.232 -9.57 1 98.81 56 THR B N 1
ATOM 3084 C CA . THR B 1 56 ? -2.305 -4.664 -9.445 1 98.81 56 THR B CA 1
ATOM 3085 C C . THR B 1 56 ? -3.582 -4.922 -8.648 1 98.81 56 THR B C 1
ATOM 3087 O O . THR B 1 56 ? -4.18 -3.992 -8.102 1 98.81 56 THR B O 1
ATOM 3090 N N . PRO B 1 57 ? -4.078 -6.16 -8.648 1 98.75 57 PRO B N 1
ATOM 3091 C CA . PRO B 1 57 ? -5.262 -6.418 -7.828 1 98.75 57 PRO B CA 1
ATOM 3092 C C . PRO B 1 57 ? -4.957 -6.41 -6.332 1 98.75 57 PRO B C 1
ATOM 3094 O O . PRO B 1 57 ? -3.852 -6.777 -5.922 1 98.75 57 PRO B O 1
ATOM 3097 N N . ASN B 1 58 ? -5.977 -5.98 -5.578 1 98.69 58 ASN B N 1
ATOM 3098 C CA . ASN B 1 58 ? -5.938 -6.297 -4.152 1 98.69 58 ASN B CA 1
ATOM 3099 C C . ASN B 1 58 ? -6.137 -7.789 -3.906 1 98.69 58 ASN B C 1
ATOM 3101 O O . ASN B 1 58 ? -5.531 -8.359 -2.996 1 98.69 58 ASN B O 1
ATOM 3105 N N . TRP B 1 59 ? -6.996 -8.344 -4.676 1 98.88 59 TRP B N 1
ATOM 3106 C CA . TRP B 1 59 ? -7.32 -9.766 -4.621 1 98.88 59 TRP B CA 1
ATOM 3107 C C . TRP B 1 59 ? -8.109 -10.188 -5.855 1 98.88 59 TRP B C 1
ATOM 3109 O O . TRP B 1 59 ? -8.688 -9.352 -6.551 1 98.88 59 TRP B O 1
ATOM 3119 N N . VAL B 1 60 ? -8.062 -11.445 -6.141 1 98.88 60 VAL B N 1
ATOM 3120 C CA . VAL B 1 60 ? -8.867 -12.109 -7.164 1 98.88 60 VAL B CA 1
ATOM 3121 C C . VAL B 1 60 ? -9.57 -13.32 -6.562 1 98.88 60 VAL B C 1
ATOM 3123 O O . VAL B 1 60 ? -8.945 -14.133 -5.871 1 98.88 60 VAL B O 1
ATOM 3126 N N . LEU B 1 61 ? -10.867 -13.438 -6.781 1 98.75 61 LEU B N 1
ATOM 3127 C CA . LEU B 1 61 ? -11.703 -14.508 -6.238 1 98.75 61 LEU B CA 1
ATOM 3128 C C . LEU B 1 61 ? -12.25 -15.391 -7.352 1 98.75 61 LEU B C 1
ATOM 3130 O O . LEU B 1 61 ? -12.82 -14.891 -8.32 1 98.75 61 LEU B O 1
ATOM 3134 N N . GLN B 1 62 ? -12.039 -16.672 -7.203 1 97.88 62 GLN B N 1
ATOM 3135 C CA . GLN B 1 62 ? -12.516 -17.672 -8.164 1 97.88 62 GLN B CA 1
ATOM 3136 C C . GLN B 1 62 ? -13.398 -18.719 -7.48 1 97.88 62 GLN B C 1
ATOM 3138 O O . GLN B 1 62 ? -13.25 -18.969 -6.285 1 97.88 62 GLN B O 1
ATOM 3143 N N . HIS B 1 63 ? -14.328 -19.234 -8.25 1 97.19 63 HIS B N 1
ATOM 3144 C CA . HIS B 1 63 ? -15.055 -20.453 -7.914 1 97.19 63 HIS B CA 1
ATOM 3145 C C . HIS B 1 63 ? -14.734 -21.578 -8.891 1 97.19 63 HIS B C 1
ATOM 3147 O O . HIS B 1 63 ? -15.039 -21.469 -10.086 1 97.19 63 HIS B O 1
ATOM 3153 N N . LEU B 1 64 ? -14.117 -22.609 -8.367 1 96.62 64 LEU B N 1
ATOM 3154 C CA . LEU B 1 64 ? -13.727 -23.75 -9.195 1 96.62 64 LEU B CA 1
ATOM 3155 C C . LEU B 1 64 ? -14.617 -24.953 -8.914 1 96.62 64 LEU B C 1
ATOM 3157 O O . LEU B 1 64 ? -14.938 -25.234 -7.758 1 96.62 64 LEU B O 1
ATOM 3161 N N . THR B 1 65 ? -15.016 -25.609 -9.945 1 95.56 65 THR B N 1
ATOM 3162 C CA . THR B 1 65 ? -15.734 -26.875 -9.875 1 95.56 65 THR B CA 1
ATOM 3163 C C . THR B 1 65 ? -15.164 -27.875 -10.883 1 95.56 65 THR B C 1
ATOM 3165 O O . THR B 1 65 ? -14.5 -27.484 -11.844 1 95.56 65 THR B O 1
ATOM 3168 N N . LYS B 1 66 ? -15.438 -29.078 -10.625 1 95.62 66 LYS B N 1
ATOM 3169 C CA . LYS B 1 66 ? -14.984 -30.125 -11.547 1 95.62 66 LYS B CA 1
ATOM 3170 C C . LYS B 1 66 ? -15.562 -29.906 -12.945 1 95.62 66 LYS B C 1
ATOM 3172 O O . LYS B 1 66 ? -14.852 -30.031 -13.945 1 95.62 66 LYS B O 1
ATOM 3177 N N . ASP B 1 67 ? -16.797 -29.562 -13.07 1 94.5 67 ASP B N 1
ATOM 3178 C CA . ASP B 1 67 ? -17.469 -29.344 -14.344 1 94.5 67 ASP B CA 1
ATOM 3179 C C . ASP B 1 67 ? -16.766 -28.234 -15.148 1 94.5 67 ASP B C 1
ATOM 3181 O O . ASP B 1 67 ? -16.531 -28.391 -16.344 1 94.5 67 ASP B O 1
ATOM 3185 N N . LEU B 1 68 ? -16.484 -27.156 -14.469 1 92.38 68 LEU B N 1
ATOM 3186 C CA . LEU B 1 68 ? -15.828 -26.031 -15.133 1 92.38 68 LEU B CA 1
ATOM 3187 C C . LEU B 1 68 ? -14.438 -26.438 -15.617 1 92.38 68 LEU B C 1
ATOM 3189 O O . LEU B 1 68 ? -14.008 -26.031 -16.703 1 92.38 68 LEU B O 1
ATOM 3193 N N . GLN B 1 69 ? -13.773 -27.25 -14.797 1 92.88 69 GLN B N 1
ATOM 3194 C CA . GLN B 1 69 ? -12.398 -27.609 -15.117 1 92.88 69 GLN B CA 1
ATOM 3195 C C . GLN B 1 69 ? -12.336 -28.609 -16.266 1 92.88 69 GLN B C 1
ATOM 3197 O O . GLN B 1 69 ? -11.336 -28.688 -16.969 1 92.88 69 GLN B O 1
ATOM 3202 N N . GLU B 1 70 ? -13.367 -29.328 -16.484 1 93.25 70 GLU B N 1
ATOM 3203 C CA . GLU B 1 70 ? -13.406 -30.359 -17.531 1 93.25 70 GLU B CA 1
ATOM 3204 C C . GLU B 1 70 ? -13.828 -29.75 -18.875 1 93.25 70 GLU B C 1
ATOM 3206 O O . GLU B 1 70 ? -13.609 -30.359 -19.922 1 93.25 70 GLU B O 1
ATOM 3211 N N . GLU B 1 71 ? -14.383 -28.641 -18.797 1 89.69 71 GLU B N 1
ATOM 3212 C CA . GLU B 1 71 ? -14.75 -27.938 -20.031 1 89.69 71 GLU B CA 1
ATOM 3213 C C . GLU B 1 71 ? -13.539 -27.234 -20.641 1 89.69 71 GLU B C 1
ATOM 3215 O O . GLU B 1 71 ? -12.844 -26.484 -19.953 1 89.69 71 GLU B O 1
ATOM 3220 N N . VAL B 1 72 ? -13.266 -27.578 -21.891 1 91.44 72 VAL B N 1
ATOM 3221 C CA . VAL B 1 72 ? -12.148 -26.953 -22.594 1 91.44 72 VAL B CA 1
ATOM 3222 C C . VAL B 1 72 ? -12.656 -26.266 -23.859 1 91.44 72 VAL B C 1
ATOM 3224 O O . VAL B 1 72 ? -12.922 -26.922 -24.859 1 91.44 72 VAL B O 1
ATOM 3227 N N . HIS B 1 73 ? -12.789 -24.969 -23.781 1 90.25 73 HIS B N 1
ATOM 3228 C CA . HIS B 1 73 ? -13.328 -24.219 -24.906 1 90.25 73 HIS B CA 1
ATOM 3229 C C . HIS B 1 73 ? -12.32 -23.188 -25.406 1 90.25 73 HIS B C 1
ATOM 3231 O O . HIS B 1 73 ? -12.539 -22.531 -26.422 1 90.25 73 HIS B O 1
ATOM 3237 N N . ALA B 1 74 ? -11.242 -23.094 -24.672 1 90.44 74 ALA B N 1
ATOM 3238 C CA . ALA B 1 74 ? -10.242 -22.109 -25.062 1 90.44 74 ALA B CA 1
ATOM 3239 C C . ALA B 1 74 ? -8.836 -22.578 -24.703 1 90.44 74 ALA B C 1
ATOM 3241 O O . ALA B 1 74 ? -8.648 -23.281 -23.703 1 90.44 74 ALA B O 1
ATOM 3242 N N . HIS B 1 75 ? -7.914 -22.172 -25.531 1 89.31 75 HIS B N 1
ATOM 3243 C CA . HIS B 1 75 ? -6.5 -22.438 -25.281 1 89.31 75 HIS B CA 1
ATOM 3244 C C . HIS B 1 75 ? -5.723 -21.141 -25.078 1 89.31 75 HIS B C 1
ATOM 3246 O O . HIS B 1 75 ? -5.93 -20.172 -25.797 1 89.31 75 HIS B O 1
ATOM 3252 N N . ARG B 1 76 ? -4.82 -21.203 -24.141 1 87.44 76 ARG B N 1
ATOM 3253 C CA . ARG B 1 76 ? -4.176 -19.984 -23.672 1 87.44 76 ARG B CA 1
ATOM 3254 C C . ARG B 1 76 ? -3.332 -19.344 -24.766 1 87.44 76 ARG B C 1
ATOM 3256 O O . ARG B 1 76 ? -3.17 -18.125 -24.812 1 87.44 76 ARG B O 1
ATOM 3263 N N . SER B 1 77 ? -2.756 -20.109 -25.672 1 87.31 77 SER B N 1
ATOM 3264 C CA . SER B 1 77 ? -1.814 -19.609 -26.672 1 87.31 77 SER B CA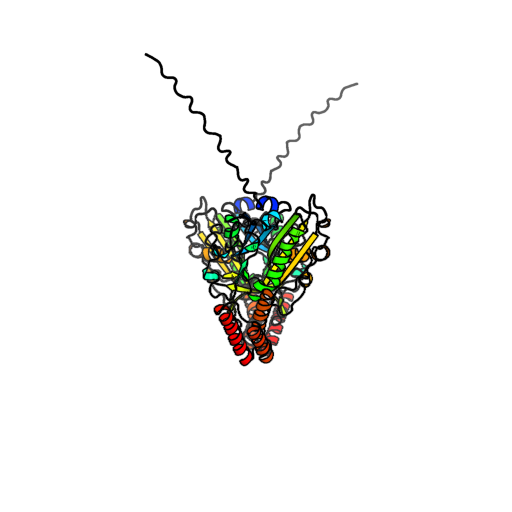 1
ATOM 3265 C C . SER B 1 77 ? -2.486 -18.625 -27.625 1 87.31 77 SER B C 1
ATOM 3267 O O . SER B 1 77 ? -1.81 -17.844 -28.297 1 87.31 77 SER B O 1
ATOM 3269 N N . SER B 1 78 ? -3.693 -18.484 -27.562 1 88.31 78 SER B N 1
ATOM 3270 C CA . SER B 1 78 ? -4.418 -17.641 -28.516 1 88.31 78 SER B CA 1
ATOM 3271 C C . SER B 1 78 ? -4.773 -16.297 -27.891 1 88.31 78 SER B C 1
ATOM 3273 O O . SER B 1 78 ? -5.355 -15.438 -28.562 1 88.31 78 SER B O 1
ATOM 3275 N N . PHE B 1 79 ? -4.402 -16.109 -26.688 1 94.94 79 PHE B N 1
ATOM 3276 C CA . PHE B 1 79 ? -4.855 -14.898 -26.016 1 94.94 79 PHE B CA 1
ATOM 3277 C C . PHE B 1 79 ? -3.674 -14.109 -25.469 1 94.94 79 PHE B C 1
ATOM 3279 O O . PHE B 1 79 ? -2.92 -14.609 -24.625 1 94.94 79 PHE B O 1
ATOM 3286 N N . PRO B 1 80 ? -3.535 -12.906 -25.938 1 97 80 PRO B N 1
ATOM 3287 C CA . PRO B 1 80 ? -2.447 -12.055 -25.453 1 97 80 PRO B CA 1
ATOM 3288 C C . PRO B 1 80 ? -2.814 -11.312 -24.172 1 97 80 PRO B C 1
ATOM 3290 O O . PRO B 1 80 ? -3.996 -11.086 -23.906 1 97 80 PRO B O 1
ATOM 3293 N N . PHE B 1 81 ? -1.812 -10.969 -23.484 1 98.56 81 PHE B N 1
ATOM 3294 C CA . PHE B 1 81 ? -2.014 -10 -22.422 1 98.56 81 PHE B CA 1
ATOM 3295 C C . PHE B 1 81 ? -2.518 -8.672 -22.984 1 98.56 81 PHE B C 1
ATOM 3297 O O . PHE B 1 81 ? -2.148 -8.281 -24.094 1 98.56 81 PHE B O 1
ATOM 3304 N N . PHE B 1 82 ? -3.342 -8 -22.156 1 98.56 82 PHE B N 1
ATOM 3305 C CA . PHE B 1 82 ? -3.875 -6.738 -22.656 1 98.56 82 PHE B CA 1
ATOM 3306 C C . PHE B 1 82 ? -4.09 -5.754 -21.516 1 98.56 82 PHE B C 1
ATOM 3308 O O . PHE B 1 82 ? -4.141 -6.152 -20.344 1 98.56 82 PHE B O 1
ATOM 3315 N N . GLU B 1 83 ? -4.098 -4.523 -21.859 1 98.75 83 GLU B N 1
ATOM 3316 C CA . GLU B 1 83 ? -4.387 -3.441 -20.922 1 98.75 83 GLU B CA 1
ATOM 3317 C C . GLU B 1 83 ? -5.887 -3.324 -20.656 1 98.75 83 GLU B C 1
ATOM 3319 O O . GLU B 1 83 ? -6.66 -3.037 -21.562 1 98.75 83 GLU B O 1
ATOM 3324 N N . ASP B 1 84 ? -6.293 -3.51 -19.469 1 98.25 84 ASP B N 1
ATOM 3325 C CA . ASP B 1 84 ? -7.703 -3.643 -19.125 1 98.25 84 ASP B CA 1
ATOM 3326 C C . ASP B 1 84 ? -8.398 -2.285 -19.125 1 98.25 84 ASP B C 1
ATOM 3328 O O . ASP B 1 84 ? -8.164 -1.463 -18.234 1 98.25 84 ASP B O 1
ATOM 3332 N N . GLU B 1 85 ? -9.336 -2.084 -19.891 1 97 85 GLU B N 1
ATOM 3333 C CA . GLU B 1 85 ? -10.023 -0.804 -20.031 1 97 85 GLU B CA 1
ATOM 3334 C C . GLU B 1 85 ? -11.008 -0.57 -18.891 1 97 85 GLU B C 1
ATOM 3336 O O . GLU B 1 85 ? -11.5 0.544 -18.703 1 97 85 GLU B O 1
ATOM 3341 N N . ALA B 1 86 ? -11.234 -1.621 -18.125 1 95 86 ALA B N 1
ATOM 3342 C CA . ALA B 1 86 ? -12.039 -1.434 -16.922 1 95 86 ALA B CA 1
ATOM 3343 C C . ALA B 1 86 ? -11.312 -0.554 -15.906 1 95 86 ALA B C 1
ATOM 3345 O O . ALA B 1 86 ? -11.93 -0.013 -14.984 1 95 86 ALA B O 1
ATOM 3346 N N . VAL B 1 87 ? -10.055 -0.388 -16.031 1 97.62 87 VAL B N 1
ATOM 3347 C CA . VAL B 1 87 ? -9.234 0.46 -15.18 1 97.62 87 VAL B CA 1
ATOM 3348 C C . VAL B 1 87 ? -9.078 1.842 -15.812 1 97.62 87 VAL B C 1
ATOM 3350 O O . VAL B 1 87 ? -8.711 1.957 -16.984 1 97.62 87 VAL B O 1
ATOM 3353 N N . PRO B 1 88 ? -9.391 2.893 -15.039 1 97.06 88 PRO B N 1
ATOM 3354 C CA . PRO B 1 88 ? -9.125 4.223 -15.602 1 97.06 88 PRO B CA 1
ATOM 3355 C C . PRO B 1 88 ? -7.699 4.371 -16.109 1 97.06 88 PRO B C 1
ATOM 3357 O O . PRO B 1 88 ? -6.762 3.855 -15.5 1 97.06 88 PRO B O 1
ATOM 3360 N N . SER B 1 89 ? -7.547 5.039 -17.188 1 97.31 89 SER B N 1
ATOM 3361 C CA . SER B 1 89 ? -6.277 5.141 -17.891 1 97.31 89 SER B CA 1
ATOM 3362 C C . SER B 1 89 ? -5.172 5.645 -16.984 1 97.31 89 SER B C 1
ATOM 3364 O O . SER B 1 89 ? -4.031 5.184 -17.062 1 97.31 89 SER B O 1
ATOM 3366 N N . LEU B 1 90 ? -5.496 6.496 -16.109 1 97 90 LEU B N 1
ATOM 3367 C CA . LEU B 1 90 ? -4.523 7.102 -15.211 1 97 90 LEU B CA 1
ATOM 3368 C C . LEU B 1 90 ? -3.898 6.051 -14.297 1 97 90 LEU B C 1
ATOM 3370 O O . LEU B 1 90 ? -2.762 6.211 -13.852 1 97 90 LEU B O 1
ATOM 3374 N N . PHE B 1 91 ? -4.629 4.977 -14.086 1 98.44 91 PHE B N 1
ATOM 3375 C CA . PHE B 1 91 ? -4.215 3.996 -13.086 1 98.44 91 PHE B CA 1
ATOM 3376 C C . PHE B 1 91 ? -3.922 2.652 -13.742 1 98.44 91 PHE B C 1
ATOM 3378 O O . PHE B 1 91 ? -3.703 1.653 -13.055 1 98.44 91 PHE B O 1
ATOM 3385 N N . ARG B 1 92 ? -3.803 2.59 -15 1 98.44 92 ARG B N 1
ATOM 3386 C CA . ARG B 1 92 ? -3.789 1.346 -15.758 1 98.44 92 ARG B CA 1
ATOM 3387 C C . ARG B 1 92 ? -2.359 0.879 -16.016 1 98.44 92 ARG B C 1
ATOM 3389 O O . ARG B 1 92 ? -1.529 1.647 -16.5 1 98.44 92 ARG B O 1
ATOM 3396 N N . ALA B 1 93 ? -2.084 -0.341 -15.617 1 98.81 93 ALA B N 1
ATOM 3397 C CA . ALA B 1 93 ? -0.826 -0.949 -16.047 1 98.81 93 ALA B CA 1
ATOM 3398 C C . ALA B 1 93 ? -0.785 -1.126 -17.562 1 98.81 93 ALA B C 1
ATOM 3400 O O . ALA B 1 93 ? -1.804 -1.436 -18.188 1 98.81 93 ALA B O 1
ATOM 3401 N N . GLN B 1 94 ? 0.354 -0.987 -18.078 1 98.75 94 GLN B N 1
ATOM 3402 C CA . GLN B 1 94 ? 0.559 -1.138 -19.516 1 98.75 94 GLN B CA 1
ATOM 3403 C C . GLN B 1 94 ? 1.546 -2.262 -19.812 1 98.75 94 GLN B C 1
ATOM 3405 O O . GLN B 1 94 ? 2.33 -2.654 -18.953 1 98.75 94 GLN B O 1
ATOM 3410 N N . LEU B 1 95 ? 1.412 -2.756 -21.047 1 98.62 95 LEU B N 1
ATOM 3411 C CA . LEU B 1 95 ? 2.303 -3.83 -21.469 1 98.62 95 LEU B CA 1
ATOM 3412 C C . LEU B 1 95 ? 3.764 -3.422 -21.312 1 98.62 95 LEU B C 1
ATOM 3414 O O . LEU B 1 95 ? 4.594 -4.227 -20.875 1 98.62 95 LEU B O 1
ATOM 3418 N N . ARG B 1 96 ? 4.121 -2.24 -21.562 1 98.5 96 ARG B N 1
ATOM 3419 C CA . ARG B 1 96 ? 5.492 -1.74 -21.516 1 98.5 96 ARG B CA 1
ATOM 3420 C C . ARG B 1 96 ? 6.027 -1.745 -20.094 1 98.5 96 ARG B C 1
ATOM 3422 O O . ARG B 1 96 ? 7.238 -1.721 -19.875 1 98.5 96 ARG B O 1
ATOM 3429 N N . ASP B 1 97 ? 5.145 -1.69 -19.109 1 98.75 97 ASP B N 1
ATOM 3430 C CA . ASP B 1 97 ? 5.578 -1.738 -17.719 1 98.75 97 ASP B CA 1
ATOM 3431 C C . ASP B 1 97 ? 6.266 -3.064 -17.406 1 98.75 97 ASP B C 1
ATOM 3433 O O . ASP B 1 97 ? 7.16 -3.121 -16.562 1 98.75 97 ASP B O 1
ATOM 3437 N N . TYR B 1 98 ? 5.879 -4.074 -18.078 1 98.31 98 TYR B N 1
ATOM 3438 C CA . TYR B 1 98 ? 6.371 -5.418 -17.797 1 98.31 98 TYR B CA 1
ATOM 3439 C C . TYR B 1 98 ? 7.535 -5.781 -18.703 1 98.31 98 TYR B C 1
ATOM 3441 O O . TYR B 1 98 ? 8.227 -6.773 -18.469 1 98.31 98 TYR B O 1
ATOM 3449 N N . GLN B 1 99 ? 7.727 -5.012 -19.734 1 96.81 99 GLN B N 1
ATOM 3450 C CA . GLN B 1 99 ? 8.812 -5.289 -20.672 1 96.81 99 GLN B CA 1
ATOM 3451 C C . GLN B 1 99 ? 10.172 -5.094 -20 1 96.81 99 GLN B C 1
ATOM 3453 O O . GLN B 1 99 ? 10.445 -4.035 -19.438 1 96.81 99 GLN B O 1
ATOM 3458 N N . ARG B 1 100 ? 11.016 -6.094 -19.984 1 93.38 100 ARG B N 1
ATOM 3459 C CA . ARG B 1 100 ? 12.352 -6.074 -19.406 1 93.38 100 ARG B CA 1
ATOM 3460 C C . ARG B 1 100 ? 12.312 -5.719 -17.922 1 93.38 100 ARG B C 1
A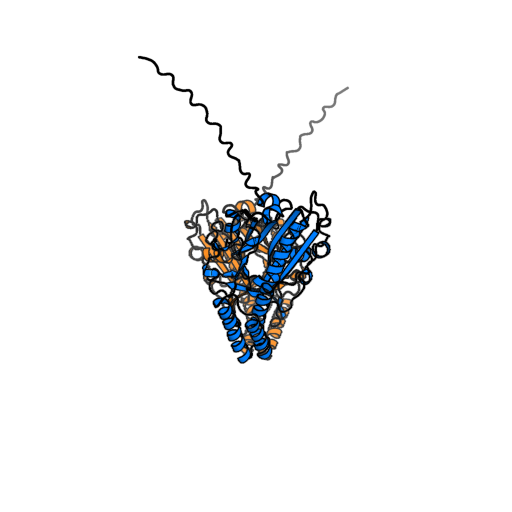TOM 3462 O O . ARG B 1 100 ? 13.172 -4.98 -17.438 1 93.38 100 ARG B O 1
ATOM 3469 N N . SER B 1 101 ? 11.289 -6.129 -17.297 1 95.5 101 SER B N 1
ATOM 3470 C CA . SER B 1 101 ? 11.094 -5.805 -15.891 1 95.5 101 SER B CA 1
ATOM 3471 C C . SER B 1 101 ? 11.875 -6.762 -14.992 1 95.5 101 SER B C 1
ATOM 3473 O O . SER B 1 101 ? 12.102 -6.469 -13.82 1 95.5 101 SER B O 1
ATOM 3475 N N . GLY B 1 102 ? 12.211 -7.91 -15.523 1 93.5 102 GLY B N 1
ATOM 3476 C CA . GLY B 1 102 ? 12.789 -8.977 -14.719 1 93.5 102 GLY B CA 1
ATOM 3477 C C . GLY B 1 102 ? 11.75 -9.844 -14.047 1 93.5 102 GLY B C 1
ATOM 3478 O O . GLY B 1 102 ? 12.086 -10.844 -13.406 1 93.5 102 GLY B O 1
ATOM 3479 N N . PHE B 1 103 ? 10.5 -9.477 -14.234 1 97.62 103 PHE B N 1
ATOM 3480 C CA . PHE B 1 103 ? 9.391 -10.242 -13.672 1 97.62 103 PHE B CA 1
ATOM 3481 C C . PHE B 1 103 ? 8.539 -10.859 -14.773 1 97.62 103 PHE B C 1
ATOM 3483 O O . PHE B 1 103 ? 8.5 -10.344 -15.891 1 97.62 103 PHE B O 1
ATOM 3490 N N . SER B 1 104 ? 7.938 -11.922 -14.414 1 97.38 104 SER B N 1
ATOM 3491 C CA . SER B 1 104 ? 6.883 -12.453 -15.273 1 97.38 104 SER B CA 1
ATOM 3492 C C . SER B 1 104 ? 5.559 -11.742 -15.023 1 97.38 104 SER B C 1
ATOM 3494 O O . SER B 1 104 ? 5.398 -11.047 -14.016 1 97.38 104 SER B O 1
ATOM 3496 N N . ARG B 1 105 ? 4.695 -11.836 -16 1 98.38 105 ARG B N 1
ATOM 3497 C CA . ARG B 1 105 ? 3.299 -11.445 -15.836 1 98.38 105 ARG B CA 1
ATOM 3498 C C . ARG B 1 105 ? 2.494 -12.562 -15.18 1 98.38 105 ARG B C 1
ATOM 3500 O O . ARG B 1 105 ? 1.862 -13.367 -15.867 1 98.38 105 ARG B O 1
ATOM 3507 N N . GLY B 1 106 ? 2.486 -12.586 -13.859 1 98.62 106 GLY B N 1
ATOM 3508 C CA . GLY B 1 106 ? 1.921 -13.68 -13.086 1 98.62 106 GLY B CA 1
ATOM 3509 C C . GLY B 1 106 ? 0.41 -13.609 -12.977 1 98.62 106 GLY B C 1
ATOM 3510 O O . GLY B 1 106 ? -0.147 -12.555 -12.656 1 98.62 106 GLY B O 1
ATOM 3511 N N . HIS B 1 107 ? -0.237 -14.695 -13.195 1 98.75 107 HIS B N 1
ATOM 3512 C CA . HIS B 1 107 ? -1.683 -14.812 -13.047 1 98.75 107 HIS B CA 1
ATOM 3513 C C . HIS B 1 107 ? -2.066 -15.07 -11.594 1 98.75 107 HIS B C 1
ATOM 3515 O O . HIS B 1 107 ? -1.477 -15.93 -10.93 1 98.75 107 HIS B O 1
ATOM 3521 N N . LEU B 1 108 ? -3.047 -14.312 -11.141 1 98.81 108 LEU B N 1
ATOM 3522 C CA . LEU B 1 108 ? -3.666 -14.68 -9.875 1 98.81 108 LEU B CA 1
ATOM 3523 C C . LEU B 1 108 ? -4.766 -15.719 -10.086 1 98.81 108 LEU B C 1
ATOM 3525 O O . LEU B 1 108 ? -4.824 -16.719 -9.367 1 98.81 108 LEU B O 1
ATOM 3529 N N . ALA B 1 109 ? -5.648 -15.477 -10.977 1 98.38 109 ALA B N 1
ATOM 3530 C CA . ALA B 1 109 ? -6.488 -16.531 -11.555 1 98.38 109 ALA B CA 1
ATOM 3531 C C . ALA B 1 109 ? -5.816 -17.156 -12.773 1 98.38 109 ALA B C 1
ATOM 3533 O O . ALA B 1 109 ? -5.754 -16.547 -13.844 1 98.38 109 ALA B O 1
ATOM 3534 N N . ALA B 1 110 ? -5.406 -18.375 -12.633 1 97.94 110 ALA B N 1
ATOM 3535 C CA . ALA B 1 110 ? -4.598 -19.031 -13.656 1 97.94 110 ALA B CA 1
ATOM 3536 C C . ALA B 1 110 ? -5.387 -19.188 -14.953 1 97.94 110 ALA B C 1
ATOM 3538 O O . ALA B 1 110 ? -6.586 -19.484 -14.93 1 97.94 110 ALA B O 1
ATOM 3539 N N . ALA B 1 111 ? -4.652 -19.078 -16.031 1 97.56 111 ALA B N 1
ATOM 3540 C CA . ALA B 1 111 ? -5.266 -19.328 -17.344 1 97.56 111 ALA B CA 1
ATOM 3541 C C . ALA B 1 111 ? -5.871 -20.734 -17.391 1 97.56 111 ALA B C 1
ATOM 3543 O O . ALA B 1 111 ? -6.969 -20.922 -17.922 1 97.56 111 ALA B O 1
ATOM 3544 N N . SER B 1 112 ? -5.199 -21.703 -16.812 1 95.69 112 SER B N 1
ATOM 3545 C CA . SER B 1 112 ? -5.621 -23.094 -16.844 1 95.69 112 SER B CA 1
ATOM 3546 C C . SER B 1 112 ? -6.938 -23.297 -16.109 1 95.69 112 SER B C 1
ATOM 3548 O O . SER B 1 112 ? -7.613 -24.312 -16.297 1 95.69 112 SER B O 1
ATOM 3550 N N . ASP B 1 113 ? -7.305 -22.359 -15.273 1 96.62 113 ASP B N 1
ATOM 3551 C CA . ASP B 1 113 ? -8.578 -22.438 -14.555 1 96.62 113 ASP B CA 1
ATOM 3552 C C . ASP B 1 113 ? -9.711 -21.859 -15.391 1 96.62 113 ASP B C 1
ATOM 3554 O O . ASP B 1 113 ? -10.875 -21.922 -14.992 1 96.62 113 ASP B O 1
ATOM 3558 N N . ASN B 1 114 ? -9.406 -21.297 -16.516 1 96.44 114 ASN B N 1
ATOM 3559 C CA . ASN B 1 114 ? -10.383 -20.484 -17.234 1 96.44 114 ASN B CA 1
ATOM 3560 C C . ASN B 1 114 ? -10.57 -20.984 -18.672 1 96.44 114 ASN B C 1
ATOM 3562 O O . ASN B 1 114 ? -10.93 -20.219 -19.562 1 96.44 114 ASN B O 1
ATOM 3566 N N . LYS B 1 115 ? -10.367 -22.234 -18.906 1 96.44 115 LYS B N 1
ATOM 3567 C CA . LYS B 1 115 ? -10.461 -22.828 -20.234 1 96.44 115 LYS B CA 1
ATOM 3568 C C . LYS B 1 115 ? -11.922 -23.016 -20.656 1 96.44 115 LYS B C 1
ATOM 3570 O O . LYS B 1 115 ? -12.211 -23.25 -21.828 1 96.44 115 LYS B O 1
ATOM 3575 N N . PHE B 1 116 ? -12.875 -22.922 -19.766 1 94.75 116 PHE B N 1
ATOM 3576 C CA . PHE B 1 116 ? -14.273 -23.281 -19.969 1 94.75 116 PHE B CA 1
ATOM 3577 C C . PHE B 1 116 ? -14.969 -22.281 -20.875 1 94.75 116 PHE B C 1
ATOM 3579 O O . PHE B 1 116 ? -16.062 -22.531 -21.375 1 94.75 116 PHE B O 1
ATOM 3586 N N . SER B 1 117 ? -14.375 -21.078 -21.141 1 93.62 117 SER B N 1
ATOM 3587 C CA . SER B 1 117 ? -14.938 -20.094 -22.047 1 93.62 117 SER B CA 1
ATOM 3588 C C . SER B 1 117 ? -13.852 -19.172 -22.609 1 93.62 117 SER B C 1
ATOM 3590 O O . SER B 1 117 ? -12.867 -18.891 -21.922 1 93.62 117 SER B O 1
ATOM 3592 N N . GLU B 1 118 ? -14.102 -18.688 -23.781 1 95.69 118 GLU B N 1
ATOM 3593 C CA . GLU B 1 118 ? -13.164 -17.75 -24.391 1 95.69 118 GLU B CA 1
ATOM 3594 C C . GLU B 1 118 ? -13.078 -16.438 -23.594 1 95.69 118 GLU B C 1
ATOM 3596 O O . GLU B 1 118 ? -12 -15.875 -23.438 1 95.69 118 GLU B O 1
ATOM 3601 N N . ALA B 1 119 ? -14.234 -16.031 -23.172 1 95.88 119 ALA B N 1
ATOM 3602 C CA . ALA B 1 119 ? -14.281 -14.789 -22.391 1 95.88 119 ALA B CA 1
ATOM 3603 C C . ALA B 1 119 ? -13.477 -14.922 -21.094 1 95.88 119 ALA B C 1
ATOM 3605 O O . ALA B 1 119 ? -12.719 -14.016 -20.734 1 95.88 119 ALA B O 1
ATOM 3606 N N . ALA B 1 120 ? -13.648 -16.031 -20.391 1 96.75 120 ALA B N 1
ATOM 3607 C CA . ALA B 1 120 ? -12.906 -16.281 -19.156 1 96.75 120 ALA B CA 1
ATOM 3608 C C . ALA B 1 120 ? -11.406 -16.359 -19.422 1 96.75 120 ALA B C 1
ATOM 3610 O O . ALA B 1 120 ? -10.609 -15.781 -18.688 1 96.75 120 ALA B O 1
ATOM 3611 N N . MET B 1 121 ? -11.07 -17.094 -20.453 1 97.44 121 MET B N 1
ATOM 3612 C CA . MET B 1 121 ? -9.672 -17.203 -20.844 1 97.44 121 MET B CA 1
ATOM 3613 C C . MET B 1 121 ? -9.086 -15.828 -21.156 1 97.44 121 MET B C 1
ATOM 3615 O O . MET B 1 121 ? -8.023 -15.469 -20.641 1 97.44 121 MET B O 1
ATOM 3619 N N . ARG B 1 122 ? -9.758 -15.094 -21.938 1 97.56 122 ARG B N 1
ATOM 3620 C CA . ARG B 1 122 ? -9.289 -13.758 -22.297 1 97.56 122 ARG B CA 1
ATOM 3621 C C . ARG B 1 122 ? -9.086 -12.906 -21.047 1 97.56 122 ARG B C 1
ATOM 3623 O O . ARG B 1 122 ? -8.039 -12.289 -20.875 1 97.56 122 ARG B O 1
ATOM 3630 N N . ASP B 1 123 ? -10.078 -12.898 -20.188 1 97.69 123 ASP B N 1
ATOM 3631 C CA . ASP B 1 123 ? -10.047 -12.062 -18.984 1 97.69 123 ASP B CA 1
ATOM 3632 C C . ASP B 1 123 ? -8.867 -12.438 -18.078 1 97.69 123 ASP B C 1
ATOM 3634 O O . ASP B 1 123 ? -8.352 -11.594 -17.344 1 97.69 123 ASP B O 1
ATOM 3638 N N . SER B 1 124 ? -8.453 -13.68 -18.109 1 98.25 124 SER B N 1
ATOM 3639 C CA . SER B 1 124 ? -7.352 -14.102 -17.25 1 98.25 124 SER B CA 1
ATOM 3640 C C . SER B 1 124 ? -6.051 -13.406 -17.625 1 98.25 124 SER B C 1
ATOM 3642 O O . SER B 1 124 ? -5.094 -13.398 -16.844 1 98.25 124 SER B O 1
ATOM 3644 N N . PHE B 1 125 ? -5.996 -12.734 -18.797 1 98.75 125 PHE B N 1
ATOM 3645 C CA . PHE B 1 125 ? -4.777 -12.086 -19.266 1 98.75 125 PHE B CA 1
ATOM 3646 C C . PHE B 1 125 ? -4.855 -10.57 -19.078 1 98.75 125 PHE B C 1
ATOM 3648 O O . PHE B 1 125 ? -4.023 -9.828 -19.594 1 98.75 125 PHE B O 1
ATOM 3655 N N . ALA B 1 126 ? -5.785 -10.117 -18.344 1 98.81 126 ALA B N 1
ATOM 3656 C CA . ALA B 1 126 ? -5.992 -8.688 -18.125 1 98.81 126 ALA B CA 1
ATOM 3657 C C . ALA B 1 126 ? -4.98 -8.133 -17.141 1 98.81 126 ALA B C 1
ATOM 3659 O O . ALA B 1 126 ? -4.965 -8.531 -15.969 1 98.81 126 ALA B O 1
ATOM 3660 N N . LEU B 1 127 ? -4.188 -7.172 -17.609 1 98.81 127 LEU B N 1
ATOM 3661 C CA . LEU B 1 127 ? -3.312 -6.457 -16.688 1 98.81 127 LEU B CA 1
ATOM 3662 C C . LEU B 1 127 ? -4.129 -5.691 -15.648 1 98.81 127 LEU B C 1
ATOM 3664 O O . LEU B 1 127 ? -5.301 -5.391 -15.875 1 98.81 127 LEU B O 1
ATOM 3668 N N . SER B 1 128 ? -3.584 -5.379 -14.516 1 98.62 128 SER B N 1
ATOM 3669 C CA . SER B 1 128 ? -4.184 -4.629 -13.414 1 98.62 128 SER B CA 1
ATOM 3670 C C . SER B 1 128 ? -5.262 -5.445 -12.711 1 98.62 128 SER B C 1
ATOM 3672 O O . SER B 1 128 ? -5.461 -5.312 -11.5 1 98.62 128 SER B O 1
ATOM 3674 N N . SER B 1 129 ? -5.961 -6.293 -13.391 1 98.62 129 SER B N 1
ATOM 3675 C CA . SER B 1 129 ? -7.113 -6.988 -12.836 1 98.62 129 SER B CA 1
ATOM 3676 C C . SER B 1 129 ? -6.738 -8.391 -12.359 1 98.62 129 SER B C 1
ATOM 3678 O O . SER B 1 129 ? -7.379 -8.938 -11.461 1 98.62 129 SER B O 1
ATOM 3680 N N . ASN B 1 130 ? -5.711 -8.953 -13.055 1 98.81 130 ASN B N 1
ATOM 3681 C CA . ASN B 1 130 ? -5.434 -10.344 -12.727 1 98.81 130 ASN B CA 1
ATOM 3682 C C . ASN B 1 130 ? -3.936 -10.633 -12.727 1 98.81 130 ASN B C 1
ATOM 3684 O O . ASN B 1 130 ? -3.514 -11.758 -12.445 1 98.81 130 ASN B O 1
ATOM 3688 N N . ILE B 1 131 ? -3.146 -9.664 -13.102 1 98.94 131 ILE B N 1
ATOM 3689 C CA . ILE B 1 131 ? -1.724 -9.898 -13.312 1 98.94 131 ILE B CA 1
ATOM 3690 C C . ILE B 1 131 ? -0.91 -9.086 -12.305 1 98.94 131 ILE B C 1
ATOM 3692 O O . ILE B 1 131 ? -1.238 -7.938 -12.016 1 98.94 131 ILE B O 1
ATOM 3696 N N . VAL B 1 132 ? 0.117 -9.648 -11.805 1 98.88 132 VAL B N 1
ATOM 3697 C CA . VAL B 1 132 ? 1.088 -8.992 -10.938 1 98.88 132 VAL B CA 1
ATOM 3698 C C . VAL B 1 132 ? 2.504 -9.312 -11.414 1 98.88 132 VAL B C 1
ATOM 3700 O O . VAL B 1 132 ? 2.746 -10.367 -12 1 98.88 132 VAL B O 1
ATOM 3703 N N . PRO B 1 133 ? 3.449 -8.367 -11.195 1 98.94 133 PRO B N 1
ATOM 3704 C CA . PRO B 1 133 ? 4.844 -8.781 -11.367 1 98.94 133 PRO B CA 1
ATOM 3705 C C . PRO B 1 133 ? 5.238 -9.93 -10.438 1 98.94 133 PRO B C 1
ATOM 3707 O O . PRO B 1 133 ? 5.141 -9.797 -9.219 1 98.94 133 PRO B O 1
ATOM 3710 N N . GLN B 1 134 ? 5.629 -11.008 -11.023 1 98.81 134 GLN B N 1
ATOM 3711 C CA . GLN B 1 134 ? 5.938 -12.211 -10.25 1 98.81 134 GLN B CA 1
ATOM 3712 C C . GLN B 1 134 ? 7.312 -12.758 -10.609 1 98.81 134 GLN B C 1
ATOM 3714 O O . GLN B 1 134 ? 7.68 -12.812 -11.789 1 98.81 134 GLN B O 1
ATOM 3719 N N . GLU B 1 135 ? 8.102 -13.055 -9.57 1 98.31 135 GLU B N 1
ATOM 3720 C CA . GLU B 1 135 ? 9.391 -13.695 -9.828 1 98.31 135 GLU B CA 1
ATOM 3721 C C . GLU B 1 135 ? 9.211 -14.977 -10.641 1 98.31 135 GLU B C 1
ATOM 3723 O O . GLU B 1 135 ? 8.383 -15.828 -10.289 1 98.31 135 GLU B O 1
ATOM 3728 N N . MET B 1 136 ? 9.977 -15.141 -11.648 1 96.75 136 MET B N 1
ATOM 3729 C CA . MET B 1 136 ? 9.75 -16.141 -12.688 1 96.75 136 MET B CA 1
ATOM 3730 C C . MET B 1 136 ? 9.859 -17.547 -12.125 1 96.75 136 MET B C 1
ATOM 3732 O O . MET B 1 136 ? 9 -18.406 -12.367 1 96.75 136 MET B O 1
ATOM 3736 N N . SER B 1 137 ? 10.93 -17.812 -11.391 1 96.94 137 SER B N 1
ATOM 3737 C CA . SER B 1 137 ? 11.133 -19.172 -10.883 1 96.94 137 SER B CA 1
ATOM 3738 C C . SER B 1 137 ? 10.07 -19.531 -9.859 1 96.94 137 SER B C 1
ATOM 3740 O O . SER B 1 137 ? 9.586 -20.672 -9.836 1 96.94 137 SER B O 1
ATOM 3742 N N . MET B 1 138 ? 9.727 -18.609 -9.016 1 97.19 138 MET B N 1
ATOM 3743 C CA . MET B 1 138 ? 8.672 -18.875 -8.039 1 97.19 138 MET B CA 1
ATOM 3744 C C . MET B 1 138 ? 7.336 -19.125 -8.742 1 97.19 138 MET B C 1
ATOM 3746 O O . MET B 1 138 ? 6.586 -20.016 -8.352 1 97.19 138 MET B O 1
ATOM 3750 N N . ASN B 1 139 ? 7.031 -18.344 -9.75 1 97.56 139 ASN B N 1
ATOM 3751 C CA . ASN B 1 139 ? 5.82 -18.484 -10.555 1 97.56 139 ASN B CA 1
ATOM 3752 C C . ASN B 1 139 ? 5.715 -19.875 -11.18 1 97.56 139 ASN B C 1
ATOM 3754 O O . ASN B 1 139 ? 4.68 -20.531 -11.078 1 97.56 139 ASN B O 1
ATOM 3758 N N . GLY B 1 140 ? 6.816 -20.312 -11.727 1 95.5 140 GLY B N 1
ATOM 3759 C CA . GLY B 1 140 ? 6.824 -21.578 -12.453 1 95.5 140 GLY B CA 1
ATOM 3760 C C . GLY B 1 140 ? 7.051 -22.781 -11.562 1 95.5 140 GLY B C 1
ATOM 3761 O O . GLY B 1 140 ? 6.988 -23.922 -12.023 1 95.5 140 GLY B O 1
ATOM 3762 N N . CYS B 1 141 ? 7.324 -22.562 -10.312 1 94.94 141 CYS B N 1
ATOM 3763 C CA . CYS B 1 141 ? 7.637 -23.656 -9.406 1 94.94 141 CYS B CA 1
ATOM 3764 C C . CYS B 1 141 ? 6.582 -23.766 -8.305 1 94.94 141 CYS B C 1
ATOM 3766 O O . CYS B 1 141 ? 5.523 -24.375 -8.516 1 94.94 141 CYS B O 1
ATOM 3768 N N . ASP B 1 142 ? 6.797 -23.078 -7.25 1 95.25 142 ASP B N 1
ATOM 3769 C CA . ASP B 1 142 ? 5.969 -23.312 -6.07 1 95.25 142 ASP B CA 1
ATOM 3770 C C . ASP B 1 142 ? 4.57 -22.719 -6.262 1 95.25 142 ASP B C 1
ATOM 3772 O O . ASP B 1 142 ? 3.584 -23.281 -5.781 1 95.25 142 ASP B O 1
ATOM 3776 N N . TRP B 1 143 ? 4.473 -21.609 -6.926 1 97.31 143 TRP B N 1
ATOM 3777 C CA . TRP B 1 143 ? 3.152 -21.062 -7.203 1 97.31 143 TRP B CA 1
ATOM 3778 C C . TRP B 1 143 ? 2.348 -21.984 -8.109 1 97.31 143 TRP B C 1
ATOM 3780 O O . TRP B 1 143 ? 1.158 -22.219 -7.879 1 97.31 143 TRP B O 1
ATOM 3790 N N . LEU B 1 144 ? 2.994 -22.516 -9.125 1 95.94 144 LEU B N 1
ATOM 3791 C CA . LEU B 1 144 ? 2.348 -23.484 -10.008 1 95.94 144 LEU B CA 1
ATOM 3792 C C . LEU B 1 144 ? 1.887 -24.703 -9.227 1 95.94 144 LEU B C 1
ATOM 3794 O O . LEU B 1 144 ? 0.779 -25.203 -9.438 1 95.94 144 LEU B O 1
ATOM 3798 N N . ARG B 1 145 ? 2.744 -25.203 -8.352 1 95.25 145 ARG B N 1
ATOM 3799 C CA . ARG B 1 145 ? 2.357 -26.328 -7.504 1 95.25 145 ARG B CA 1
ATOM 3800 C C . ARG B 1 145 ? 1.086 -26.016 -6.723 1 95.25 145 ARG B C 1
ATOM 3802 O O . ARG B 1 145 ? 0.187 -26.859 -6.625 1 95.25 145 ARG B O 1
ATOM 3809 N N . LEU B 1 146 ? 1.048 -24.859 -6.195 1 96.38 146 LEU B N 1
ATOM 3810 C CA . LEU B 1 146 ? -0.108 -24.453 -5.406 1 96.38 146 LEU B CA 1
ATOM 3811 C C . LEU B 1 146 ? -1.353 -24.328 -6.281 1 96.38 146 LEU B C 1
ATOM 3813 O O . LEU B 1 146 ? -2.447 -24.719 -5.863 1 96.38 146 LEU B O 1
ATOM 3817 N N . GLU B 1 147 ? -1.208 -23.797 -7.469 1 95.75 147 GLU B N 1
ATOM 3818 C CA . GLU B 1 147 ? -2.309 -23.719 -8.422 1 95.75 147 GLU B CA 1
ATOM 3819 C C . GLU B 1 147 ? -2.846 -25.109 -8.766 1 95.75 147 GLU B C 1
ATOM 3821 O O . GLU B 1 147 ? -4.059 -25.328 -8.781 1 95.75 147 GLU B O 1
ATOM 3826 N N . ARG B 1 148 ? -1.945 -26.016 -9.062 1 94.38 148 ARG B N 1
ATOM 3827 C CA . ARG B 1 148 ? -2.33 -27.375 -9.398 1 94.38 148 ARG B CA 1
ATOM 3828 C C . ARG B 1 148 ? -3.057 -28.047 -8.234 1 94.38 148 ARG B C 1
ATOM 3830 O O . ARG B 1 148 ? -4.062 -28.734 -8.43 1 94.38 148 ARG B O 1
ATOM 3837 N N . MET B 1 149 ? -2.52 -27.859 -7.098 1 94.12 149 MET B N 1
ATOM 3838 C CA . MET B 1 149 ? -3.164 -28.422 -5.914 1 94.12 149 MET B CA 1
ATOM 3839 C C . MET B 1 149 ? -4.578 -27.875 -5.75 1 94.12 149 MET B C 1
ATOM 3841 O O . MET B 1 149 ? -5.52 -28.625 -5.508 1 94.12 149 MET B O 1
ATOM 3845 N N . SER B 1 150 ? -4.738 -26.562 -5.855 1 95.44 150 SER B N 1
ATOM 3846 C CA . SER B 1 150 ? -6.039 -25.922 -5.715 1 95.44 150 SER B CA 1
ATOM 3847 C C . SER B 1 150 ? -7.047 -26.484 -6.715 1 95.44 150 SER B C 1
ATOM 3849 O O . SER B 1 150 ? -8.18 -26.812 -6.348 1 95.44 150 SER B O 1
ATOM 3851 N N . ARG B 1 151 ? -6.656 -26.562 -7.914 1 94.19 151 ARG B N 1
ATOM 3852 C CA . ARG B 1 151 ? -7.512 -27.125 -8.961 1 94.19 151 ARG B CA 1
ATOM 3853 C C . ARG B 1 151 ? -7.863 -28.578 -8.672 1 94.19 151 ARG B C 1
ATOM 3855 O O . ARG B 1 151 ? -9 -29 -8.867 1 94.19 151 ARG B O 1
ATOM 3862 N N . GLY B 1 152 ? -6.867 -29.297 -8.234 1 93.81 152 GLY B N 1
ATOM 3863 C CA . GLY B 1 152 ? -7.047 -30.703 -7.934 1 93.81 152 GLY B CA 1
ATOM 3864 C C . GLY B 1 152 ? -8.062 -30.953 -6.836 1 93.81 152 GLY B C 1
ATOM 3865 O O . GLY B 1 152 ? -8.656 -32.031 -6.77 1 93.81 152 GLY B O 1
ATOM 3866 N N . LEU B 1 153 ? -8.281 -30 -5.984 1 95.12 153 LEU B N 1
ATOM 3867 C CA . LEU B 1 153 ? -9.242 -30.141 -4.898 1 95.12 153 LEU B CA 1
ATOM 3868 C C . LEU B 1 153 ? -10.656 -30.328 -5.445 1 95.12 153 LEU B C 1
ATOM 3870 O O . LEU B 1 153 ? -11.531 -30.828 -4.742 1 95.12 153 LEU B O 1
ATOM 3874 N N . THR B 1 154 ? -10.914 -29.922 -6.691 1 95.19 154 THR B N 1
ATOM 3875 C CA . THR B 1 154 ? -12.234 -30.047 -7.297 1 95.19 154 THR B CA 1
ATOM 3876 C C . THR B 1 154 ? -12.586 -31.516 -7.512 1 95.19 154 THR B C 1
ATOM 3878 O O . THR B 1 154 ? -13.75 -31.859 -7.746 1 95.19 154 THR B O 1
ATOM 3881 N N . ASN B 1 155 ? -11.609 -32.375 -7.496 1 94.12 155 ASN B N 1
ATOM 3882 C CA . ASN B 1 155 ? -11.859 -33.812 -7.594 1 94.12 155 ASN B CA 1
ATOM 3883 C C . ASN B 1 155 ? -12.422 -34.375 -6.285 1 94.12 155 ASN B C 1
ATOM 3885 O O . ASN B 1 155 ? -12.984 -35.469 -6.266 1 94.12 155 ASN B O 1
ATOM 3889 N N . LYS B 1 156 ? -12.234 -33.688 -5.199 1 92.75 156 LYS B N 1
ATOM 3890 C CA . LYS B 1 156 ? -12.641 -34.156 -3.879 1 92.75 156 LYS B CA 1
ATOM 3891 C C . LYS B 1 156 ? -13.773 -33.312 -3.314 1 92.75 156 LYS B C 1
ATOM 3893 O O . LYS B 1 156 ? -14.562 -33.812 -2.494 1 92.75 156 LYS B O 1
ATOM 3898 N N . PHE B 1 157 ? -13.812 -32.094 -3.697 1 94.5 157 PHE B N 1
ATOM 3899 C CA . PHE B 1 157 ? -14.812 -31.156 -3.207 1 94.5 157 PHE B CA 1
ATOM 3900 C C . PHE B 1 157 ? -15.648 -30.609 -4.359 1 94.5 157 PHE B C 1
ATOM 3902 O O . PHE B 1 157 ? -15.117 -30.344 -5.441 1 94.5 157 PHE B O 1
ATOM 3909 N N . LYS B 1 158 ? -16.922 -30.328 -4.145 1 94.81 158 LYS B N 1
ATOM 3910 C CA . LYS B 1 158 ? -17.828 -29.828 -5.176 1 94.81 158 LYS B CA 1
ATOM 3911 C C . LYS B 1 158 ? -17.531 -28.375 -5.504 1 94.81 158 LYS B C 1
ATOM 3913 O O . LYS B 1 158 ? -17.672 -27.953 -6.652 1 94.81 158 LYS B O 1
ATOM 3918 N N . HIS B 1 159 ? -17.219 -27.641 -4.43 1 94.56 159 HIS B N 1
ATOM 3919 C CA . HIS B 1 159 ? -16.953 -26.203 -4.57 1 94.56 159 HIS B CA 1
ATOM 3920 C C . HIS B 1 159 ? -15.602 -25.828 -3.973 1 94.56 159 HIS B C 1
ATOM 3922 O O . HIS B 1 159 ? -15.336 -26.109 -2.801 1 94.56 159 HIS B O 1
ATOM 3928 N N . VAL B 1 160 ? -14.805 -25.203 -4.777 1 96.5 160 VAL B N 1
ATOM 3929 C CA . VAL B 1 160 ? -13.523 -24.703 -4.316 1 96.5 160 VAL B CA 1
ATOM 3930 C C . VAL B 1 160 ? -13.43 -23.203 -4.594 1 96.5 160 VAL B C 1
ATOM 3932 O O . VAL B 1 160 ? -13.398 -22.781 -5.754 1 96.5 160 VAL B O 1
ATOM 3935 N N . PHE B 1 161 ? -13.461 -22.406 -3.531 1 97 161 PHE B N 1
ATOM 3936 C CA . PHE B 1 161 ? -13.266 -20.969 -3.629 1 97 161 PHE B CA 1
ATOM 3937 C C . PHE B 1 161 ? -11.812 -20.594 -3.389 1 97 161 PHE B C 1
ATOM 3939 O O . PHE B 1 161 ? -11.195 -21.062 -2.432 1 97 161 PHE B O 1
ATOM 3946 N N . VAL B 1 162 ? -11.305 -19.781 -4.285 1 98.44 162 VAL B N 1
ATOM 3947 C CA . VAL B 1 162 ? -9.898 -19.406 -4.188 1 98.44 162 VAL B CA 1
ATOM 3948 C C . VAL B 1 162 ? -9.766 -17.875 -4.211 1 98.44 162 VAL B C 1
ATOM 3950 O O . VAL B 1 162 ? -10.281 -17.219 -5.121 1 98.44 162 VAL B O 1
ATOM 3953 N N . VAL B 1 163 ? -9.148 -17.312 -3.221 1 98.88 163 VAL B N 1
ATOM 3954 C CA . VAL B 1 163 ? -8.766 -15.906 -3.213 1 98.88 163 VAL B CA 1
ATOM 3955 C C . VAL B 1 163 ? -7.242 -15.789 -3.283 1 98.88 163 VAL B C 1
ATOM 3957 O O . VAL B 1 163 ? -6.527 -16.328 -2.439 1 98.88 163 VAL B O 1
ATOM 3960 N N . SER B 1 164 ? -6.742 -15.133 -4.27 1 98.94 164 SER B N 1
ATOM 3961 C CA . SER B 1 164 ? -5.309 -14.906 -4.441 1 98.94 164 SER B CA 1
ATOM 3962 C C . SER B 1 164 ? -4.992 -13.414 -4.512 1 98.94 164 SER B C 1
ATOM 3964 O O . SER B 1 164 ? -5.828 -12.617 -4.938 1 98.94 164 SER B O 1
ATOM 3966 N N . GLY B 1 165 ? -3.793 -13.062 -4.121 1 98.88 165 GLY B N 1
ATOM 3967 C CA . GLY B 1 165 ? -3.416 -11.664 -4.207 1 98.88 165 GLY B CA 1
ATOM 3968 C C . GLY B 1 165 ? -2 -11.391 -3.738 1 98.88 165 GLY B C 1
ATOM 3969 O O . GLY B 1 165 ? -1.292 -12.312 -3.326 1 98.88 165 GLY B O 1
ATOM 3970 N N . PRO B 1 166 ? -1.591 -10.18 -3.9 1 98.81 166 PRO B N 1
ATOM 3971 C CA . PRO B 1 166 ? -0.277 -9.719 -3.438 1 98.81 166 PRO B CA 1
ATOM 3972 C C . PRO B 1 166 ? -0.265 -9.367 -1.954 1 98.81 166 PRO B C 1
ATOM 3974 O O . PRO B 1 166 ? -1.325 -9.188 -1.349 1 98.81 166 PRO B O 1
ATOM 3977 N N . MET B 1 167 ? 0.908 -9.375 -1.42 1 98.19 167 MET B N 1
ATOM 3978 C CA . MET B 1 167 ? 1.175 -8.914 -0.06 1 98.19 167 MET B CA 1
ATOM 3979 C C . MET B 1 167 ? 2.469 -8.109 -0.001 1 98.19 167 MET B C 1
ATOM 3981 O O . MET B 1 167 ? 3.369 -8.312 -0.819 1 98.19 167 MET B O 1
ATOM 3985 N N . TYR B 1 168 ? 2.518 -7.25 0.889 1 98.44 168 TYR B N 1
ATOM 3986 C CA . TYR B 1 168 ? 3.697 -6.441 1.18 1 98.44 168 TYR B CA 1
ATOM 3987 C C . TYR B 1 168 ? 4.102 -6.574 2.643 1 98.44 168 TYR B C 1
ATOM 3989 O O . TYR B 1 168 ? 3.559 -5.887 3.51 1 98.44 168 TYR B O 1
ATOM 3997 N N . LEU B 1 169 ? 5.012 -7.406 2.859 1 98.38 169 LEU B N 1
ATOM 3998 C CA . LEU B 1 169 ? 5.375 -7.758 4.23 1 98.38 169 LEU B CA 1
ATOM 3999 C C . LEU B 1 169 ? 6.648 -7.031 4.656 1 98.38 169 LEU B C 1
ATOM 4001 O O . LEU B 1 169 ? 7.578 -6.879 3.859 1 98.38 169 LEU B O 1
ATOM 4005 N N . ALA B 1 170 ? 6.625 -6.617 5.914 1 98.12 170 ALA B N 1
ATOM 4006 C CA . ALA B 1 170 ? 7.797 -5.965 6.496 1 98.12 170 ALA B CA 1
ATOM 4007 C C . ALA B 1 170 ? 8.875 -6.988 6.852 1 98.12 170 ALA B C 1
ATOM 4009 O O . ALA B 1 170 ? 8.562 -8.141 7.156 1 98.12 170 ALA B O 1
ATOM 4010 N N . GLU B 1 171 ? 10.039 -6.527 6.738 1 96.81 171 GLU B N 1
ATOM 4011 C CA . GLU B 1 171 ? 11.195 -7.285 7.199 1 96.81 171 GLU B CA 1
ATOM 4012 C C . GLU B 1 171 ? 12.125 -6.414 8.039 1 96.81 171 GLU B C 1
ATOM 4014 O O . GLU B 1 171 ? 12.016 -5.188 8.031 1 96.81 171 GLU B O 1
ATOM 4019 N N . ARG B 1 172 ? 12.938 -7.07 8.734 1 96.06 172 ARG B N 1
ATOM 4020 C CA . ARG B 1 172 ? 13.906 -6.352 9.555 1 96.06 172 ARG B CA 1
ATOM 4021 C C . ARG B 1 172 ? 14.953 -5.656 8.695 1 96.06 172 ARG B C 1
ATOM 4023 O O . ARG B 1 172 ? 15.523 -6.27 7.789 1 96.06 172 ARG B O 1
ATOM 4030 N N . ASP B 1 173 ? 15.039 -4.461 8.867 1 92.12 173 ASP B N 1
ATOM 4031 C CA . ASP B 1 173 ? 16.125 -3.666 8.312 1 92.12 173 ASP B CA 1
ATOM 4032 C C . ASP B 1 173 ? 17.281 -3.537 9.305 1 92.12 173 ASP B C 1
ATOM 4034 O O . ASP B 1 173 ? 17.219 -2.725 10.234 1 92.12 173 ASP B O 1
ATOM 4038 N N . HIS B 1 174 ? 18.281 -4.176 9.07 1 86.88 174 HIS B N 1
ATOM 4039 C CA . HIS B 1 174 ? 19.375 -4.227 10.031 1 86.88 174 HIS B CA 1
ATOM 4040 C C . HIS B 1 174 ? 20.188 -2.936 10 1 86.88 174 HIS B C 1
ATOM 4042 O O . HIS B 1 174 ? 20.781 -2.545 11.008 1 86.88 174 HIS B O 1
ATOM 4048 N N . THR B 1 175 ? 20.203 -2.322 8.891 1 82.12 175 THR B N 1
ATOM 4049 C CA . THR B 1 175 ? 20.938 -1.074 8.75 1 82.12 175 THR B CA 1
ATOM 4050 C C . THR B 1 175 ? 20.344 0.011 9.648 1 82.12 175 THR B C 1
ATOM 4052 O O . THR B 1 175 ? 21.078 0.718 10.344 1 82.12 175 THR B O 1
ATOM 4055 N N . ASN B 1 176 ? 19.094 0.078 9.742 1 83.94 176 ASN B N 1
ATOM 4056 C CA . ASN B 1 176 ? 18.438 1.139 10.492 1 83.94 176 ASN B CA 1
ATOM 4057 C C . ASN B 1 176 ? 17.781 0.604 11.766 1 83.94 176 ASN B C 1
ATOM 4059 O O . ASN B 1 176 ? 17.156 1.355 12.508 1 83.94 176 ASN B O 1
ATOM 4063 N N . ASN B 1 177 ? 17.922 -0.672 11.969 1 88.81 177 ASN B N 1
ATOM 4064 C CA . ASN B 1 177 ? 17.375 -1.345 13.148 1 88.81 177 ASN B CA 1
ATOM 4065 C C . ASN B 1 177 ? 15.891 -1.069 13.32 1 88.81 177 ASN B C 1
ATOM 4067 O O . ASN B 1 177 ? 15.453 -0.616 14.375 1 88.81 177 ASN B O 1
ATOM 4071 N N . CYS B 1 178 ? 15.188 -1.286 12.273 1 94.38 178 CYS B N 1
ATOM 4072 C CA . CYS B 1 178 ? 13.742 -1.096 12.258 1 94.38 178 CYS B CA 1
ATOM 4073 C C . CYS B 1 178 ? 13.062 -2.127 11.367 1 94.38 178 CYS B C 1
ATOM 4075 O O . CYS B 1 178 ? 13.734 -2.902 10.688 1 94.38 178 CYS B O 1
ATOM 4077 N N . MET B 1 179 ? 11.781 -2.234 11.523 1 97.69 179 MET B N 1
ATOM 4078 C CA . MET B 1 179 ? 10.984 -3.016 10.586 1 97.69 179 MET B CA 1
ATOM 4079 C C . MET B 1 179 ? 10.516 -2.15 9.422 1 97.69 179 MET B C 1
ATOM 4081 O O . MET B 1 179 ? 10.078 -1.016 9.625 1 97.69 179 MET B O 1
ATOM 4085 N N . ALA B 1 180 ? 10.703 -2.686 8.188 1 98.31 180 ALA B N 1
ATOM 4086 C CA . ALA B 1 180 ? 10.328 -1.889 7.023 1 98.31 180 ALA B CA 1
ATOM 4087 C C . ALA B 1 180 ? 9.781 -2.773 5.906 1 98.31 180 ALA B C 1
ATOM 4089 O O . ALA B 1 180 ? 10.133 -3.951 5.812 1 98.31 180 ALA B O 1
ATOM 4090 N N . VAL B 1 181 ? 8.914 -2.225 5.16 1 98.44 181 VAL B N 1
ATOM 4091 C CA . VAL B 1 181 ? 8.461 -2.818 3.906 1 98.44 181 VAL B CA 1
ATOM 4092 C C . VAL B 1 181 ? 9.266 -2.248 2.74 1 98.44 181 VAL B C 1
ATOM 4094 O O . VAL B 1 181 ? 9.492 -1.037 2.664 1 98.44 181 VAL B O 1
ATOM 4097 N N . ARG B 1 182 ? 9.734 -3.105 1.845 1 97.62 182 ARG B N 1
ATOM 4098 C CA . ARG B 1 182 ? 10.438 -2.701 0.631 1 97.62 182 ARG B CA 1
ATOM 4099 C C . ARG B 1 182 ? 9.984 -3.529 -0.566 1 97.62 182 ARG B C 1
ATOM 4101 O O . ARG B 1 182 ? 9.961 -4.762 -0.503 1 97.62 182 ARG B O 1
ATOM 4108 N N . TYR B 1 183 ? 9.641 -2.898 -1.626 1 98.12 183 TYR B N 1
ATOM 4109 C CA . TYR B 1 183 ? 9.258 -3.609 -2.842 1 98.12 183 TYR B CA 1
ATOM 4110 C C . TYR B 1 183 ? 9.641 -2.811 -4.082 1 98.12 183 TYR B C 1
ATOM 4112 O O . TYR B 1 183 ? 9.633 -1.576 -4.059 1 98.12 183 TYR B O 1
ATOM 4120 N N . GLN B 1 184 ? 9.953 -3.488 -5.172 1 98.31 184 GLN B N 1
ATOM 4121 C CA . GLN B 1 184 ? 10.297 -2.871 -6.445 1 98.31 184 GLN B CA 1
ATOM 4122 C C . GLN B 1 184 ? 9.047 -2.408 -7.191 1 98.31 184 GLN B C 1
ATOM 4124 O O . GLN B 1 184 ? 7.973 -2.984 -7.023 1 98.31 184 GLN B O 1
ATOM 4129 N N . VAL B 1 185 ? 9.188 -1.372 -7.922 1 98.75 185 VAL B N 1
ATOM 4130 C CA . VAL B 1 185 ? 8.18 -0.991 -8.898 1 98.75 185 VAL B CA 1
ATOM 4131 C C . VAL B 1 185 ? 8.758 -1.092 -10.312 1 98.75 185 VAL B C 1
ATOM 4133 O O . VAL B 1 185 ? 9.945 -0.827 -10.516 1 98.75 185 VAL B O 1
ATOM 4136 N N . VAL B 1 186 ? 7.91 -1.473 -11.281 1 98.5 186 VAL B N 1
ATOM 4137 C CA . VAL B 1 186 ? 8.461 -1.758 -12.602 1 98.5 186 VAL B CA 1
ATOM 4138 C C . VAL B 1 186 ? 7.781 -0.876 -13.648 1 98.5 186 VAL B C 1
ATOM 4140 O O . VAL B 1 186 ? 6.59 -0.579 -13.539 1 98.5 186 VAL B O 1
ATOM 4143 N N . GLY B 1 187 ? 8.555 -0.456 -14.664 1 98.12 187 GLY B N 1
ATOM 4144 C CA . GLY B 1 187 ? 8.047 0.274 -15.812 1 98.12 187 GLY B CA 1
ATOM 4145 C C . GLY B 1 187 ? 7.77 1.735 -15.516 1 98.12 187 GLY B C 1
ATOM 4146 O O . GLY B 1 187 ? 7.949 2.191 -14.383 1 98.12 187 GLY B O 1
ATOM 4147 N N . PRO B 1 188 ? 7.34 2.422 -16.609 1 97.31 188 PRO B N 1
ATOM 4148 C CA . PRO B 1 188 ? 7.098 3.861 -16.469 1 97.31 188 PRO B CA 1
ATOM 4149 C C . PRO B 1 188 ? 5.945 4.184 -15.523 1 97.31 188 PRO B C 1
ATOM 4151 O O . PRO B 1 188 ? 5.93 5.254 -14.906 1 97.31 188 PRO B O 1
ATOM 4154 N N . ASN B 1 189 ? 5.027 3.234 -15.406 1 98.12 189 ASN B N 1
ATOM 4155 C CA . ASN B 1 189 ? 3.881 3.488 -14.539 1 98.12 189 ASN B CA 1
ATOM 4156 C C . ASN B 1 189 ? 4.117 2.957 -13.133 1 98.12 189 ASN B C 1
ATOM 4158 O O . ASN B 1 189 ? 3.229 3.031 -12.281 1 98.12 189 ASN B O 1
ATOM 4162 N N . GLN B 1 190 ? 5.211 2.379 -12.906 1 98.19 190 GLN B N 1
ATOM 4163 C CA . GLN B 1 190 ? 5.645 1.953 -11.578 1 98.19 190 GLN B CA 1
ATOM 4164 C C . GLN B 1 190 ? 4.68 0.928 -10.992 1 98.19 190 GLN B C 1
ATOM 4166 O O . GLN B 1 190 ? 4.203 1.093 -9.867 1 98.19 190 GLN B O 1
ATOM 4171 N N . VAL B 1 191 ? 4.457 -0.14 -11.734 1 98.88 191 VAL B N 1
ATOM 4172 C CA . VAL B 1 191 ? 3.646 -1.249 -11.242 1 98.88 191 VAL B CA 1
ATOM 4173 C C . VAL B 1 191 ? 4.367 -1.941 -10.086 1 98.88 191 VAL B C 1
ATOM 4175 O O . VAL B 1 191 ? 5.539 -2.307 -10.203 1 98.88 191 VAL B O 1
ATOM 4178 N N . ALA B 1 192 ? 3.703 -2.123 -9.016 1 98.94 192 ALA B N 1
ATOM 4179 C CA . ALA B 1 192 ? 4.336 -2.658 -7.812 1 98.94 192 ALA B CA 1
ATOM 4180 C C . ALA B 1 192 ? 4.598 -4.156 -7.949 1 98.94 192 ALA B C 1
ATOM 4182 O O . ALA B 1 192 ? 3.709 -4.914 -8.344 1 98.94 192 ALA B O 1
ATOM 4183 N N . ALA B 1 193 ? 5.781 -4.562 -7.656 1 98.88 193 ALA B N 1
ATOM 4184 C CA . ALA B 1 193 ? 6.098 -5.977 -7.48 1 98.88 193 ALA B CA 1
ATOM 4185 C C . ALA B 1 193 ? 5.969 -6.391 -6.02 1 98.88 193 ALA B C 1
ATOM 4187 O O . ALA B 1 193 ? 6.754 -5.961 -5.172 1 98.88 193 ALA B O 1
ATOM 4188 N N . PRO B 1 194 ? 4.977 -7.234 -5.746 1 98.81 194 PRO B N 1
ATOM 4189 C CA . PRO B 1 194 ? 4.746 -7.562 -4.336 1 98.81 194 PRO B CA 1
ATOM 4190 C C . PRO B 1 194 ? 5.898 -8.344 -3.715 1 98.81 194 PRO B C 1
ATOM 4192 O O . PRO B 1 194 ? 6.625 -9.047 -4.422 1 98.81 194 PRO B O 1
ATOM 4195 N N . THR B 1 195 ? 6.043 -8.219 -2.404 1 98.69 195 THR B N 1
ATOM 4196 C CA . THR B 1 195 ? 7.07 -8.969 -1.697 1 98.69 195 THR B CA 1
ATOM 4197 C C . THR B 1 195 ? 6.664 -10.438 -1.555 1 98.69 195 THR B C 1
ATOM 4199 O O . THR B 1 195 ? 7.52 -11.32 -1.491 1 98.69 195 THR B O 1
ATOM 4202 N N . HIS B 1 196 ? 5.402 -10.648 -1.44 1 98.81 196 HIS B N 1
ATOM 4203 C CA . HIS B 1 196 ? 4.824 -11.977 -1.267 1 98.81 196 HIS B CA 1
ATOM 4204 C C . HIS B 1 196 ? 3.512 -12.109 -2.035 1 98.81 196 HIS B C 1
ATOM 4206 O O . HIS B 1 196 ? 2.953 -11.109 -2.496 1 98.81 196 HIS B O 1
ATOM 4212 N N . MET B 1 197 ? 3.074 -13.297 -2.16 1 98.69 197 MET B N 1
ATOM 4213 C CA . MET B 1 197 ? 1.762 -13.641 -2.697 1 98.69 197 MET B CA 1
ATOM 4214 C C . MET B 1 197 ? 0.994 -14.531 -1.727 1 98.69 197 MET B C 1
ATOM 4216 O O . MET B 1 197 ? 1.594 -15.32 -0.993 1 98.69 197 MET B O 1
ATOM 4220 N N . PHE B 1 198 ? -0.316 -14.391 -1.78 1 98.88 198 PHE B N 1
ATOM 4221 C CA . PHE B 1 198 ? -1.107 -15.281 -0.937 1 98.88 198 PHE B CA 1
ATOM 4222 C C . PHE B 1 198 ? -2.168 -16 -1.758 1 98.88 198 PHE B C 1
ATOM 4224 O O . PHE B 1 198 ? -2.52 -15.562 -2.854 1 98.88 198 PHE B O 1
ATOM 4231 N N . LYS B 1 199 ? -2.6 -17.062 -1.23 1 98.81 199 LYS B N 1
ATOM 4232 C CA . LYS B 1 199 ? -3.746 -17.828 -1.714 1 98.81 199 LYS B CA 1
ATOM 4233 C C . LYS B 1 199 ? -4.555 -18.406 -0.554 1 98.81 199 LYS B C 1
ATOM 4235 O O . LYS B 1 199 ? -4.004 -19.078 0.32 1 98.81 199 LYS B O 1
ATOM 4240 N N . VAL B 1 200 ? -5.797 -18.141 -0.534 1 98.75 200 VAL B N 1
ATOM 4241 C CA . VAL B 1 200 ? -6.742 -18.719 0.416 1 98.75 200 VAL B CA 1
ATOM 4242 C C . VAL B 1 200 ? -7.707 -19.641 -0.316 1 98.75 200 VAL B C 1
ATOM 4244 O O . VAL B 1 200 ? -8.281 -19.266 -1.34 1 98.75 200 VAL B O 1
ATOM 4247 N N . ILE B 1 201 ? -7.859 -20.797 0.224 1 98 201 ILE B N 1
ATOM 4248 C CA . ILE B 1 201 ? -8.711 -21.812 -0.395 1 98 201 ILE B CA 1
ATOM 4249 C C . ILE B 1 201 ? -9.805 -22.234 0.584 1 98 201 ILE B C 1
ATOM 4251 O O . ILE B 1 201 ? -9.516 -22.562 1.74 1 98 201 ILE B O 1
ATOM 4255 N N . LEU B 1 202 ? -11 -22.141 0.173 1 97.06 202 LEU B N 1
ATOM 4256 C CA . LEU B 1 202 ? -12.148 -22.734 0.854 1 97.06 202 LEU B CA 1
ATOM 4257 C C . LEU B 1 202 ? -12.766 -23.844 0.018 1 97.06 202 LEU B C 1
ATOM 4259 O O . LEU B 1 202 ? -13.188 -23.609 -1.118 1 97.06 202 LEU B O 1
ATOM 4263 N N . ALA B 1 203 ? -12.742 -25.016 0.518 1 96.06 203 ALA B N 1
ATOM 4264 C CA . ALA B 1 203 ? -13.281 -26.172 -0.173 1 96.06 203 ALA B CA 1
ATOM 4265 C C . ALA B 1 203 ? -14.453 -26.781 0.604 1 96.06 203 ALA B C 1
ATOM 4267 O O . ALA B 1 203 ? -14.391 -26.906 1.829 1 96.06 203 ALA B O 1
ATOM 4268 N N . GLU B 1 204 ? -15.477 -27.031 -0.154 1 94.56 204 GLU B N 1
ATOM 4269 C CA . GLU B 1 204 ? -16.625 -27.609 0.527 1 94.56 204 GLU B CA 1
ATOM 4270 C C . GLU B 1 204 ? -17.469 -28.453 -0.425 1 94.56 204 GLU B C 1
ATOM 4272 O O . GLU B 1 204 ? -17.297 -28.375 -1.644 1 94.56 204 GLU B O 1
ATOM 4277 N N . ASN B 1 205 ? -18.125 -29.344 0.209 1 90.75 205 ASN B N 1
ATOM 4278 C CA . ASN B 1 205 ? -19.141 -30.094 -0.52 1 90.75 205 ASN B CA 1
ATOM 4279 C C . ASN B 1 205 ? -20.531 -29.484 -0.306 1 90.75 205 ASN B C 1
ATOM 4281 O O . ASN B 1 205 ? -20.656 -28.344 0.142 1 90.75 205 ASN B O 1
ATOM 4285 N N . ASP B 1 206 ? -21.531 -30.188 -0.738 1 78.38 206 ASP B N 1
ATOM 4286 C CA . ASP B 1 206 ? -22.875 -29.625 -0.725 1 78.38 206 ASP B CA 1
ATOM 4287 C C . ASP B 1 206 ? -23.312 -29.281 0.695 1 78.38 206 ASP B C 1
ATOM 4289 O O . ASP B 1 206 ? -22.938 -29.953 1.654 1 78.38 206 ASP B O 1
ATOM 4293 N N . GLN B 1 207 ? -24.062 -28.234 0.948 1 70.75 207 GLN B N 1
ATOM 4294 C CA . GLN B 1 207 ? -24.672 -27.703 2.166 1 70.75 207 GLN B CA 1
ATOM 4295 C C . GLN B 1 207 ? -23.594 -27.359 3.197 1 70.75 207 GLN B C 1
ATOM 4297 O O . GLN B 1 207 ? -23.828 -27.469 4.402 1 70.75 207 GLN B O 1
ATOM 4302 N N . GLY B 1 208 ? -22.328 -27.172 2.686 1 73.44 208 GLY B N 1
ATOM 4303 C CA . GLY B 1 208 ? -21.297 -26.719 3.611 1 73.44 208 GLY B CA 1
ATOM 4304 C C . GLY B 1 208 ? -20.688 -27.859 4.414 1 73.44 208 GLY B C 1
ATOM 4305 O O . GLY B 1 208 ? -19.875 -27.625 5.305 1 73.44 208 GLY B O 1
ATOM 4306 N N . GLU B 1 209 ? -21.062 -29 4.016 1 74.81 209 GLU B N 1
ATOM 4307 C CA . GLU B 1 209 ? -20.516 -30.188 4.68 1 74.81 209 GLU B CA 1
ATOM 4308 C C . GLU B 1 209 ? -19.016 -30.312 4.426 1 74.81 209 GLU B C 1
ATOM 4310 O O . GLU B 1 209 ? -18.547 -30.078 3.309 1 74.81 209 GLU B O 1
ATOM 4315 N N . ASP B 1 210 ? -18.125 -30.531 5.496 1 84.5 210 ASP B N 1
ATOM 4316 C CA . ASP B 1 210 ? -16.703 -30.844 5.43 1 84.5 210 ASP B CA 1
ATOM 4317 C C . ASP B 1 210 ? -15.906 -29.625 4.961 1 84.5 210 ASP B C 1
ATOM 4319 O O . ASP B 1 210 ? -14.914 -29.781 4.242 1 84.5 210 ASP B O 1
ATOM 4323 N N . ARG B 1 211 ? -16.422 -28.531 5.211 1 93.25 211 ARG B N 1
ATOM 4324 C CA . ARG B 1 211 ? -15.734 -27.312 4.816 1 93.25 211 ARG B CA 1
ATOM 4325 C C . ARG B 1 211 ? -14.32 -27.266 5.387 1 93.25 211 ARG B C 1
ATOM 4327 O O . ARG B 1 211 ? -14.117 -27.547 6.57 1 93.25 211 ARG B O 1
ATOM 4334 N N . ALA B 1 212 ? -13.445 -27.078 4.504 1 95.25 212 ALA B N 1
ATOM 4335 C CA . ALA B 1 212 ? -12.039 -26.922 4.883 1 95.25 212 ALA B CA 1
ATOM 4336 C C . ALA B 1 212 ? -11.445 -25.641 4.297 1 95.25 212 ALA B C 1
ATOM 4338 O O . ALA B 1 212 ? -11.875 -25.172 3.238 1 95.25 212 ALA B O 1
ATOM 4339 N N . VAL B 1 213 ? -10.508 -25.078 5.059 1 97 213 VAL B N 1
ATOM 4340 C CA . VAL B 1 213 ? -9.906 -23.812 4.637 1 97 213 VAL B CA 1
ATOM 4341 C C . VAL B 1 213 ? -8.391 -23.891 4.812 1 97 213 VAL B C 1
ATOM 4343 O O . VAL B 1 213 ? -7.891 -24.656 5.633 1 97 213 VAL B O 1
ATOM 4346 N N . ALA B 1 214 ? -7.691 -23.203 3.975 1 97.38 214 ALA B N 1
ATOM 4347 C CA . ALA B 1 214 ? -6.246 -23.031 4.121 1 97.38 214 ALA B CA 1
ATOM 4348 C C . ALA B 1 214 ? -5.777 -21.719 3.533 1 97.38 214 ALA B C 1
ATOM 4350 O O . ALA B 1 214 ? -6.359 -21.219 2.564 1 97.38 214 ALA B O 1
ATOM 4351 N N . ALA B 1 215 ? -4.832 -21.141 4.168 1 98.31 215 ALA B N 1
ATOM 4352 C CA . ALA B 1 215 ? -4.156 -19.938 3.678 1 98.31 215 ALA B CA 1
ATOM 4353 C C . ALA B 1 215 ? -2.666 -20.203 3.465 1 98.31 215 ALA B C 1
ATOM 4355 O O . ALA B 1 215 ? -2.016 -20.828 4.301 1 98.31 215 ALA B O 1
ATOM 4356 N N . PHE B 1 216 ? -2.174 -19.734 2.359 1 98.25 216 PHE B N 1
ATOM 4357 C CA . PHE B 1 216 ? -0.77 -19.891 2 1 98.25 216 PHE B CA 1
ATOM 4358 C C . PHE B 1 216 ? -0.134 -18.531 1.697 1 98.25 216 PHE B C 1
ATOM 4360 O O . PHE B 1 216 ? -0.771 -17.672 1.103 1 98.25 216 PHE B O 1
ATOM 4367 N N . VAL B 1 217 ? 1.112 -18.359 2.049 1 98.69 217 VAL B N 1
ATOM 4368 C CA . VAL B 1 217 ? 1.914 -17.203 1.694 1 98.69 217 VAL B CA 1
ATOM 4369 C C . VAL B 1 217 ? 3.26 -17.656 1.129 1 98.69 217 VAL B C 1
ATOM 4371 O O . VAL B 1 217 ? 3.934 -18.5 1.717 1 98.69 217 VAL B O 1
ATOM 4374 N N . MET B 1 218 ? 3.611 -17.094 0.017 1 98 218 MET B N 1
ATOM 4375 C CA . MET B 1 218 ? 4.887 -17.422 -0.622 1 98 218 MET B CA 1
ATOM 4376 C C . MET B 1 218 ? 5.672 -16.141 -0.932 1 98 218 MET B C 1
ATOM 4378 O O . MET B 1 218 ? 5.102 -15.156 -1.386 1 98 218 MET B O 1
ATOM 4382 N N . PRO B 1 219 ? 6.969 -16.172 -0.654 1 98.12 219 PRO B N 1
ATOM 4383 C CA . PRO B 1 219 ? 7.77 -15.016 -1.055 1 98.12 219 PRO B CA 1
ATOM 4384 C C . PRO B 1 219 ? 7.887 -14.883 -2.57 1 98.12 219 PRO B C 1
ATOM 4386 O O . PRO B 1 219 ? 7.992 -15.883 -3.279 1 98.12 219 PRO B O 1
ATOM 4389 N N . ASN B 1 220 ? 7.809 -13.688 -3.074 1 98.56 220 ASN B N 1
ATOM 4390 C CA . ASN B 1 220 ? 7.98 -13.391 -4.492 1 98.56 220 ASN B CA 1
ATOM 4391 C C . ASN B 1 220 ? 9.453 -13.258 -4.859 1 98.56 220 ASN B C 1
ATOM 4393 O O . ASN B 1 220 ? 9.883 -12.219 -5.355 1 98.56 220 ASN B O 1
ATOM 4397 N N . ARG B 1 221 ? 10.148 -14.266 -4.668 1 97.69 221 ARG B N 1
ATOM 4398 C CA . ARG B 1 221 ? 11.578 -14.414 -4.914 1 97.69 221 ARG B CA 1
ATOM 4399 C C . ARG B 1 221 ? 11.945 -15.875 -5.148 1 97.69 221 ARG B C 1
ATOM 4401 O O . ARG B 1 221 ? 11.141 -16.781 -4.875 1 97.69 221 ARG B O 1
ATOM 4408 N N . PRO B 1 222 ? 13.156 -16.109 -5.684 1 97.5 222 PRO B N 1
ATOM 4409 C CA . PRO B 1 222 ? 13.555 -17.516 -5.793 1 97.5 222 PRO B CA 1
ATOM 4410 C C . PRO B 1 222 ? 13.562 -18.234 -4.445 1 97.5 222 PRO B C 1
ATOM 4412 O O . PRO B 1 222 ? 14.039 -17.688 -3.449 1 97.5 222 PRO B O 1
ATOM 4415 N N . ILE B 1 223 ? 13.016 -19.375 -4.441 1 96.25 223 ILE B N 1
ATOM 4416 C CA . ILE B 1 223 ? 12.938 -20.188 -3.232 1 96.25 223 ILE B CA 1
ATOM 4417 C C . ILE B 1 223 ? 13.852 -21.406 -3.369 1 96.25 223 ILE B C 1
ATOM 4419 O O . ILE B 1 223 ? 13.688 -22.203 -4.289 1 96.25 223 ILE B O 1
ATOM 4423 N N . ARG B 1 224 ? 14.711 -21.594 -2.453 1 93.69 224 ARG B N 1
ATOM 4424 C CA . ARG B 1 224 ? 15.781 -22.594 -2.561 1 93.69 224 ARG B CA 1
ATOM 4425 C C . ARG B 1 224 ? 15.25 -24 -2.311 1 93.69 224 ARG B C 1
ATOM 4427 O O . ARG B 1 224 ? 15.531 -24.922 -3.082 1 93.69 224 ARG B O 1
ATOM 4434 N N . ASP B 1 225 ? 14.461 -24.125 -1.28 1 89.19 225 ASP B N 1
ATOM 4435 C CA . ASP B 1 225 ? 14.125 -25.453 -0.795 1 89.19 225 ASP B CA 1
ATOM 4436 C C . ASP B 1 225 ? 12.844 -25.969 -1.45 1 89.19 225 ASP B C 1
ATOM 4438 O O . ASP B 1 225 ? 11.898 -25.203 -1.669 1 89.19 225 ASP B O 1
ATOM 4442 N N . ASN B 1 226 ? 12.945 -27.172 -1.791 1 88.56 226 ASN B N 1
ATOM 4443 C CA . ASN B 1 226 ? 11.742 -27.859 -2.248 1 88.56 226 ASN B CA 1
ATOM 4444 C C . ASN B 1 226 ? 10.875 -28.312 -1.077 1 88.56 226 ASN B C 1
ATOM 4446 O O . ASN B 1 226 ? 10.766 -29.5 -0.797 1 88.56 226 ASN B O 1
ATOM 4450 N N . GLU B 1 227 ? 10.172 -27.438 -0.545 1 86.94 227 GLU B N 1
ATOM 4451 C CA . GLU B 1 227 ? 9.352 -27.703 0.633 1 86.94 227 GLU B CA 1
ATOM 4452 C C . GLU B 1 227 ? 7.949 -28.156 0.239 1 86.94 227 GLU B C 1
ATOM 4454 O O . GLU B 1 227 ? 7.434 -27.75 -0.806 1 86.94 227 GLU B O 1
ATOM 4459 N N . PRO B 1 228 ? 7.402 -29.094 1.099 1 91.19 228 PRO B N 1
ATOM 4460 C CA . PRO B 1 228 ? 5.973 -29.344 0.888 1 91.19 228 PRO B CA 1
ATOM 4461 C C . PRO B 1 228 ? 5.133 -28.078 1.04 1 91.19 228 PRO B C 1
ATOM 4463 O O . PRO B 1 228 ? 5.512 -27.156 1.774 1 91.19 228 PRO B O 1
ATOM 4466 N N . LEU B 1 229 ? 4 -28.047 0.423 1 94.06 229 LEU B N 1
ATOM 4467 C CA . LEU B 1 229 ? 3.195 -26.844 0.338 1 94.06 229 LEU B CA 1
ATOM 4468 C C . LEU B 1 229 ? 2.707 -26.406 1.718 1 94.06 229 LEU B C 1
ATOM 4470 O O . LEU B 1 229 ? 2.5 -25.219 1.968 1 94.06 229 LEU B O 1
ATOM 4474 N N . TYR B 1 230 ? 2.484 -27.406 2.652 1 93.31 230 TYR B N 1
ATOM 4475 C CA . TYR B 1 230 ? 1.95 -27.062 3.963 1 93.31 230 TYR B CA 1
ATOM 4476 C C . TYR B 1 230 ? 2.926 -26.172 4.727 1 93.31 230 TYR B C 1
ATOM 4478 O O . TYR B 1 230 ? 2.543 -25.516 5.695 1 93.31 230 TYR B O 1
ATOM 4486 N N . ARG B 1 231 ? 4.211 -26.125 4.309 1 93.88 231 ARG B N 1
ATOM 4487 C CA . ARG B 1 231 ? 5.195 -25.266 4.957 1 93.88 231 ARG B CA 1
ATOM 4488 C C . ARG B 1 231 ? 4.93 -23.797 4.652 1 93.88 231 ARG B C 1
ATOM 4490 O O . ARG B 1 231 ? 5.438 -22.922 5.348 1 93.88 231 ARG B O 1
ATOM 4497 N N . TYR B 1 232 ? 4.148 -23.516 3.613 1 96.38 232 TYR B N 1
ATOM 4498 C CA . TYR B 1 232 ? 3.805 -22.141 3.246 1 96.38 232 TYR B CA 1
ATOM 4499 C C . TYR B 1 232 ? 2.51 -21.703 3.918 1 96.38 232 TYR B C 1
ATOM 4501 O O . TYR B 1 232 ? 2.051 -20.578 3.721 1 96.38 232 TYR B O 1
ATOM 4509 N N . GLN B 1 233 ? 1.886 -22.594 4.699 1 96.94 233 GLN B N 1
ATOM 4510 C CA . GLN B 1 233 ? 0.613 -22.266 5.332 1 96.94 233 GLN B CA 1
ATOM 4511 C C . GLN B 1 233 ? 0.802 -21.234 6.449 1 96.94 233 GLN B C 1
ATOM 4513 O O . GLN B 1 233 ? 1.802 -21.281 7.172 1 96.94 233 GLN B O 1
ATOM 4518 N N . VAL B 1 234 ? -0.132 -20.344 6.586 1 97.88 234 VAL B N 1
ATOM 4519 C CA . VAL B 1 234 ? -0.219 -19.391 7.68 1 97.88 234 VAL B CA 1
ATOM 4520 C C . VAL B 1 234 ? -1.637 -19.375 8.25 1 97.88 234 VAL B C 1
ATOM 4522 O O . VAL B 1 234 ? -2.59 -19.75 7.559 1 97.88 234 VAL B O 1
ATOM 4525 N N . PRO B 1 235 ? -1.758 -19 9.508 1 97.12 235 PRO B N 1
ATOM 4526 C CA . PRO B 1 235 ? -3.121 -18.812 10.008 1 97.12 235 PRO B CA 1
ATOM 4527 C C . PRO B 1 235 ? -3.9 -17.766 9.227 1 97.12 235 PRO B C 1
ATOM 4529 O O . PRO B 1 235 ? -3.35 -16.703 8.883 1 97.12 235 PRO B O 1
ATOM 4532 N N . LEU B 1 236 ? -5.148 -18.062 8.977 1 97.75 236 LEU B N 1
ATOM 4533 C CA . LEU B 1 236 ? -5.996 -17.172 8.195 1 97.75 236 LEU B CA 1
ATOM 4534 C C . LEU B 1 236 ? -6.043 -15.773 8.812 1 97.75 236 LEU B C 1
ATOM 4536 O O . LEU B 1 236 ? -5.973 -14.773 8.102 1 97.75 236 LEU B O 1
ATOM 4540 N N . VAL B 1 237 ? -6.113 -15.664 10.117 1 96.81 237 VAL B N 1
ATOM 4541 C CA . VAL B 1 237 ? -6.254 -14.398 10.82 1 96.81 237 VAL B CA 1
ATOM 4542 C C . VAL B 1 237 ? -4.992 -13.555 10.633 1 96.81 237 VAL B C 1
ATOM 4544 O O . VAL B 1 237 ? -5.066 -12.328 10.539 1 96.81 237 VAL B O 1
ATOM 4547 N N . GLU B 1 238 ? -3.869 -14.164 10.594 1 97.19 238 GLU B N 1
ATOM 4548 C CA . GLU B 1 238 ? -2.621 -13.438 10.375 1 97.19 238 GLU B CA 1
ATOM 4549 C C . GLU B 1 238 ? -2.562 -12.852 8.969 1 97.19 238 GLU B C 1
ATOM 4551 O O . GLU B 1 238 ? -2.057 -11.742 8.773 1 97.19 238 GLU B O 1
ATOM 4556 N N . LEU B 1 239 ? -3.021 -13.648 8.07 1 98.5 239 LEU B N 1
ATOM 4557 C CA . LEU B 1 239 ? -3.104 -13.141 6.703 1 98.5 239 LEU B CA 1
ATOM 4558 C C . LEU B 1 239 ? -4.047 -11.945 6.629 1 98.5 239 LEU B C 1
ATOM 4560 O O . LEU B 1 239 ? -3.746 -10.953 5.961 1 98.5 239 LEU B O 1
ATOM 4564 N N . GLU B 1 240 ? -5.188 -12.047 7.285 1 98.44 240 GLU B N 1
ATOM 4565 C CA . GLU B 1 240 ? -6.129 -10.93 7.328 1 98.44 240 GLU B CA 1
ATOM 4566 C C . GLU B 1 240 ? -5.484 -9.695 7.945 1 98.44 240 GLU B C 1
ATOM 4568 O O . GLU B 1 240 ? -5.602 -8.594 7.406 1 98.44 240 GLU B O 1
ATOM 4573 N N . ARG B 1 241 ? -4.809 -9.898 9.008 1 97.69 241 ARG B N 1
ATOM 4574 C CA . ARG B 1 241 ? -4.148 -8.805 9.711 1 97.69 241 ARG B CA 1
ATOM 4575 C C . ARG B 1 241 ? -3.146 -8.102 8.805 1 97.69 241 ARG B C 1
ATOM 4577 O O . ARG B 1 241 ? -3.062 -6.867 8.797 1 97.69 241 ARG B O 1
ATOM 4584 N N . SER B 1 242 ? -2.447 -8.82 8.016 1 97.62 242 SER B N 1
ATOM 4585 C CA . SER B 1 242 ? -1.365 -8.273 7.199 1 97.62 242 SER B CA 1
ATOM 4586 C C . SER B 1 242 ? -1.903 -7.621 5.93 1 97.62 242 SER B C 1
ATOM 4588 O O . SER B 1 242 ? -1.311 -6.672 5.414 1 97.62 242 SER B O 1
ATOM 4590 N N . THR B 1 243 ? -2.998 -8.094 5.453 1 98.38 243 THR B N 1
ATOM 4591 C CA . THR B 1 243 ? -3.492 -7.617 4.164 1 98.38 243 THR B CA 1
ATOM 4592 C C . THR B 1 243 ? -4.578 -6.566 4.359 1 98.38 243 THR B C 1
ATOM 4594 O O . THR B 1 243 ? -4.898 -5.816 3.434 1 98.38 243 THR B O 1
ATOM 4597 N N . GLY B 1 244 ? -5.195 -6.602 5.508 1 98.12 244 GLY B N 1
ATOM 4598 C CA . GLY B 1 244 ? -6.344 -5.738 5.715 1 98.12 244 GLY B CA 1
ATOM 4599 C C . GLY B 1 244 ? -7.609 -6.258 5.059 1 98.12 244 GLY B C 1
ATOM 4600 O O . GLY B 1 244 ? -8.586 -5.523 4.918 1 98.12 244 GLY B O 1
ATOM 4601 N N . LEU B 1 245 ? -7.59 -7.504 4.582 1 98.56 245 LEU B N 1
ATOM 4602 C CA . LEU B 1 245 ? -8.727 -8.156 3.934 1 98.56 245 LEU B CA 1
ATOM 4603 C C . LEU B 1 245 ? -9.445 -9.086 4.902 1 98.56 245 LEU B C 1
ATOM 4605 O O . LEU B 1 245 ? -8.875 -9.484 5.922 1 98.56 245 LEU B O 1
ATOM 4609 N N . ARG B 1 246 ? -10.656 -9.375 4.637 1 97.94 246 ARG B N 1
ATOM 4610 C CA . ARG B 1 246 ? -11.43 -10.391 5.34 1 97.94 246 ARG B CA 1
ATOM 4611 C C . ARG B 1 246 ? -11.883 -11.492 4.387 1 97.94 246 ARG B C 1
ATOM 4613 O O . ARG B 1 246 ? -12.609 -11.227 3.426 1 97.94 246 ARG B O 1
ATOM 4620 N N . PHE B 1 247 ? -11.547 -12.711 4.734 1 98.31 247 PHE B N 1
ATOM 4621 C CA . PHE B 1 247 ? -11.812 -13.805 3.809 1 98.31 247 PHE B CA 1
ATOM 4622 C C . PHE B 1 247 ? -13.07 -14.562 4.219 1 98.31 247 PHE B C 1
ATOM 4624 O O . PHE B 1 247 ? -13.188 -15.008 5.363 1 98.31 247 PHE B O 1
ATOM 4631 N N . PHE B 1 248 ? -13.992 -14.609 3.301 1 97.44 248 PHE B N 1
ATOM 4632 C CA . PHE B 1 248 ? -15.281 -15.266 3.471 1 97.44 248 PHE B CA 1
ATOM 4633 C C . PHE B 1 248 ? -16.016 -14.711 4.68 1 97.44 248 PHE B C 1
ATOM 4635 O O . PHE B 1 248 ? -16.422 -15.461 5.574 1 97.44 248 PHE B O 1
ATOM 4642 N N . PRO B 1 249 ? -16.312 -13.438 4.613 1 96.69 249 PRO B N 1
ATOM 4643 C CA . PRO B 1 249 ? -16.812 -12.734 5.793 1 96.69 249 PRO B CA 1
ATOM 4644 C C . PRO B 1 249 ? -18.234 -13.148 6.176 1 96.69 249 PRO B C 1
ATOM 4646 O O . PRO B 1 249 ? -18.688 -12.859 7.289 1 96.69 249 PRO B O 1
ATOM 4649 N N . LYS B 1 250 ? -18.953 -13.797 5.352 1 95.75 250 LYS B N 1
ATOM 4650 C CA . LYS B 1 250 ? -20.312 -14.203 5.668 1 95.75 250 LYS B CA 1
ATOM 4651 C C . LYS B 1 250 ? -20.328 -15.539 6.41 1 95.75 250 LYS B C 1
ATOM 4653 O O . LYS B 1 250 ? -21.375 -15.992 6.875 1 95.75 250 LYS B O 1
ATOM 4658 N N . LEU B 1 251 ? -19.172 -16.203 6.508 1 94.75 251 LEU B N 1
ATOM 4659 C CA . LEU B 1 251 ? -19.062 -17.422 7.305 1 94.75 251 LEU B CA 1
ATOM 4660 C C . LEU B 1 251 ? -18.562 -17.109 8.711 1 94.75 251 LEU B C 1
ATOM 4662 O O . LEU B 1 251 ? -17.703 -16.234 8.898 1 94.75 251 LEU B O 1
ATOM 4666 N N . ASP B 1 252 ? -19.109 -17.844 9.633 1 92 252 ASP B N 1
ATOM 4667 C CA . ASP B 1 252 ? -18.594 -17.75 10.992 1 92 252 ASP B CA 1
ATOM 4668 C C . ASP B 1 252 ? -17.188 -18.359 11.094 1 92 252 ASP B C 1
ATOM 4670 O O . ASP B 1 252 ? -16.906 -19.391 10.477 1 92 252 ASP B O 1
ATOM 4674 N N . ARG B 1 253 ? -16.391 -17.75 11.914 1 89.19 253 ARG B N 1
ATOM 4675 C CA . ARG B 1 253 ? -15.016 -18.219 12.078 1 89.19 253 ARG B CA 1
ATOM 4676 C C . ARG B 1 253 ? -14.984 -19.672 12.539 1 89.19 253 ARG B C 1
ATOM 4678 O O . ARG B 1 253 ? -14.07 -20.422 12.188 1 89.19 253 ARG B O 1
ATOM 4685 N N . SER B 1 254 ? -15.938 -20.047 13.281 1 88.62 254 SER B N 1
ATOM 4686 C CA . SER B 1 254 ? -16.016 -21.406 13.797 1 88.62 254 SER B CA 1
ATOM 4687 C C . SER B 1 254 ? -16.234 -22.422 12.672 1 88.62 254 SER B C 1
ATOM 4689 O O . SER B 1 254 ? -16.016 -23.625 12.852 1 88.62 254 SER B O 1
ATOM 4691 N N . GLU B 1 255 ? -16.625 -21.938 11.508 1 85.81 255 GLU B N 1
ATOM 4692 C CA . GLU B 1 255 ? -16.828 -22.797 10.352 1 85.81 255 GLU B CA 1
ATOM 4693 C C . GLU B 1 255 ? -15.547 -22.953 9.539 1 85.81 255 GLU B C 1
ATOM 4695 O O . GLU B 1 255 ? -15.5 -23.719 8.586 1 85.81 255 GLU B O 1
ATOM 4700 N N . LEU B 1 256 ? -14.539 -22.234 9.906 1 85.56 256 LEU B N 1
ATOM 4701 C CA . LEU B 1 256 ? -13.266 -22.219 9.188 1 85.56 256 LEU B CA 1
ATOM 4702 C C . LEU B 1 256 ? -12.164 -22.859 10.023 1 85.56 256 LEU B C 1
ATOM 4704 O O . LEU B 1 256 ? -11.086 -22.281 10.18 1 85.56 256 LEU B O 1
ATOM 4708 N N . THR B 1 257 ? -12.359 -24.109 10.445 1 84.12 257 THR B N 1
ATOM 4709 C CA . THR B 1 257 ? -11.422 -24.703 11.391 1 84.12 257 THR B CA 1
ATOM 4710 C C . THR B 1 257 ? -10.727 -25.906 10.781 1 84.12 257 THR B C 1
ATOM 4712 O O . THR B 1 257 ? -9.617 -26.266 11.18 1 84.12 257 THR B O 1
ATOM 4715 N N . ARG B 1 258 ? -11.367 -26.516 9.797 1 89.44 258 ARG B N 1
ATOM 4716 C CA . ARG B 1 258 ? -10.727 -27.656 9.164 1 89.44 258 ARG B CA 1
ATOM 4717 C C . ARG B 1 258 ? -9.711 -27.219 8.117 1 89.44 258 ARG B C 1
ATOM 4719 O O . ARG B 1 258 ? -9.961 -26.281 7.363 1 89.44 258 ARG B O 1
ATOM 4726 N N . ASP B 1 259 ? -8.594 -27.969 8.117 1 93.56 259 ASP B N 1
ATOM 4727 C CA . ASP B 1 259 ? -7.48 -27.625 7.242 1 93.56 259 ASP B CA 1
ATOM 4728 C C . ASP B 1 259 ? -7.52 -28.453 5.953 1 93.56 259 ASP B C 1
ATOM 4730 O O . ASP B 1 259 ? -7.551 -29.688 5.996 1 93.56 259 ASP B O 1
ATOM 4734 N N . VAL B 1 260 ? -7.414 -27.766 4.859 1 92.31 260 VAL B N 1
ATOM 4735 C CA . VAL B 1 260 ? -7.445 -28.375 3.541 1 92.31 260 VAL B CA 1
ATOM 4736 C C . VAL B 1 260 ? -6.309 -29.391 3.418 1 92.31 260 VAL B C 1
ATOM 4738 O O . VAL B 1 260 ? -6.488 -30.469 2.85 1 92.31 260 VAL B O 1
ATOM 4741 N N . 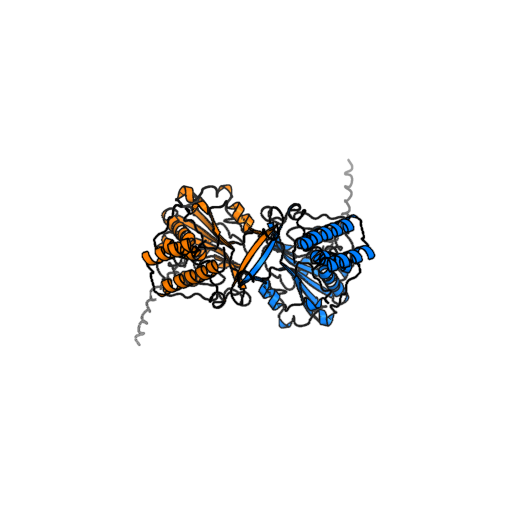CYS B 1 261 ? -5.113 -29.062 3.922 1 89.56 261 CYS B N 1
ATOM 4742 C CA . CYS B 1 261 ? -3.941 -29.922 3.766 1 89.56 261 CYS B CA 1
ATOM 4743 C C . CYS B 1 261 ? -4.078 -31.188 4.598 1 89.56 261 CYS B C 1
ATOM 4745 O O . CYS B 1 261 ? -3.562 -32.25 4.219 1 89.56 261 CYS B O 1
ATOM 4747 N N . VAL B 1 262 ? -4.738 -31.047 5.652 1 85.75 262 VAL B N 1
ATOM 4748 C CA . VAL B 1 262 ? -4.992 -32.219 6.48 1 85.75 262 VAL B CA 1
ATOM 4749 C C . VAL B 1 262 ? -6.055 -33.094 5.82 1 85.75 262 VAL B C 1
ATOM 4751 O O . VAL B 1 262 ? -5.938 -34.312 5.816 1 85.75 262 VAL B O 1
ATOM 4754 N N . THR B 1 263 ? -6.961 -32.5 5.176 1 81.88 263 THR B N 1
ATOM 4755 C CA . THR B 1 263 ? -8.109 -33.188 4.625 1 81.88 263 THR B CA 1
ATOM 4756 C C . THR B 1 263 ? -7.777 -33.812 3.262 1 81.88 263 THR B C 1
ATOM 4758 O O . THR B 1 263 ? -8.211 -34.906 2.943 1 81.88 263 THR B O 1
ATOM 4761 N N . ALA B 1 264 ? -6.996 -33.062 2.416 1 81.69 264 ALA B N 1
ATOM 4762 C CA . ALA B 1 264 ? -6.824 -33.469 1.021 1 81.69 264 ALA B CA 1
ATOM 4763 C C . ALA B 1 264 ? -5.348 -33.656 0.684 1 81.69 264 ALA B C 1
ATOM 4765 O O . ALA B 1 264 ? -5.012 -34.125 -0.403 1 81.69 264 ALA B O 1
ATOM 4766 N N . GLY B 1 265 ? -4.477 -33.375 1.526 1 81 265 GLY B N 1
ATOM 4767 C CA . GLY B 1 265 ? -3.051 -33.531 1.271 1 81 265 GLY B CA 1
ATOM 4768 C C . GLY B 1 265 ? -2.457 -32.344 0.546 1 81 265 GLY B C 1
ATOM 4769 O O . GLY B 1 265 ? -3.102 -31.75 -0.326 1 81 265 GLY B O 1
ATOM 4770 N N . CYS B 1 266 ? -1.323 -31.922 0.911 1 81.06 266 CYS B N 1
ATOM 4771 C CA . CYS B 1 266 ? -0.614 -30.797 0.304 1 81.06 266 CYS B CA 1
ATOM 4772 C C . CYS B 1 266 ? 0.824 -31.188 -0.027 1 81.06 266 CYS B C 1
ATOM 4774 O O . CYS B 1 266 ? 1.725 -30.344 0.047 1 81.06 266 CYS B O 1
ATOM 4776 N N . GLU B 1 267 ? 1.079 -32.406 -0.394 1 72.75 267 GLU B N 1
ATOM 4777 C CA . GLU B 1 267 ? 2.434 -32.906 -0.623 1 72.75 267 GLU B CA 1
ATOM 4778 C C . GLU B 1 267 ? 2.828 -32.781 -2.09 1 72.75 267 GLU B C 1
ATOM 4780 O O . GLU B 1 267 ? 3.932 -33.156 -2.479 1 72.75 267 GLU B O 1
ATOM 4785 N N . HIS B 1 268 ? 2.486 -31.859 -2.676 1 70.19 268 HIS B N 1
ATOM 4786 C CA . HIS B 1 268 ? 2.764 -31.797 -4.105 1 70.19 268 HIS B CA 1
ATOM 4787 C C . HIS B 1 268 ? 4.246 -31.547 -4.367 1 70.19 268 HIS B C 1
ATOM 4789 O O . HIS B 1 268 ? 4.797 -30.531 -3.939 1 70.19 268 HIS B O 1
ATOM 4795 N N . VAL B 1 269 ? 5.07 -32.562 -4.938 1 65.38 269 VAL B N 1
ATOM 4796 C CA . VAL B 1 269 ? 6.512 -32.469 -5.152 1 65.38 269 VAL B CA 1
ATOM 4797 C C . VAL B 1 269 ? 6.801 -31.859 -6.52 1 65.38 269 VAL B C 1
ATOM 4799 O O . VAL B 1 269 ? 7.836 -31.219 -6.711 1 65.38 269 VAL B O 1
ATOM 4802 N N . GLY B 1 270 ? 6.129 -31.609 -7.305 1 72.94 270 GLY B N 1
ATOM 4803 C CA . GLY B 1 270 ? 6.316 -31.031 -8.617 1 72.94 270 GLY B CA 1
ATOM 4804 C C . GLY B 1 270 ? 6.895 -32 -9.633 1 72.94 270 GLY B C 1
ATOM 4805 O O . GLY B 1 270 ? 7.418 -33.062 -9.258 1 72.94 270 GLY B O 1
ATOM 4806 N N . ASP B 1 271 ? 6.801 -31.844 -10.906 1 86.19 271 ASP B N 1
ATOM 4807 C CA . ASP B 1 271 ? 7.348 -32.594 -12.031 1 86.19 271 ASP B CA 1
ATOM 4808 C C . ASP B 1 271 ? 8.625 -31.953 -12.555 1 86.19 271 ASP B C 1
ATOM 4810 O O . ASP B 1 271 ? 9.203 -31.094 -11.898 1 86.19 271 ASP B O 1
ATOM 4814 N N . GLU B 1 272 ? 9.062 -32.469 -13.625 1 87.94 272 GLU B N 1
ATOM 4815 C CA . GLU B 1 272 ? 10.336 -32 -14.164 1 87.94 272 GLU B CA 1
ATOM 4816 C C . GLU B 1 272 ? 10.266 -30.531 -14.531 1 87.94 272 GLU B C 1
ATOM 4818 O O . GLU B 1 272 ? 11.258 -29.812 -14.383 1 87.94 272 GLU B O 1
ATOM 4823 N N . ARG B 1 273 ? 9.188 -30.078 -15.016 1 88.19 273 ARG B N 1
ATOM 4824 C CA . ARG B 1 273 ? 9.016 -28.672 -15.352 1 88.19 273 ARG B CA 1
ATOM 4825 C C . ARG B 1 273 ? 9.188 -27.797 -14.117 1 88.19 273 ARG B C 1
ATOM 4827 O O . ARG B 1 273 ? 9.867 -26.766 -14.172 1 88.19 273 ARG B O 1
ATOM 4834 N N . VAL B 1 274 ? 8.562 -28.172 -13.031 1 92.69 274 VAL B N 1
ATOM 4835 C CA . VAL B 1 274 ? 8.656 -27.469 -11.758 1 92.69 274 VAL B CA 1
ATOM 4836 C C . VAL B 1 274 ? 10.102 -27.453 -11.273 1 92.69 274 VAL B C 1
ATOM 4838 O O . VAL B 1 274 ? 10.617 -26.406 -10.867 1 92.69 274 VAL B O 1
ATOM 4841 N N . LEU B 1 275 ? 10.758 -28.562 -11.414 1 91.81 275 LEU B N 1
ATOM 4842 C CA . LEU B 1 275 ? 12.133 -28.656 -10.953 1 91.81 275 LEU B CA 1
ATOM 4843 C C . LEU B 1 275 ? 13.062 -27.812 -11.812 1 91.81 275 LEU B C 1
ATOM 4845 O O . LEU B 1 275 ? 14.047 -27.25 -11.32 1 91.81 275 LEU B O 1
ATOM 4849 N N . ALA B 1 276 ? 12.766 -27.781 -13.094 1 93.81 276 ALA B N 1
ATOM 4850 C CA . ALA B 1 276 ? 13.555 -26.953 -13.992 1 93.81 276 ALA B CA 1
ATOM 4851 C C . ALA B 1 276 ? 13.492 -25.484 -13.562 1 93.81 276 ALA B C 1
ATOM 4853 O O . ALA B 1 276 ? 14.516 -24.797 -13.539 1 93.81 276 ALA B O 1
ATOM 4854 N N . TRP B 1 277 ? 12.359 -25.031 -13.234 1 94.31 277 TRP B N 1
ATOM 4855 C CA . TRP B 1 277 ? 12.195 -23.641 -12.805 1 94.31 277 TRP B CA 1
ATOM 4856 C C . TRP B 1 277 ? 12.883 -23.406 -11.461 1 94.31 277 TRP B C 1
ATOM 4858 O O . TRP B 1 277 ? 13.398 -22.312 -11.203 1 94.31 277 TRP B O 1
ATOM 4868 N N . ARG B 1 278 ? 12.852 -24.422 -10.562 1 95.25 278 ARG B N 1
ATOM 4869 C CA . ARG B 1 278 ? 13.586 -24.297 -9.312 1 95.25 278 ARG B CA 1
ATOM 4870 C C . ARG B 1 278 ? 15.078 -24.094 -9.578 1 95.25 278 ARG B C 1
ATOM 4872 O O . ARG B 1 278 ? 15.711 -23.25 -8.938 1 95.25 278 ARG B O 1
ATOM 4879 N N . ARG B 1 279 ? 15.578 -24.844 -10.492 1 96.25 279 ARG B N 1
ATOM 4880 C CA . ARG B 1 279 ? 16.984 -24.688 -10.836 1 96.25 279 ARG B CA 1
ATOM 4881 C C . ARG B 1 279 ? 17.266 -23.297 -11.391 1 96.25 279 ARG B C 1
ATOM 4883 O O . ARG B 1 279 ? 18.312 -22.703 -11.102 1 96.25 279 ARG B O 1
ATOM 4890 N N . PHE B 1 280 ? 16.406 -22.812 -12.203 1 97.5 280 PHE B N 1
ATOM 4891 C CA . PHE B 1 280 ? 16.547 -21.453 -12.703 1 97.5 280 PHE B CA 1
ATOM 4892 C C . PHE B 1 280 ? 16.688 -20.453 -11.562 1 97.5 280 PHE B C 1
ATOM 4894 O O . PHE B 1 280 ? 17.531 -19.562 -11.594 1 97.5 280 PHE B O 1
ATOM 4901 N N . GLY B 1 281 ? 15.812 -20.578 -10.578 1 97.75 281 GLY B N 1
ATOM 4902 C CA . GLY B 1 281 ? 15.891 -19.734 -9.398 1 97.75 281 GLY B CA 1
ATOM 4903 C C . GLY B 1 281 ? 17.203 -19.891 -8.648 1 97.75 281 GLY B C 1
ATOM 4904 O O . GLY B 1 281 ? 17.75 -18.922 -8.141 1 97.75 281 GLY B O 1
ATOM 4905 N N . LEU B 1 282 ? 17.641 -21.125 -8.578 1 97.81 282 LEU B N 1
ATOM 4906 C CA . LEU B 1 282 ? 18.891 -21.406 -7.859 1 97.81 282 LEU B CA 1
ATOM 4907 C C . LEU B 1 282 ? 20.078 -20.734 -8.547 1 97.81 282 LEU B C 1
ATOM 4909 O O . LEU B 1 282 ? 21.031 -20.312 -7.879 1 97.81 282 LEU B O 1
ATOM 4913 N N . LEU B 1 283 ? 20.016 -20.609 -9.891 1 98.12 283 LEU B N 1
ATOM 4914 C CA . LEU B 1 283 ? 21.062 -19.859 -10.594 1 98.12 283 LEU B CA 1
ATOM 4915 C C . LEU B 1 283 ? 21.141 -18.422 -10.094 1 98.12 283 LEU B C 1
ATOM 4917 O O . LEU B 1 283 ? 22.219 -17.875 -9.922 1 98.12 283 LEU B O 1
ATOM 4921 N N . LYS B 1 284 ? 20.031 -17.844 -9.797 1 96.44 284 LYS B N 1
ATOM 4922 C CA . LYS B 1 284 ? 19.938 -16.438 -9.422 1 96.44 284 LYS B CA 1
ATOM 4923 C C . LYS B 1 284 ? 20.5 -16.203 -8.031 1 96.44 284 LYS B C 1
ATOM 4925 O O . LYS B 1 284 ? 20.984 -15.109 -7.727 1 96.44 284 LYS B O 1
ATOM 4930 N N . ILE B 1 285 ? 20.438 -17.234 -7.199 1 96.88 285 ILE B N 1
ATOM 4931 C CA . ILE B 1 285 ? 20.75 -16.969 -5.801 1 96.88 285 ILE B CA 1
ATOM 4932 C C . ILE B 1 285 ? 21.922 -17.828 -5.352 1 96.88 285 ILE B C 1
ATOM 4934 O O . ILE B 1 285 ? 22.141 -18.016 -4.152 1 96.88 285 ILE B O 1
ATOM 4938 N N . ALA B 1 286 ? 22.594 -18.453 -6.289 1 97.94 286 ALA B N 1
ATOM 4939 C CA . ALA B 1 286 ? 23.766 -19.266 -5.938 1 97.94 286 ALA B CA 1
ATOM 4940 C C . ALA B 1 286 ? 24.703 -18.484 -5.02 1 97.94 286 ALA B C 1
ATOM 4942 O O . ALA B 1 286 ? 24.938 -17.297 -5.23 1 97.94 286 ALA B O 1
ATOM 4943 N N . ARG B 1 287 ? 25.297 -19.109 -4.066 1 95.88 287 ARG B N 1
ATOM 4944 C CA . ARG B 1 287 ? 26.047 -18.453 -3.004 1 95.88 287 ARG B CA 1
ATOM 4945 C C . ARG B 1 287 ? 27.516 -18.328 -3.379 1 95.88 287 ARG B C 1
ATOM 4947 O O . ARG B 1 287 ? 28.25 -17.516 -2.805 1 95.88 287 ARG B O 1
ATOM 4954 N N . ASN B 1 288 ? 27.969 -19.234 -4.246 1 96.81 288 ASN B N 1
ATOM 4955 C CA . ASN B 1 288 ? 29.328 -19.234 -4.75 1 96.81 288 ASN B CA 1
ATOM 4956 C C . ASN B 1 288 ? 29.422 -19.844 -6.148 1 96.81 288 ASN B C 1
ATOM 4958 O O . ASN B 1 288 ? 28.422 -20.359 -6.664 1 96.81 288 ASN B O 1
ATOM 4962 N N . ILE B 1 289 ? 30.609 -19.719 -6.66 1 97.38 289 ILE B N 1
ATOM 4963 C CA . ILE B 1 289 ? 30.828 -20.141 -8.039 1 97.38 289 ILE B CA 1
ATOM 4964 C C . ILE B 1 289 ? 30.641 -21.656 -8.148 1 97.38 289 ILE B C 1
ATOM 4966 O O . ILE B 1 289 ? 30.109 -22.141 -9.148 1 97.38 289 ILE B O 1
ATOM 4970 N N . GLU B 1 290 ? 31.062 -22.359 -7.145 1 97.75 290 GLU B N 1
ATOM 4971 C CA . GLU B 1 290 ? 30.922 -23.812 -7.148 1 97.75 290 GLU B CA 1
ATOM 4972 C C . GLU B 1 290 ? 29.469 -24.234 -7.223 1 97.75 290 GLU B C 1
ATOM 4974 O O . GLU B 1 290 ? 29.109 -25.109 -8.023 1 97.75 290 GLU B O 1
ATOM 4979 N N . GLU B 1 291 ? 28.656 -23.688 -6.402 1 97.75 291 GLU B N 1
ATOM 4980 C CA . GLU B 1 291 ? 27.234 -23.969 -6.426 1 97.75 291 GLU B CA 1
ATOM 4981 C C . GLU B 1 291 ? 26.609 -23.578 -7.762 1 97.75 291 GLU B C 1
ATOM 4983 O O . GLU B 1 291 ? 25.797 -24.312 -8.32 1 97.75 291 GLU B O 1
ATOM 4988 N N . LEU B 1 292 ? 26.953 -22.391 -8.219 1 98.25 292 LEU B N 1
ATOM 4989 C CA . LEU B 1 292 ? 26.438 -21.891 -9.492 1 98.25 292 LEU B CA 1
ATOM 4990 C C . LEU B 1 292 ? 26.734 -22.859 -10.625 1 98.25 292 LEU B C 1
ATOM 4992 O O . LEU B 1 292 ? 25.844 -23.203 -11.398 1 98.25 292 LEU B O 1
ATOM 4996 N N . ASP B 1 293 ? 28 -23.312 -10.672 1 98.25 293 ASP B N 1
ATOM 4997 C CA . ASP B 1 293 ? 28.438 -24.219 -11.719 1 98.25 293 ASP B CA 1
ATOM 4998 C C . ASP B 1 293 ? 27.734 -25.578 -11.594 1 98.25 293 ASP B C 1
ATOM 5000 O O . ASP B 1 293 ? 27.406 -26.203 -12.594 1 98.25 293 ASP B O 1
ATOM 5004 N N . SER B 1 294 ? 27.578 -25.953 -10.414 1 98.31 294 SER B N 1
ATOM 5005 C CA . SER B 1 294 ? 26.891 -27.219 -10.18 1 98.31 294 SER B CA 1
ATOM 5006 C C . SER B 1 294 ? 25.438 -27.172 -10.672 1 98.31 294 SER B C 1
ATOM 5008 O O . SER B 1 294 ? 24.969 -28.094 -11.32 1 98.31 294 SER B O 1
ATOM 5010 N N . VAL B 1 295 ? 24.719 -26.125 -10.328 1 98.19 295 VAL B N 1
ATOM 5011 C CA . VAL B 1 295 ? 23.344 -25.969 -10.758 1 98.19 295 VAL B CA 1
ATOM 5012 C C . VAL B 1 295 ? 23.281 -25.875 -12.281 1 98.19 295 VAL B C 1
ATOM 5014 O O . VAL B 1 295 ? 22.406 -26.469 -12.906 1 98.19 295 VAL B O 1
ATOM 5017 N N . TRP B 1 296 ? 24.188 -25.094 -12.844 1 98.31 296 TRP B N 1
ATOM 5018 C CA . TRP B 1 296 ? 24.219 -24.969 -14.289 1 98.31 296 TRP B CA 1
ATOM 5019 C C . TRP B 1 296 ? 24.422 -26.328 -14.961 1 98.31 296 TRP B C 1
ATOM 5021 O O . TRP B 1 296 ? 23.766 -26.641 -15.945 1 98.31 296 TRP B O 1
ATOM 5031 N N . ALA B 1 297 ? 25.359 -27.109 -14.422 1 98.12 297 ALA B N 1
ATOM 5032 C CA . ALA B 1 297 ? 25.609 -28.438 -14.961 1 98.12 297 ALA B CA 1
ATOM 5033 C C . ALA B 1 297 ? 24.344 -29.297 -14.922 1 98.12 297 ALA B C 1
ATOM 5035 O O . ALA B 1 297 ? 24.094 -30.062 -15.852 1 98.12 297 ALA B O 1
ATOM 5036 N N . GLN B 1 298 ? 23.641 -29.188 -13.875 1 96.94 298 GLN B N 1
ATOM 5037 C CA . GLN B 1 298 ? 22.391 -29.922 -13.766 1 96.94 298 GLN B CA 1
ATOM 5038 C C . GLN B 1 298 ? 21.391 -29.469 -14.828 1 96.94 298 GLN B C 1
ATOM 5040 O O . GLN B 1 298 ? 20.672 -30.297 -15.398 1 96.94 298 GLN B O 1
ATOM 5045 N N . CYS B 1 299 ? 21.281 -28.141 -15.062 1 97.19 299 CYS B N 1
ATOM 5046 C CA . CYS B 1 299 ? 20.406 -27.609 -16.109 1 97.19 299 CYS B CA 1
ATOM 5047 C C . CYS B 1 299 ? 20.781 -28.188 -17.469 1 97.19 299 CYS B C 1
ATOM 5049 O O . CYS B 1 299 ? 19.906 -28.594 -18.234 1 97.19 299 CYS B O 1
ATOM 5051 N N . GLU B 1 300 ? 22.047 -28.234 -17.688 1 96.44 300 GLU B N 1
ATOM 5052 C CA . GLU B 1 300 ? 22.531 -28.734 -18.969 1 96.44 300 GLU B CA 1
ATOM 5053 C C . GLU B 1 300 ? 22.25 -30.234 -19.125 1 96.44 300 GLU B C 1
ATOM 5055 O O . GLU B 1 300 ? 21.922 -30.703 -20.203 1 96.44 300 GLU B O 1
ATOM 5060 N N . GLN B 1 301 ? 22.406 -30.953 -18.094 1 95.62 301 GLN B N 1
ATOM 5061 C CA . GLN B 1 301 ? 22.172 -32.375 -18.109 1 95.62 301 GLN B CA 1
ATOM 5062 C C . GLN B 1 301 ? 20.703 -32.688 -18.391 1 95.62 301 GLN B C 1
ATOM 5064 O O . GLN B 1 301 ? 20.391 -33.625 -19.141 1 95.62 301 GLN B O 1
ATOM 5069 N N . THR B 1 302 ? 19.797 -32 -17.734 1 93.94 302 THR B N 1
ATOM 5070 C CA . THR B 1 302 ? 18.375 -32.25 -17.891 1 93.94 302 THR B CA 1
ATOM 5071 C C . THR B 1 302 ? 17.875 -31.688 -19.234 1 93.94 302 THR B C 1
ATOM 5073 O O . THR B 1 302 ? 16.875 -32.156 -19.766 1 93.94 302 THR B O 1
ATOM 5076 N N . GLY B 1 303 ? 18.516 -30.672 -19.719 1 91.75 303 GLY B N 1
ATOM 5077 C CA . GLY B 1 303 ? 18.172 -30.109 -21 1 91.75 303 GLY B CA 1
ATOM 5078 C C . GLY B 1 303 ? 17.141 -28.984 -20.906 1 91.75 303 GLY B C 1
ATOM 5079 O O . GLY B 1 303 ? 16.688 -28.641 -19.812 1 91.75 303 GLY B O 1
ATOM 5080 N N . PHE B 1 304 ? 16.875 -28.344 -22.062 1 91.56 304 PHE B N 1
ATOM 5081 C CA . PHE B 1 304 ? 15.961 -27.203 -22.172 1 91.56 304 PHE B CA 1
ATOM 5082 C C . PHE B 1 304 ? 14.906 -27.469 -23.234 1 91.56 304 PHE B C 1
ATOM 5084 O O . PHE B 1 304 ? 15.195 -28.094 -24.266 1 91.56 304 PHE B O 1
ATOM 5091 N N . GLU B 1 305 ? 13.703 -27.047 -22.938 1 85 305 GLU B N 1
ATOM 5092 C CA . GLU B 1 305 ? 12.594 -27.266 -23.875 1 85 305 GLU B CA 1
ATOM 5093 C C . GLU B 1 305 ? 12.844 -26.547 -25.203 1 85 305 GLU B C 1
ATOM 5095 O O . GLU B 1 305 ? 12.445 -27.031 -26.266 1 85 305 GLU B O 1
ATOM 5100 N N . ARG B 1 306 ? 13.391 -25.375 -25.156 1 90.06 306 ARG B N 1
ATOM 5101 C CA . ARG B 1 306 ? 13.672 -24.516 -26.312 1 90.06 306 ARG B CA 1
ATOM 5102 C C . ARG B 1 306 ? 15.008 -23.797 -26.141 1 90.06 306 ARG B C 1
ATOM 5104 O O . ARG B 1 306 ? 15.523 -23.688 -25.031 1 90.06 306 ARG B O 1
ATOM 5111 N N . ASP B 1 307 ? 15.461 -23.297 -27.266 1 92.38 307 ASP B N 1
ATOM 5112 C CA . ASP B 1 307 ? 16.75 -22.609 -27.25 1 92.38 307 ASP B CA 1
ATOM 5113 C C . ASP B 1 307 ? 16.656 -21.312 -26.453 1 92.38 307 ASP B C 1
ATOM 5115 O O . ASP B 1 307 ? 17.609 -20.953 -25.75 1 92.38 307 ASP B O 1
ATOM 5119 N N . TRP B 1 308 ? 15.625 -20.703 -26.672 1 91.19 308 TRP B N 1
ATOM 5120 C CA . TRP B 1 308 ? 15.523 -19.406 -26 1 91.19 308 TRP B CA 1
ATOM 5121 C C . TRP B 1 308 ? 15.484 -19.594 -24.484 1 91.19 308 TRP B C 1
ATOM 5123 O O . TRP B 1 308 ? 15.945 -18.734 -23.734 1 91.19 308 TRP B O 1
ATOM 5133 N N . VAL B 1 309 ? 14.953 -20.688 -24 1 91.94 309 VAL B N 1
ATOM 5134 C CA . VAL B 1 309 ? 14.953 -21 -22.578 1 91.94 309 VAL B CA 1
ATOM 5135 C C . VAL B 1 309 ? 16.391 -21.188 -22.094 1 91.94 309 VAL B C 1
ATOM 5137 O O . VAL B 1 309 ? 16.781 -20.672 -21.047 1 91.94 309 VAL B O 1
ATOM 5140 N N . ARG B 1 310 ? 17.125 -21.984 -22.859 1 94.88 310 ARG B N 1
ATOM 5141 C CA . ARG B 1 310 ? 18.531 -22.156 -22.516 1 94.88 310 ARG B CA 1
ATOM 5142 C C . ARG B 1 310 ? 19.25 -20.812 -22.422 1 94.88 310 ARG B C 1
ATOM 5144 O O . ARG B 1 310 ? 20.031 -20.578 -21.5 1 94.88 310 ARG B O 1
ATOM 5151 N N . ASN B 1 311 ? 18.969 -20 -23.422 1 96.19 311 ASN B N 1
ATOM 5152 C CA . ASN B 1 311 ? 19.609 -18.688 -23.438 1 96.19 311 ASN B CA 1
ATOM 5153 C C . ASN B 1 311 ? 19.219 -17.859 -22.219 1 96.19 311 ASN B C 1
ATOM 5155 O O . ASN B 1 311 ? 20.062 -17.141 -21.656 1 96.19 311 ASN B O 1
ATOM 5159 N N . MET B 1 312 ? 18.016 -17.922 -21.875 1 94.19 312 MET B N 1
ATOM 5160 C CA . MET B 1 312 ? 17.547 -17.219 -20.688 1 94.19 312 MET B CA 1
ATOM 5161 C C . MET B 1 312 ? 18.281 -17.703 -19.438 1 94.19 312 MET B C 1
ATOM 5163 O O . MET B 1 312 ? 18.734 -16.906 -18.625 1 94.19 312 MET B O 1
ATOM 5167 N N . TYR B 1 313 ? 18.453 -18.984 -19.328 1 96.69 313 TYR B N 1
ATOM 5168 C CA . TYR B 1 313 ? 19.188 -19.578 -18.203 1 96.69 313 TYR B CA 1
ATOM 5169 C C . TYR B 1 313 ? 20.641 -19.141 -18.219 1 96.69 313 TYR B C 1
ATOM 5171 O O . TYR B 1 313 ? 21.203 -18.781 -17.172 1 96.69 313 TYR B O 1
ATOM 5179 N N . LYS B 1 314 ? 21.203 -19.188 -19.375 1 97.75 314 LYS B N 1
ATOM 5180 C CA . LYS B 1 314 ? 22.609 -18.844 -19.531 1 97.75 314 LYS B CA 1
ATOM 5181 C C . LYS B 1 314 ? 22.859 -17.375 -19.141 1 97.75 314 LYS B C 1
ATOM 5183 O O . LYS B 1 314 ? 23.875 -17.062 -18.531 1 97.75 314 LYS B O 1
ATOM 5188 N N . ARG B 1 315 ? 21.953 -16.578 -19.547 1 96.44 315 ARG B N 1
ATOM 5189 C CA . ARG B 1 315 ? 22.062 -15.172 -19.188 1 96.44 315 ARG B CA 1
ATOM 5190 C C . ARG B 1 315 ? 22.078 -15 -17.672 1 96.44 315 ARG B C 1
ATOM 5192 O O . ARG B 1 315 ? 22.859 -14.219 -17.141 1 96.44 315 ARG B O 1
ATOM 5199 N N . GLU B 1 316 ? 21.172 -15.703 -17 1 96.31 316 GLU B N 1
ATOM 5200 C CA . GLU B 1 316 ? 21.125 -15.625 -15.539 1 96.31 316 GLU B CA 1
ATOM 5201 C C . GLU B 1 316 ? 22.391 -16.188 -14.914 1 96.31 316 GLU B C 1
ATOM 5203 O O . GLU B 1 316 ? 22.891 -15.648 -13.93 1 96.31 316 GLU B O 1
ATOM 5208 N N . TYR B 1 317 ? 22.891 -17.297 -15.422 1 98.06 317 TYR B N 1
ATOM 5209 C CA . TYR B 1 317 ? 24.141 -17.891 -14.977 1 98.06 317 TYR B CA 1
ATOM 5210 C C . TYR B 1 317 ? 25.297 -16.891 -15.102 1 98.06 317 TYR B C 1
ATOM 5212 O O . TYR B 1 317 ? 26.047 -16.703 -14.148 1 98.06 317 TYR B O 1
ATOM 5220 N N . ASP B 1 318 ? 25.406 -16.25 -16.266 1 98 318 ASP B N 1
ATOM 5221 C CA . ASP B 1 318 ? 26.484 -15.305 -16.531 1 98 318 ASP B CA 1
ATOM 5222 C C . ASP B 1 318 ? 26.375 -14.094 -15.609 1 98 318 ASP B C 1
ATOM 5224 O O . ASP B 1 318 ? 27.391 -13.609 -15.094 1 98 318 ASP B O 1
ATOM 5228 N N . LYS B 1 319 ? 25.234 -13.648 -15.516 1 95.31 319 LYS B N 1
ATOM 5229 C CA . LYS B 1 319 ? 25 -12.508 -14.641 1 95.31 319 LYS B CA 1
ATOM 5230 C C . LYS B 1 319 ? 25.406 -12.812 -13.203 1 95.31 319 LYS B C 1
ATOM 5232 O O . LYS B 1 319 ? 26.109 -12.023 -12.57 1 95.31 319 LYS B O 1
ATOM 5237 N N . ARG B 1 320 ? 24.969 -13.922 -12.695 1 96.69 320 ARG B N 1
ATOM 5238 C CA . ARG B 1 320 ? 25.281 -14.312 -11.32 1 96.69 320 ARG B CA 1
ATOM 5239 C C . ARG B 1 320 ? 26.781 -14.562 -11.164 1 96.69 320 ARG B C 1
ATOM 5241 O O . ARG B 1 320 ? 27.359 -14.234 -10.125 1 96.69 320 ARG B O 1
ATOM 5248 N N . LYS B 1 321 ? 27.359 -15.164 -12.109 1 97.38 321 LYS B N 1
ATOM 5249 C CA . LYS B 1 321 ? 28.797 -15.406 -12.086 1 97.38 321 LYS B CA 1
ATOM 5250 C C . LYS B 1 321 ? 29.578 -14.094 -11.953 1 97.38 321 LYS B C 1
ATOM 5252 O O . LYS B 1 321 ? 30.484 -13.984 -11.141 1 97.38 321 LYS B O 1
ATOM 5257 N N . ALA B 1 322 ? 29.188 -13.148 -12.742 1 96.12 322 ALA B N 1
ATOM 5258 C CA . ALA B 1 322 ? 29.828 -11.836 -12.688 1 96.12 322 ALA B CA 1
ATOM 5259 C C . ALA B 1 322 ? 29.672 -11.211 -11.305 1 96.12 322 ALA B C 1
ATOM 5261 O O . ALA B 1 322 ? 30.609 -10.602 -10.781 1 96.12 322 ALA B O 1
ATOM 5262 N N . GLN B 1 323 ? 28.547 -11.32 -10.758 1 93.69 323 GLN B N 1
ATOM 5263 C CA . GLN B 1 323 ? 28.281 -10.773 -9.43 1 93.69 323 GLN B CA 1
ATOM 5264 C C . GLN B 1 323 ? 29.156 -11.453 -8.383 1 93.69 323 GLN B C 1
ATOM 5266 O O . GLN B 1 323 ? 29.703 -10.781 -7.5 1 93.69 323 GLN B O 1
ATOM 5271 N N . LEU B 1 324 ? 29.25 -12.758 -8.492 1 95.06 324 LEU B N 1
ATOM 5272 C CA . LEU B 1 324 ? 30.031 -13.531 -7.539 1 95.06 324 LEU B CA 1
ATOM 5273 C C . LEU B 1 324 ? 31.531 -13.227 -7.684 1 95.06 324 LEU B C 1
ATOM 5275 O O . LEU B 1 324 ? 32.25 -13.172 -6.688 1 95.06 324 LEU B O 1
ATOM 5279 N N . GLU B 1 325 ? 31.906 -12.961 -8.797 1 94.5 325 GLU B N 1
ATOM 5280 C CA . GLU B 1 325 ? 33.312 -12.617 -9.047 1 94.5 325 GLU B CA 1
ATOM 5281 C C . GLU B 1 325 ? 33.656 -11.234 -8.5 1 94.5 325 GLU B C 1
ATOM 5283 O O . GLU B 1 325 ? 34.781 -10.969 -8.125 1 94.5 325 GLU B O 1
ATOM 5288 N N . ARG B 1 326 ? 32.75 -10.375 -8.398 1 90.38 326 ARG B N 1
ATOM 5289 C CA . ARG B 1 326 ? 32.938 -9.031 -7.867 1 90.38 326 ARG B CA 1
ATOM 5290 C C . ARG B 1 326 ? 32.75 -9 -6.352 1 90.38 326 ARG B C 1
ATOM 5292 O O . ARG B 1 326 ? 32.812 -7.938 -5.734 1 90.38 326 ARG B O 1
ATOM 5299 N N . GLY B 1 327 ? 32.375 -10.148 -5.801 1 80.81 327 GLY B N 1
ATOM 5300 C CA . GLY B 1 327 ? 32.312 -10.25 -4.355 1 80.81 327 GLY B CA 1
ATOM 5301 C C . GLY B 1 327 ? 30.875 -10.133 -3.824 1 80.81 327 GLY B C 1
ATOM 5302 O O . GLY B 1 327 ? 30.672 -9.898 -2.631 1 80.81 327 GLY B O 1
ATOM 5303 N N . ALA B 1 328 ? 30.094 -10.172 -4.73 1 70.25 328 ALA B N 1
ATOM 5304 C CA . ALA B 1 328 ? 28.703 -10.133 -4.27 1 70.25 328 ALA B CA 1
ATOM 5305 C C . ALA B 1 328 ? 28.344 -11.398 -3.502 1 70.25 328 ALA B C 1
ATOM 5307 O O . ALA B 1 328 ? 28.797 -12.492 -3.854 1 70.25 328 ALA B O 1
ATOM 5308 N N . LYS B 1 329 ? 27.734 -11.305 -2.344 1 67.75 329 LYS B N 1
ATOM 5309 C CA . LYS B 1 329 ? 27.266 -12.469 -1.586 1 67.75 329 LYS B CA 1
ATOM 5310 C C . LYS B 1 329 ? 25.797 -12.758 -1.865 1 67.75 329 LYS B C 1
ATOM 5312 O O . LYS B 1 329 ? 25.031 -11.859 -2.217 1 67.75 329 LYS B O 1
#

Radius of gyration: 30.21 Å; Cα contacts (8 Å, |Δi|>4): 1291; chains: 2; bounding box: 102×69×105 Å

Solvent-accessible surface area (backbone atoms only — not comparable to full-atom values): 34657 Å² total; per-residue (Å²): 134,84,77,74,78,74,75,75,74,71,75,67,76,74,71,71,69,70,70,69,69,72,75,59,47,40,64,63,44,42,70,36,41,59,46,68,79,42,60,65,47,82,47,61,56,30,32,22,22,47,28,38,45,40,23,20,30,58,30,28,39,30,54,42,30,47,70,51,65,68,34,76,61,42,62,71,92,77,51,67,73,43,62,38,78,91,40,60,74,78,38,43,39,50,73,68,22,50,56,90,50,80,39,35,84,31,55,57,50,46,53,84,72,17,18,51,30,55,63,17,34,44,49,32,33,20,32,22,48,26,26,39,50,25,28,50,27,27,48,48,18,62,50,41,46,50,52,51,50,59,59,53,44,24,80,81,19,60,37,31,37,38,40,22,31,57,35,74,60,67,42,81,33,76,89,77,69,41,41,26,33,63,33,43,35,28,45,92,78,39,35,42,27,41,42,22,36,38,41,34,38,40,34,19,36,78,96,59,43,79,34,21,29,45,28,35,50,42,66,46,39,63,59,85,70,91,62,48,52,65,76,34,49,47,63,60,66,59,51,26,42,60,58,42,39,39,80,41,63,70,51,60,71,85,63,60,70,38,44,37,50,78,73,70,57,38,67,68,81,65,57,70,66,23,49,51,24,36,47,54,22,42,33,66,64,41,74,42,69,67,54,31,52,50,50,50,50,49,47,63,70,75,53,61,99,44,68,67,56,45,49,53,49,47,52,41,42,52,51,38,51,54,39,46,74,73,63,49,117,134,82,77,74,77,73,75,75,76,72,76,71,78,76,75,70,71,71,68,70,68,73,75,61,46,38,64,64,43,42,70,36,42,58,46,69,79,42,60,65,47,82,49,61,56,29,33,23,23,47,29,39,44,40,22,20,31,59,29,28,38,31,54,44,30,47,70,52,65,70,34,75,61,42,63,70,92,78,51,67,72,42,62,37,77,89,40,59,74,76,37,44,38,49,72,68,23,51,57,92,50,81,40,36,85,31,55,57,51,46,53,85,72,16,19,53,30,55,62,19,33,45,50,32,33,20,32,22,48,25,26,39,49,25,30,51,26,25,49,48,18,63,50,41,47,50,50,52,51,60,60,53,44,22,80,81,21,62,38,31,36,36,40,20,31,58,36,74,60,66,42,80,34,77,91,74,71,41,41,27,32,62,34,43,36,27,44,92,78,39,34,43,28,41,42,22,36,38,40,34,40,40,34,19,35,77,95,60,43,80,36,20,29,44,28,36,51,44,64,46,39,64,59,87,71,91,62,48,51,66,77,33,48,48,60,61,67,59,52,25,42,61,58,43,40,39,80,40,63,71,50,60,71,85,62,59,70,37,44,36,50,78,73,70,57,38,68,66,81,64,55,69,68,25,50,52,24,38,49,55,23,42,33,67,63,41,74,43,69,67,54,33,50,50,50,50,51,49,47,60,71,75,53,63,98,43,68,67,54,45,49,54,48,48,50,41,41,52,51,37,49,54,40,45,73,74,64,50,118

Foldseek 3Di:
DDPPDPPPPPPPPPPPPPPPVLVQQAVVQCVLHDQDDACWDRFSFWIFAFDLLQLATLKIKGKAAPVQLPAAQDDLVVEAAAWDVSDPPLRIDGPQQQVVFQFDFAFQPDLSRQRNDPRSNNVSRYGRGTTAGFRQLCRQALVVLVVVVQNCCNVVFGIKMKMKHAFFAWDADPVVRDTDTDWFFTGPSRNTHGQKMKMKMWGHHPPLPPIEIWMFIDGRAQDQDQDFRCVRTDDPVVVCVRSVTDDSNNDDVVSHDHHPCVVPNRRRRDDPSNVLSSLLRCCQVPPAPVSNVVSLVVDVVVDDPDDVVNVVSVVSNVVSHVCRVVPHD/DPPPDPPPPPPPPPPPPPPPVLVQQAVVQCVLHDQDDACWDRFSFWIFAFDLLQLATLKIKGKAAPVLLPAAQDDLVVEAAAWDVSDPPLRIDGPQQQVVFQFDFAFQPDLSRQRNDPRSNNVSRYGRGTTAGFNQLCRQALVVLVVVVQNVCNVVFGIKMKMKHAFFAWDADPVVRDTDTDWFFTGPSRNTHGQKMKMKMWGHHPPLPPIEIWMFIDGRAQDQDQDFRCVRTDDPVVVCVRSVTDDSNNDDVVSHDHHPCVVPNRRRRDDPSNVLSNLLRCCQVPPAPVSNVVSLVVDVVVDDPDDVRVVVSVVSNVVSHVCRVVPHD

InterPro domains:
  IPR001604 DNA/RNA non-specific endonuclease/pyrophosphatase/phosphodiesterase domain [PF01223] (30-253)
  IPR001604 DNA/RNA non-specific endonuclease/pyrophosphatase/phosphodiesterase domain [SM00892] (42-254)
  IPR020821 ENPP1-3/EXOG-like, endonuclease/phosphodiesterase domain [SM00477] (43-254)
  IPR040255 Non-specific endonuclease [PTHR13966] (27-261)
  IPR044925 His-Me finger superfamily [SSF54060] (29-253)
  IPR044929 DNA/RNA non-specific endonuclease superfamily [G3DSA:3.40.570.10] (17-267)

Organism: Salpingoeca rosetta (strain ATCC 50818 / BSB-021) (NCBI:txid946362)

Sequence (658 aa):
MAWRAVPTFTTSPALTLLLLASRDTTEYAAKYGLPSEGNVVHKAGYIASLNYQTRTPNWVLQHLTKDLQEEVHAHRSSFPFFEDEAVPSLFRAQLRDYQRSGFSRGHLAAASDNKFSEAAMRDSFALSSNIVPQEMSMNGCDWLRLERMSRGLTNKFKHVFVVSGPMYLAERDHTNNCMAVRYQVVGPNQVAAPTHMFKVILAENDQGEDRAVAAFVMPNRPIRDNEPLYRYQVPLVELERSTGLRFFPKLDRSELTRDVCVTAGCEHVGDERVLAWRRFGLLKIARNIEELDSVWAQCEQTGFERDWVRNMYKREYDKRKAQLERGAKMAWRAVPTFTTSPALTLLLLASRDTTEYAAKYGLPSEGNVVHKAGYIASLNYQTRTPNWVLQHLTKDLQEEVHAHRSSFPFFEDEAVPSLFRAQLRDYQRSGFSRGHLAAASDNKFSEAAMRDSFALSSNIVPQEMSMNGCDWLRLERMSRGLTNKFKHVFVVSGPMYLAERDHTNNCMAVRYQVVGPNQVAAPTHMFKVILAENDQGEDRAVAAFVMPNRPIRDNEPLYRYQVPLVELERSTGLRFFPKLDRSELTRDVCVTAGCEHVGDERVLAWRRFGLLKIARNIEELDSVWAQCEQTGFERDWVRNMYKREYDKRKAQLERGAK